Protein AF-A0A2L0AFB2-F1 (afdb_monomer)

Sequence (406 aa):
MAGSAALLGTGSNLFAQSASPTRRPPFPLEDDNGRPIDPPPPGYYTINGRSGPGLPVTKETERGGWVTSEAAVDRKGVRFKGPGRPPANALPWGDSDSGRVVTQGLIPPVKPLLHLHLRDTIICLGGDGNYYMTGSTGDDIWKTTDGIELWRSPDLKRWDYLGLIWSMEKDGGWEKQWTVRKGDYFRAIWAPEIHFINGNYYICHSVSRSGIAVLRSTSGKAEGPYVHAFSPDKPLRNGIDATLFGDDDGAVYLTYGGAFEMVRLKPDLSGYGGEWTPVTLDTPDLNPVHHNKKCVRHGYRDIGFEGATMFKHAGKYYLGAVDRFENNRYSFALATSDKPFGPYRDRYESVPCGGGGNIFKDKEGRWWCTIFGNDDEAPFREKPGIVPARMDEKGHLVADFRPRKL

Nearest PDB structures (foldseek):
  7k1r-assembly1_B-2  TM=6.399E-01  e=6.109E-13  Enterobacter sp. enrichment culture clone nf1B6
  8uws-assembly1_B  TM=6.392E-01  e=7.981E-12  Enterobacter hormaechei
  8uws-assembly1_C  TM=6.382E-01  e=1.292E-11  Enterobacter hormaechei
  2exk-assembly1_C  TM=6.607E-01  e=3.978E-11  Geobacillus stearothermophilus
  5zqj-assembly1_B  TM=6.400E-01  e=1.043E-10  Bacillus pumilus

Secondary structure (DSSP, 8-state):
------------------PPP-PPPSS-TT--S---BPPPPTTS----S---S-B---TTTSS-EEE--HHHHTTT-EEEESSSPPPTTEEP-TTTT--HHHHTTSS----BSSBS-EEEEEEEE-TTS-EEEEEEESTTTTTB--EEEEEEESSSSS-EEEEEEEETTTT-SGGG-BEEETTEEEB-EEEEEEEEETTEEEEEEEETTTEEEEEEESSSSTT--EEESS-TTS-SSS-S--EEEE-TTS-EEEE-TTT-EEEEBPTTSSSBSS--EE--BSS----GGGS-HHHHTTTT-SS-SEEEEEEEETTEEEEEEEEEEGGGEEEEEEEEESSTT--BEEEEE-STT-TTS-EEE-TT--EEEEE---STTSSSBSS-EEEEEEE-TTS-EEE--S----

pLDDT: mean 89.87, std 15.73, range [26.27, 98.94]

Solvent-accessible surface area (backbone atoms only — not comparable to full-atom values): 21550 Å² total; per-residue (Å²): 133,88,89,87,80,87,79,88,80,80,83,76,84,74,80,77,77,78,74,73,79,79,76,77,62,89,42,59,61,82,42,60,84,32,54,82,48,80,75,77,62,91,77,72,64,93,67,78,20,52,46,74,77,50,41,81,61,42,92,73,41,42,34,41,37,40,47,82,39,78,74,30,63,76,62,75,34,36,28,54,39,57,89,77,84,66,62,96,46,51,41,83,59,86,64,48,34,60,22,45,44,40,78,73,68,59,38,58,92,65,53,44,58,34,41,35,51,24,32,29,24,24,68,27,67,37,96,86,65,34,35,37,38,30,25,26,30,15,79,45,58,89,38,35,29,47,46,42,48,39,31,38,18,80,75,82,64,59,70,48,63,72,47,74,53,45,34,29,82,82,68,40,56,50,64,58,57,25,22,40,47,59,8,35,74,25,38,18,49,35,33,30,31,62,43,63,48,98,85,32,27,36,35,24,25,10,34,58,70,61,10,22,51,44,31,30,29,76,66,52,36,89,68,30,56,60,44,59,40,45,64,58,80,44,61,79,43,80,50,40,23,26,38,75,36,70,48,96,88,65,50,38,35,42,36,28,22,16,36,52,37,36,27,41,38,31,93,85,51,60,41,74,57,57,66,78,38,75,37,48,39,76,56,50,66,83,57,68,61,57,41,44,78,80,36,56,83,60,72,29,23,50,60,25,68,30,30,23,38,60,53,76,56,97,82,28,31,37,45,25,2,18,26,21,29,74,94,59,30,32,15,24,21,34,23,37,20,83,37,92,77,40,70,24,29,77,67,42,79,34,38,74,34,26,27,38,27,37,74,42,56,51,100,87,66,49,38,34,31,18,24,17,21,87,28,44,43,25,44,23,15,20,20,30,28,61,43,51,28,37,71,49,99,87,68,45,56,32,52,35,76,70,89,69,95,122

Structure (mmCIF, N/CA/C/O backbone):
data_AF-A0A2L0AFB2-F1
#
_entry.id   AF-A0A2L0AFB2-F1
#
loop_
_atom_site.group_PDB
_atom_site.id
_atom_site.type_symbol
_atom_site.label_atom_id
_atom_site.label_alt_id
_atom_site.label_comp_id
_atom_site.label_asym_id
_atom_site.label_entity_id
_atom_site.label_seq_id
_atom_site.pdbx_PDB_ins_code
_atom_site.Cartn_x
_atom_site.Cartn_y
_atom_site.Cartn_z
_atom_site.occupancy
_atom_site.B_iso_or_equiv
_atom_site.auth_seq_id
_atom_site.auth_comp_id
_atom_site.auth_asym_id
_atom_site.auth_atom_id
_atom_site.pdbx_PDB_model_num
ATOM 1 N N . MET A 1 1 ? 51.341 -57.157 -35.206 1.00 33.78 1 MET A N 1
ATOM 2 C CA . MET A 1 1 ? 52.196 -56.501 -34.195 1.00 33.78 1 MET A CA 1
ATOM 3 C C . MET A 1 1 ? 51.926 -55.008 -34.244 1.00 33.78 1 MET A C 1
ATOM 5 O O . MET A 1 1 ? 51.944 -54.484 -35.346 1.00 33.78 1 MET A O 1
ATOM 9 N N . ALA A 1 2 ? 51.672 -54.411 -33.069 1.00 32.88 2 ALA A N 1
ATOM 10 C CA . ALA A 1 2 ? 51.442 -52.986 -32.764 1.00 32.88 2 ALA A CA 1
ATOM 11 C C . ALA A 1 2 ? 50.263 -52.315 -33.515 1.00 32.88 2 ALA A C 1
ATOM 13 O O . ALA A 1 2 ? 50.268 -52.234 -34.730 1.00 32.88 2 ALA A O 1
ATOM 14 N N . GLY A 1 3 ? 49.182 -51.825 -32.904 1.00 26.27 3 GLY A N 1
ATOM 15 C CA . GLY A 1 3 ? 48.956 -51.379 -31.530 1.00 26.27 3 GLY A CA 1
ATOM 16 C C . GLY A 1 3 ? 48.781 -49.859 -31.509 1.00 26.27 3 GLY A C 1
ATOM 17 O O . GLY A 1 3 ? 49.773 -49.143 -31.556 1.00 26.27 3 GLY A O 1
ATOM 18 N N . SER A 1 4 ? 47.541 -49.370 -31.427 1.00 31.47 4 SER A N 1
ATOM 19 C CA . SER A 1 4 ? 47.213 -48.068 -30.825 1.00 31.47 4 SER A CA 1
ATOM 20 C C . SER A 1 4 ? 45.723 -47.983 -30.518 1.00 31.47 4 SER A C 1
ATOM 22 O O . SER A 1 4 ? 44.872 -48.329 -31.334 1.00 31.47 4 SER A O 1
ATOM 24 N N . ALA A 1 5 ? 45.453 -47.598 -29.276 1.00 32.19 5 ALA A N 1
ATOM 25 C CA . ALA A 1 5 ? 44.167 -47.612 -28.613 1.00 32.19 5 ALA A CA 1
ATOM 26 C C . ALA A 1 5 ? 43.517 -46.218 -28.599 1.00 32.19 5 ALA A C 1
ATOM 28 O O . ALA A 1 5 ? 44.218 -45.215 -28.579 1.00 32.19 5 ALA A O 1
ATOM 29 N N . ALA A 1 6 ? 42.182 -46.245 -28.530 1.00 30.73 6 ALA A N 1
ATOM 30 C CA . ALA A 1 6 ? 41.257 -45.335 -27.843 1.00 30.73 6 ALA A CA 1
ATOM 31 C C . ALA A 1 6 ? 41.362 -43.808 -28.048 1.00 30.73 6 ALA A C 1
ATOM 33 O O . ALA A 1 6 ? 42.354 -43.186 -27.699 1.00 30.73 6 ALA A O 1
ATOM 34 N N . LEU A 1 7 ? 40.229 -43.183 -28.399 1.00 32.25 7 LEU A N 1
ATOM 35 C CA . LEU A 1 7 ? 39.427 -42.393 -27.446 1.00 32.25 7 LEU A CA 1
ATOM 36 C C . LEU A 1 7 ? 38.139 -41.880 -28.116 1.00 32.25 7 LEU A C 1
ATOM 38 O O . LEU A 1 7 ? 38.164 -41.068 -29.036 1.00 32.25 7 LEU A O 1
ATOM 42 N N . LEU A 1 8 ? 37.002 -42.377 -27.625 1.00 32.44 8 LEU A N 1
ATOM 43 C CA . LEU A 1 8 ? 35.666 -41.838 -27.871 1.00 32.44 8 LEU A CA 1
ATOM 44 C C . LEU A 1 8 ? 35.548 -40.492 -27.144 1.00 32.44 8 LEU A C 1
ATOM 46 O O . LEU A 1 8 ? 35.479 -40.452 -25.918 1.00 32.44 8 LEU A O 1
ATOM 50 N N . GLY A 1 9 ? 35.537 -39.395 -27.898 1.00 29.17 9 GLY A N 1
ATOM 51 C CA . GLY A 1 9 ? 35.228 -38.068 -27.376 1.00 29.17 9 GLY A CA 1
ATOM 52 C C . GLY A 1 9 ? 33.719 -37.880 -27.248 1.00 29.17 9 GLY A C 1
ATOM 53 O O . GLY A 1 9 ? 33.022 -37.685 -28.240 1.00 29.17 9 GLY A O 1
ATOM 54 N N . THR A 1 10 ? 33.212 -37.926 -26.020 1.00 32.44 10 THR A N 1
ATOM 55 C CA . THR A 1 10 ? 31.869 -37.465 -25.659 1.00 32.44 10 THR A CA 1
ATOM 56 C C . THR A 1 10 ? 31.789 -35.949 -25.839 1.00 32.44 10 THR A C 1
ATOM 58 O O . THR A 1 10 ? 32.397 -35.199 -25.076 1.00 32.44 10 THR A O 1
ATOM 61 N N . GLY A 1 11 ? 31.046 -35.489 -26.845 1.00 29.39 11 GLY A N 1
ATOM 62 C CA . GLY A 1 11 ? 30.741 -34.074 -27.042 1.00 29.39 11 GLY A CA 1
ATOM 63 C C . GLY A 1 11 ? 29.791 -33.563 -25.961 1.00 29.39 11 GLY A C 1
ATOM 64 O O . GLY A 1 11 ? 28.575 -33.665 -26.087 1.00 29.39 11 GLY A O 1
ATOM 65 N N . SER A 1 12 ? 30.342 -33.009 -24.886 1.00 32.94 12 SER A N 1
ATOM 66 C CA . SER A 1 12 ? 29.605 -32.175 -23.942 1.00 32.94 12 SER A CA 1
ATOM 67 C C . SER A 1 12 ? 29.335 -30.812 -24.587 1.00 32.94 12 SER A C 1
ATOM 69 O O . SER A 1 12 ? 30.229 -29.969 -24.657 1.00 32.94 12 SER A O 1
ATOM 71 N N . ASN A 1 13 ? 28.103 -30.591 -25.053 1.00 31.50 13 ASN A N 1
ATOM 72 C CA . ASN A 1 13 ? 27.607 -29.264 -25.425 1.00 31.50 13 ASN A CA 1
ATOM 73 C C . ASN A 1 13 ? 27.482 -28.398 -24.162 1.00 31.50 13 ASN A C 1
ATOM 75 O O . ASN A 1 13 ? 26.436 -28.343 -23.518 1.00 31.50 13 ASN A O 1
ATOM 79 N N . LEU A 1 14 ? 28.570 -27.720 -23.803 1.00 33.31 14 LEU A N 1
ATOM 80 C CA . LEU A 1 14 ? 28.550 -26.602 -22.870 1.00 33.31 14 LEU A CA 1
ATOM 81 C C . LEU A 1 14 ? 27.926 -25.401 -23.589 1.00 33.31 14 LEU A C 1
ATOM 83 O O . LEU A 1 14 ? 28.597 -24.683 -24.327 1.00 33.31 14 LEU A O 1
ATOM 87 N N . PHE A 1 15 ? 26.633 -25.168 -23.360 1.00 33.94 15 PHE A N 1
ATOM 88 C CA . PHE A 1 15 ? 26.044 -23.850 -23.576 1.00 33.94 15 PHE A CA 1
ATOM 89 C C . PHE A 1 15 ? 26.667 -22.886 -22.562 1.00 33.94 15 PHE A C 1
ATOM 91 O O . PHE A 1 15 ? 26.184 -22.734 -21.441 1.00 33.94 15 PHE A O 1
ATOM 98 N N . ALA A 1 16 ? 27.765 -22.242 -22.950 1.00 31.53 16 ALA A N 1
ATOM 99 C CA . ALA A 1 16 ? 28.259 -21.064 -22.264 1.00 31.53 16 ALA A CA 1
ATOM 100 C C . ALA A 1 16 ? 27.221 -19.946 -22.450 1.00 31.53 16 ALA A C 1
ATOM 102 O O . ALA A 1 16 ? 27.166 -19.293 -23.491 1.00 31.53 16 ALA A O 1
ATOM 103 N N . GLN A 1 17 ? 26.362 -19.741 -21.449 1.00 37.56 17 GLN A N 1
ATOM 104 C CA . GLN A 1 17 ? 25.611 -18.498 -21.330 1.00 37.56 17 GLN A CA 1
ATOM 105 C C . GLN A 1 17 ? 26.628 -17.379 -21.103 1.00 37.56 17 GLN A C 1
ATOM 107 O O . GLN A 1 17 ? 27.229 -17.274 -20.035 1.00 37.56 17 GLN A O 1
ATOM 112 N N . SER A 1 18 ? 26.850 -16.554 -22.125 1.00 32.75 18 SER A N 1
ATOM 113 C CA . SER A 1 18 ? 27.595 -15.310 -21.985 1.00 32.75 18 SER A CA 1
ATOM 114 C C . SER A 1 18 ? 26.809 -14.389 -21.051 1.00 32.75 18 SER A C 1
ATOM 116 O O . SER A 1 18 ? 25.848 -13.741 -21.472 1.00 32.75 18 SER A O 1
ATOM 118 N N . ALA A 1 19 ? 27.185 -14.348 -19.774 1.00 39.31 19 ALA A N 1
ATOM 119 C CA . ALA A 1 19 ? 26.750 -13.286 -18.883 1.00 39.31 19 ALA A CA 1
ATOM 120 C C . ALA A 1 19 ? 27.210 -11.957 -19.498 1.00 39.31 19 ALA A C 1
ATOM 122 O O . ALA A 1 19 ? 28.407 -11.754 -19.712 1.00 39.31 19 ALA A O 1
ATOM 123 N N . SER A 1 20 ? 26.270 -11.072 -19.835 1.00 39.59 20 SER A N 1
ATOM 124 C CA . SER A 1 20 ? 26.609 -9.704 -20.224 1.00 39.59 20 SER A CA 1
ATOM 125 C C . SER A 1 20 ? 27.488 -9.097 -19.123 1.00 39.59 20 SER A C 1
ATOM 127 O O . SER A 1 20 ? 27.161 -9.270 -17.944 1.00 39.59 20 SER A O 1
ATOM 129 N N . PRO A 1 21 ? 28.607 -8.427 -19.456 1.00 43.31 21 PRO A N 1
ATOM 130 C CA . PRO A 1 21 ? 29.487 -7.867 -18.442 1.00 43.31 21 PRO A CA 1
ATOM 131 C C . PRO A 1 21 ? 28.677 -6.915 -17.563 1.00 43.31 21 PRO A C 1
ATOM 133 O O . PRO A 1 21 ? 28.038 -5.987 -18.060 1.00 43.31 21 PRO A O 1
ATOM 136 N N . THR A 1 22 ? 28.664 -7.175 -16.254 1.00 54.12 22 THR A N 1
ATOM 137 C CA . THR A 1 22 ? 27.996 -6.312 -15.280 1.00 54.12 22 THR A CA 1
ATOM 138 C C . THR A 1 22 ? 28.579 -4.912 -15.413 1.00 54.12 22 THR A C 1
ATOM 140 O O . THR A 1 22 ? 29.769 -4.715 -15.150 1.00 54.12 22 THR A O 1
ATOM 143 N N . ARG A 1 23 ? 27.758 -3.960 -15.865 1.00 63.78 23 ARG A N 1
ATOM 144 C CA . ARG A 1 23 ? 28.134 -2.553 -16.014 1.00 63.78 23 ARG A CA 1
ATOM 145 C C . ARG A 1 23 ? 28.743 -2.065 -14.699 1.00 63.78 23 ARG A C 1
ATOM 147 O O . ARG A 1 23 ? 28.162 -2.275 -13.637 1.00 63.78 23 ARG A O 1
ATOM 154 N N . ARG A 1 24 ? 29.931 -1.454 -14.760 1.00 71.31 24 ARG A N 1
ATOM 155 C CA . ARG A 1 24 ? 30.553 -0.861 -13.571 1.00 71.31 24 ARG A CA 1
ATOM 156 C C . ARG A 1 24 ? 29.636 0.264 -13.059 1.00 71.31 24 ARG A C 1
ATOM 158 O O . ARG A 1 24 ? 29.194 1.053 -13.898 1.00 71.31 24 ARG A O 1
ATOM 165 N N . PRO A 1 25 ? 29.344 0.334 -11.747 1.00 78.94 25 PRO A N 1
ATOM 166 C CA . PRO A 1 25 ? 28.496 1.386 -11.201 1.00 78.94 25 PRO A CA 1
ATOM 167 C C . PRO A 1 25 ? 29.056 2.778 -11.542 1.00 78.94 25 PRO A C 1
ATOM 169 O O . PRO A 1 25 ? 30.276 2.965 -11.458 1.00 78.94 25 PRO A O 1
ATOM 172 N N . PRO A 1 26 ? 28.209 3.733 -11.963 1.00 86.25 26 PRO A N 1
ATOM 173 C CA . PRO A 1 26 ? 28.633 5.095 -12.292 1.00 86.25 26 PRO A CA 1
ATOM 174 C C . PRO A 1 26 ? 29.055 5.915 -11.063 1.00 86.25 26 PRO A C 1
ATOM 176 O O . PRO A 1 26 ? 29.765 6.907 -11.220 1.00 86.25 26 PRO A O 1
ATOM 179 N N . PHE A 1 27 ? 28.666 5.495 -9.855 1.00 90.19 27 PHE A N 1
ATOM 180 C CA . PHE A 1 27 ? 28.993 6.156 -8.590 1.00 90.19 27 PHE A CA 1
ATOM 181 C C . PHE A 1 27 ? 29.676 5.183 -7.604 1.00 90.19 27 PHE A C 1
ATOM 183 O O . PHE A 1 27 ? 29.620 3.963 -7.802 1.00 90.19 27 PHE A O 1
ATOM 190 N N . PRO A 1 28 ? 30.328 5.681 -6.533 1.00 89.00 28 PRO A N 1
ATOM 191 C CA . PRO A 1 28 ? 30.877 4.827 -5.480 1.00 89.00 28 PRO A CA 1
ATOM 192 C C . PRO A 1 28 ? 29.797 3.957 -4.819 1.00 89.00 28 PRO A C 1
ATOM 194 O O . PRO A 1 28 ? 28.675 4.411 -4.603 1.00 89.00 28 PRO A O 1
ATOM 197 N N . LEU A 1 29 ? 30.130 2.708 -4.480 1.00 84.62 29 LEU A N 1
ATOM 198 C CA . LEU A 1 29 ? 29.172 1.735 -3.929 1.00 84.62 29 LEU A CA 1
ATOM 199 C C . LEU A 1 29 ? 28.628 2.139 -2.553 1.00 84.62 29 LEU A C 1
ATOM 201 O O . LEU A 1 29 ? 27.559 1.694 -2.151 1.00 84.62 29 LEU A O 1
ATOM 205 N N . GLU A 1 30 ? 29.373 2.954 -1.821 1.00 85.75 30 GLU A N 1
ATOM 206 C CA . GLU A 1 30 ? 29.001 3.520 -0.531 1.00 85.75 30 GLU A CA 1
ATOM 207 C C . GLU A 1 30 ? 28.053 4.724 -0.640 1.00 85.75 30 GLU A C 1
ATOM 209 O O . GLU A 1 30 ? 27.517 5.164 0.377 1.00 85.75 30 GLU A O 1
ATOM 214 N N . ASP A 1 31 ? 27.837 5.266 -1.845 1.00 82.81 31 ASP A N 1
ATOM 215 C CA . ASP A 1 31 ? 26.945 6.407 -2.041 1.00 82.81 31 ASP A CA 1
ATOM 216 C C . ASP A 1 31 ? 25.481 5.975 -1.892 1.00 82.81 31 ASP A C 1
ATOM 218 O O . ASP A 1 31 ? 24.921 5.240 -2.711 1.00 82.81 31 ASP A O 1
ATOM 222 N N . ASP A 1 32 ? 24.890 6.407 -0.782 1.00 79.75 32 ASP A N 1
ATOM 223 C CA . ASP A 1 32 ? 23.552 6.019 -0.342 1.00 79.75 32 ASP A CA 1
ATOM 224 C C . ASP A 1 32 ? 22.837 7.159 0.408 1.00 79.75 32 ASP A C 1
ATOM 226 O O . ASP A 1 32 ? 21.870 6.954 1.140 1.00 79.75 32 ASP A O 1
ATOM 230 N N . ASN A 1 33 ? 23.331 8.387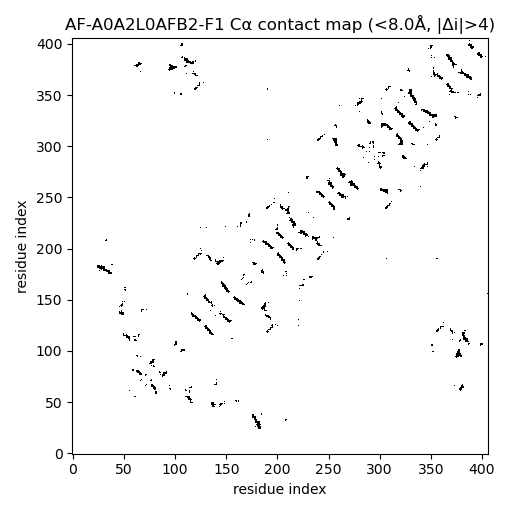 0.266 1.00 79.88 33 ASN A N 1
ATOM 231 C CA . ASN A 1 33 ? 22.920 9.540 1.079 1.00 79.88 33 ASN A CA 1
ATOM 232 C C . ASN A 1 33 ? 21.622 10.224 0.604 1.00 79.88 33 ASN A C 1
ATOM 234 O O . ASN A 1 33 ? 21.152 11.138 1.276 1.00 79.88 33 ASN A O 1
ATOM 238 N N . GLY A 1 34 ? 21.047 9.806 -0.531 1.00 83.31 34 GLY A N 1
ATOM 239 C CA . GLY A 1 34 ? 19.840 10.423 -1.094 1.00 83.31 34 GLY A CA 1
ATOM 240 C C . GLY A 1 34 ? 20.068 11.805 -1.715 1.00 83.31 34 GLY A C 1
ATOM 241 O O . GLY A 1 34 ? 19.112 12.555 -1.902 1.00 83.31 34 GLY A O 1
ATOM 242 N N . ARG A 1 35 ? 21.317 12.171 -2.031 1.00 87.38 35 ARG A N 1
ATOM 243 C CA . ARG A 1 35 ? 21.614 13.455 -2.671 1.00 87.38 35 ARG A CA 1
ATOM 244 C C . ARG A 1 35 ? 20.980 13.546 -4.067 1.00 87.38 35 ARG A C 1
ATOM 246 O O . ARG A 1 35 ? 21.039 12.567 -4.817 1.00 87.38 35 ARG A O 1
ATOM 253 N N . PRO A 1 36 ? 20.443 14.720 -4.436 1.00 91.69 36 PRO A N 1
ATOM 254 C CA . PRO A 1 36 ? 20.043 15.026 -5.801 1.00 91.69 36 PRO A CA 1
ATOM 255 C C . PRO A 1 36 ? 21.168 14.798 -6.822 1.00 91.69 36 PRO A C 1
ATOM 257 O O . PRO A 1 36 ? 22.290 15.264 -6.617 1.00 91.69 36 PRO A O 1
ATOM 260 N N . ILE A 1 37 ? 20.857 14.119 -7.928 1.00 94.19 37 ILE A N 1
ATOM 261 C CA . ILE A 1 37 ? 21.712 13.972 -9.112 1.00 94.19 37 ILE A CA 1
ATOM 262 C C . ILE A 1 37 ? 20.921 14.202 -10.407 1.00 94.19 37 ILE A C 1
ATOM 264 O O . ILE A 1 37 ? 19.687 14.182 -10.408 1.00 94.19 37 ILE A O 1
ATOM 268 N N . ASP A 1 38 ? 21.641 14.380 -11.513 1.00 94.31 38 ASP A N 1
ATOM 269 C CA . ASP A 1 38 ? 21.058 14.385 -12.855 1.00 94.31 38 ASP A CA 1
ATOM 270 C C . ASP A 1 38 ? 20.455 13.013 -13.214 1.00 94.31 38 ASP A C 1
ATOM 272 O O . ASP A 1 38 ? 20.913 11.982 -12.705 1.00 94.31 38 ASP A O 1
ATOM 276 N N . PRO A 1 39 ? 19.443 12.965 -14.102 1.00 93.38 39 PRO A N 1
ATOM 277 C CA . PRO A 1 39 ? 18.872 11.709 -14.571 1.00 93.38 39 PRO A CA 1
ATOM 278 C C . PRO A 1 39 ? 19.908 10.841 -15.304 1.00 93.38 39 PRO A C 1
ATOM 280 O O . PRO A 1 39 ? 20.866 11.357 -15.892 1.00 93.38 39 PRO A O 1
ATOM 283 N N . PRO A 1 40 ? 19.713 9.510 -15.332 1.00 93.00 40 PRO A N 1
ATOM 284 C CA . PRO A 1 40 ? 20.538 8.641 -16.153 1.00 93.00 40 PRO A CA 1
ATOM 285 C C . PRO A 1 40 ? 20.358 8.961 -17.648 1.00 93.00 40 PRO A C 1
ATOM 287 O O . PRO A 1 40 ? 19.291 9.425 -18.062 1.00 93.00 40 PRO A O 1
ATOM 290 N N . PRO A 1 41 ? 21.362 8.671 -18.499 1.00 92.00 41 PRO A N 1
ATOM 291 C CA . PRO A 1 41 ? 21.215 8.829 -19.942 1.00 92.00 41 PRO A CA 1
ATOM 292 C C . PRO A 1 41 ? 20.061 7.963 -20.488 1.00 92.00 41 PRO A C 1
ATOM 294 O O . PRO A 1 41 ? 19.781 6.893 -19.935 1.00 92.00 41 PRO A O 1
ATOM 297 N N . PRO A 1 42 ? 19.406 8.362 -21.596 1.00 89.50 42 PRO A N 1
ATOM 298 C CA . PRO A 1 42 ? 18.329 7.580 -22.199 1.00 89.50 42 PRO A CA 1
ATOM 299 C C . PRO A 1 42 ? 18.731 6.122 -22.453 1.00 89.50 42 PRO A C 1
ATOM 301 O O . PRO A 1 42 ? 19.828 5.842 -22.937 1.00 89.50 42 PRO A O 1
ATOM 304 N N . GLY A 1 43 ? 17.843 5.185 -22.113 1.00 86.00 43 GLY A N 1
ATOM 305 C CA . GLY A 1 43 ? 18.095 3.749 -22.265 1.00 86.00 43 GLY A CA 1
ATOM 306 C C . GLY A 1 43 ? 19.094 3.161 -21.261 1.00 86.00 43 GLY A C 1
ATOM 307 O O . GLY A 1 43 ? 19.525 2.024 -21.442 1.00 86.00 43 GLY A O 1
ATOM 308 N N . TYR A 1 44 ? 19.474 3.895 -20.203 1.00 88.19 44 TYR A N 1
ATOM 309 C CA . TYR A 1 44 ? 20.342 3.365 -19.143 1.00 88.19 44 TYR A CA 1
ATOM 310 C C . TYR A 1 44 ? 19.771 2.094 -18.513 1.00 88.19 44 TYR A C 1
ATOM 312 O O . TYR A 1 44 ? 20.501 1.122 -18.312 1.00 88.19 44 TYR A O 1
ATOM 320 N N . TYR A 1 45 ? 18.469 2.119 -18.225 1.00 84.69 45 TYR A N 1
ATOM 321 C CA . TYR A 1 45 ? 17.714 0.966 -17.775 1.00 84.69 45 TYR A CA 1
ATOM 322 C C . TYR A 1 45 ? 16.928 0.349 -18.927 1.00 84.69 45 TYR A C 1
ATOM 324 O O . TYR A 1 45 ? 16.305 1.053 -19.716 1.00 84.69 45 TYR A O 1
ATOM 332 N N . THR A 1 46 ? 16.917 -0.981 -18.977 1.00 81.69 46 THR A N 1
ATOM 333 C CA . THR A 1 46 ? 16.078 -1.770 -19.893 1.00 81.69 46 THR A CA 1
ATOM 334 C C . THR A 1 46 ? 14.812 -2.286 -19.208 1.00 81.69 46 THR A C 1
ATOM 336 O O . THR A 1 46 ? 14.253 -3.288 -19.649 1.00 81.69 46 THR A O 1
ATOM 339 N N . ILE A 1 47 ? 14.418 -1.662 -18.094 1.00 80.19 47 ILE A N 1
ATOM 340 C CA . ILE A 1 47 ? 13.217 -2.025 -17.341 1.00 80.19 47 ILE A CA 1
ATOM 341 C C . ILE A 1 47 ? 12.007 -1.232 -17.841 1.00 80.19 47 ILE A C 1
ATOM 343 O O . ILE A 1 47 ? 12.153 -0.102 -18.306 1.00 80.19 47 ILE A O 1
ATOM 347 N N . ASN A 1 48 ? 10.823 -1.835 -17.769 1.00 82.25 48 ASN A N 1
ATOM 348 C CA . ASN A 1 48 ? 9.571 -1.222 -18.217 1.00 82.25 48 ASN A CA 1
ATOM 349 C C . ASN A 1 48 ? 9.091 -0.125 -17.252 1.00 82.25 48 ASN A C 1
ATOM 351 O O . ASN A 1 48 ? 8.437 0.827 -17.669 1.00 82.25 48 ASN A O 1
ATOM 355 N N . GLY A 1 49 ? 9.382 -0.268 -15.953 1.00 87.38 49 GLY A N 1
ATOM 356 C CA . GLY A 1 49 ? 8.972 0.688 -14.916 1.00 87.38 49 GLY A CA 1
ATOM 357 C C . GLY A 1 49 ? 7.473 0.664 -14.590 1.00 87.38 49 GLY A C 1
ATOM 358 O O . GLY A 1 49 ? 7.002 1.501 -13.821 1.00 87.38 49 GLY A O 1
ATOM 359 N N . ARG A 1 50 ? 6.735 -0.294 -15.166 1.00 93.25 50 ARG A N 1
ATOM 360 C CA . ARG A 1 50 ? 5.312 -0.577 -14.935 1.00 93.25 50 ARG A CA 1
ATOM 361 C C . ARG A 1 50 ? 5.074 -2.082 -14.923 1.00 93.25 50 ARG A C 1
ATOM 363 O O . ARG A 1 50 ? 5.742 -2.816 -15.659 1.00 93.25 50 ARG A O 1
ATOM 370 N N . SER A 1 51 ? 4.089 -2.524 -14.156 1.00 94.25 51 SER A N 1
ATOM 371 C CA . SER A 1 51 ? 3.673 -3.925 -14.090 1.00 94.25 51 SER A CA 1
ATOM 372 C C . SER A 1 51 ? 2.576 -4.258 -15.110 1.00 94.25 51 SER A C 1
ATOM 374 O O . SER A 1 51 ? 2.523 -5.389 -15.600 1.00 94.25 51 SER A O 1
ATOM 376 N N . GLY A 1 52 ? 1.739 -3.284 -15.493 1.00 95.50 52 GLY A N 1
ATOM 377 C CA . GLY A 1 52 ? 0.701 -3.451 -16.516 1.00 95.50 52 GLY A CA 1
ATOM 378 C C . GLY A 1 52 ? -0.508 -4.273 -16.047 1.00 95.50 52 GLY A C 1
ATOM 379 O O . GLY A 1 52 ? -0.652 -4.551 -14.867 1.00 95.50 52 GLY A O 1
ATOM 380 N N . PRO A 1 53 ? -1.412 -4.713 -16.939 1.00 96.38 53 PRO A N 1
ATOM 381 C CA . PRO A 1 53 ? -2.707 -5.274 -16.535 1.00 96.38 53 PRO A CA 1
ATOM 382 C C . PRO A 1 53 ? -2.636 -6.567 -15.706 1.00 96.38 53 PRO A C 1
ATOM 384 O O . PRO A 1 53 ? -3.582 -6.874 -14.981 1.00 96.38 53 PRO A O 1
ATOM 387 N N . GLY A 1 54 ? -1.528 -7.307 -15.789 1.00 94.31 54 GLY A N 1
ATOM 388 C CA . GLY A 1 54 ? -1.380 -8.622 -15.171 1.00 94.31 54 GLY A CA 1
ATOM 389 C C . GLY A 1 54 ? -2.116 -9.728 -15.930 1.00 94.31 54 GLY A C 1
ATOM 390 O O . GLY A 1 54 ? -2.790 -9.493 -16.934 1.00 94.31 54 GLY A O 1
ATOM 391 N N . LEU A 1 55 ? -1.959 -10.962 -15.452 1.00 94.25 55 LEU A N 1
ATOM 392 C CA . LEU A 1 55 ? -2.615 -12.149 -16.003 1.00 94.25 55 LEU A CA 1
ATOM 393 C C . LEU A 1 55 ? -3.575 -12.780 -14.981 1.00 94.25 55 LEU A C 1
ATOM 395 O O . LEU A 1 55 ? -3.349 -12.668 -13.771 1.00 94.25 55 LEU A O 1
ATOM 399 N N . PRO A 1 56 ? -4.614 -13.505 -15.437 1.00 94.38 56 PRO A N 1
ATOM 400 C CA . PRO A 1 56 ? -5.441 -14.322 -14.559 1.00 94.38 56 PRO A CA 1
ATOM 401 C C . PRO A 1 56 ? -4.627 -15.366 -13.788 1.00 94.38 56 PRO A C 1
ATOM 403 O O . PRO A 1 56 ? -3.592 -15.862 -14.247 1.00 94.38 56 PRO A O 1
ATOM 406 N N . VAL A 1 57 ? -5.135 -15.748 -12.619 1.00 95.50 57 VAL A N 1
ATOM 407 C CA . VAL A 1 57 ? -4.500 -16.761 -11.776 1.00 95.50 57 VAL A CA 1
ATOM 408 C C . VAL A 1 57 ? -4.919 -18.165 -12.211 1.00 95.50 57 VAL A C 1
ATOM 410 O O . VAL A 1 57 ? -6.100 -18.502 -12.246 1.00 95.50 57 VAL A O 1
ATOM 413 N N . THR A 1 58 ? -3.932 -18.998 -12.530 1.00 95.44 58 THR A N 1
ATOM 414 C CA . THR A 1 58 ? -4.059 -20.396 -12.956 1.00 95.44 58 THR A CA 1
ATOM 415 C C . THR A 1 58 ? -3.290 -21.301 -11.991 1.00 95.44 58 THR A C 1
ATOM 417 O O . THR A 1 58 ? -2.633 -20.829 -11.064 1.00 95.44 58 THR A O 1
ATOM 420 N N . LYS A 1 59 ? -3.311 -22.620 -12.214 1.00 94.25 59 LYS A N 1
ATOM 421 C CA . LYS A 1 59 ? -2.470 -23.557 -11.448 1.00 94.25 59 LYS A CA 1
ATOM 422 C C . LYS A 1 59 ? -0.970 -23.286 -11.570 1.00 94.25 59 LYS A C 1
ATOM 424 O O . LYS A 1 59 ? -0.232 -23.565 -10.633 1.00 94.25 59 LYS A O 1
ATOM 429 N N . GLU A 1 60 ? -0.535 -22.718 -12.689 1.00 92.62 60 GLU A N 1
ATOM 430 C CA . GLU A 1 60 ? 0.863 -22.351 -12.914 1.00 92.62 60 GLU A CA 1
ATOM 431 C C . GLU A 1 60 ? 1.239 -21.046 -12.193 1.00 92.62 60 GLU A C 1
ATOM 433 O O . GLU A 1 60 ? 2.371 -20.895 -11.738 1.00 92.62 60 GLU A O 1
ATOM 438 N N . THR A 1 61 ? 0.287 -20.118 -12.032 1.00 94.88 61 THR A N 1
ATOM 439 C CA . THR A 1 61 ? 0.539 -18.775 -11.480 1.00 94.88 61 THR A CA 1
ATOM 440 C C . THR A 1 61 ? 0.020 -18.548 -10.058 1.00 94.88 61 THR A C 1
ATOM 442 O O . THR A 1 61 ? 0.292 -17.494 -9.472 1.00 94.88 61 THR A O 1
ATOM 445 N N . GLU A 1 62 ? -0.688 -19.516 -9.460 1.00 95.62 62 GLU A N 1
ATOM 446 C CA . GLU A 1 62 ? -1.192 -19.416 -8.079 1.00 95.62 62 GLU A CA 1
ATOM 447 C C . GLU A 1 62 ? -0.069 -19.425 -7.028 1.00 95.62 62 GLU A C 1
ATOM 449 O O . GLU A 1 62 ? -0.257 -18.898 -5.935 1.00 95.62 62 GLU A O 1
ATOM 454 N N . ARG A 1 63 ? 1.125 -19.921 -7.384 1.00 95.31 63 ARG A N 1
ATOM 455 C CA . ARG A 1 63 ? 2.366 -19.876 -6.583 1.00 95.31 63 ARG A CA 1
ATOM 456 C C . ARG A 1 63 ? 3.472 -19.097 -7.310 1.00 95.31 63 ARG A C 1
ATOM 458 O O . ARG A 1 63 ? 3.218 -18.498 -8.355 1.00 95.31 63 ARG A O 1
ATOM 465 N N . GLY A 1 64 ? 4.677 -19.032 -6.751 1.00 95.06 64 GLY A N 1
ATOM 466 C CA . GLY A 1 64 ? 5.790 -18.273 -7.324 1.00 95.06 64 GLY A CA 1
ATOM 467 C C . GLY A 1 64 ? 5.553 -16.762 -7.329 1.00 95.06 64 GLY A C 1
ATOM 468 O O . GLY A 1 64 ? 4.832 -16.236 -6.478 1.00 95.06 64 GLY A O 1
ATOM 469 N N . GLY A 1 65 ? 6.122 -16.081 -8.319 1.00 93.88 65 GLY A N 1
ATOM 470 C CA . GLY A 1 65 ? 6.098 -14.633 -8.504 1.00 93.88 65 GLY A CA 1
ATOM 471 C C . GLY A 1 65 ? 7.510 -14.058 -8.559 1.00 93.88 65 GLY A C 1
ATOM 472 O O . GLY A 1 65 ? 8.391 -14.662 -9.179 1.00 93.88 65 GLY A O 1
ATOM 473 N N . TRP A 1 66 ? 7.720 -12.917 -7.909 1.00 91.81 66 TRP A N 1
ATOM 474 C CA . TRP A 1 66 ? 8.979 -12.172 -7.934 1.00 91.81 66 TRP A CA 1
ATOM 475 C C . TRP A 1 66 ? 9.561 -12.052 -6.531 1.00 91.81 66 TRP A C 1
ATOM 477 O O . TRP A 1 66 ? 8.833 -11.884 -5.559 1.00 91.81 66 TRP A O 1
ATOM 487 N N . VAL A 1 67 ? 10.882 -12.133 -6.410 1.00 88.50 67 VAL A N 1
ATOM 488 C CA . VAL A 1 67 ? 11.583 -11.686 -5.205 1.00 88.50 67 VAL A CA 1
ATOM 489 C C . VAL A 1 67 ? 12.549 -10.598 -5.614 1.00 88.50 67 VAL A C 1
ATOM 491 O O . VAL A 1 67 ? 13.678 -10.864 -6.038 1.00 88.50 67 VAL A O 1
ATOM 494 N N . THR A 1 68 ? 12.072 -9.374 -5.470 1.00 78.06 68 THR A N 1
ATOM 495 C CA . THR A 1 68 ? 12.848 -8.156 -5.560 1.00 78.06 68 THR A CA 1
ATOM 496 C C . THR A 1 68 ? 12.883 -7.580 -4.154 1.00 78.06 68 THR A C 1
ATOM 498 O O . THR A 1 68 ? 11.888 -7.109 -3.612 1.00 78.06 68 THR A O 1
ATOM 501 N N . SER A 1 69 ? 14.022 -7.687 -3.485 1.00 66.00 69 SER A N 1
ATOM 502 C CA . SER A 1 69 ? 14.200 -7.105 -2.158 1.00 66.00 69 SER A CA 1
ATOM 503 C C . SER A 1 69 ? 15.425 -6.219 -2.147 1.00 66.00 69 SER A C 1
ATOM 505 O O . SER A 1 69 ? 16.354 -6.438 -2.923 1.00 66.00 69 SER A O 1
ATOM 507 N N . GLU A 1 70 ? 15.457 -5.276 -1.207 1.00 57.88 70 GLU A N 1
ATOM 508 C CA . GLU A 1 70 ? 16.662 -4.525 -0.856 1.00 57.88 70 GLU A CA 1
ATOM 509 C C . GLU A 1 70 ? 17.878 -5.463 -0.739 1.00 57.88 70 GLU A C 1
ATOM 511 O O . GLU A 1 70 ? 18.895 -5.240 -1.383 1.00 57.88 70 GLU A O 1
ATOM 516 N N . ALA A 1 71 ? 17.727 -6.598 -0.046 1.00 46.22 71 ALA A N 1
ATOM 517 C CA . ALA A 1 71 ? 18.785 -7.597 0.112 1.00 46.22 71 ALA A CA 1
ATOM 518 C C . ALA A 1 71 ? 19.085 -8.441 -1.152 1.00 46.22 71 ALA A C 1
ATOM 520 O O . ALA A 1 71 ? 20.180 -8.996 -1.264 1.00 46.22 71 ALA A O 1
ATOM 521 N N . ALA A 1 72 ? 18.138 -8.578 -2.087 1.00 44.62 72 ALA A N 1
ATOM 522 C CA . ALA A 1 72 ? 18.330 -9.281 -3.362 1.00 44.62 72 ALA A CA 1
ATOM 523 C C . ALA A 1 72 ? 19.036 -8.390 -4.398 1.00 44.62 72 ALA A C 1
ATOM 525 O O . ALA A 1 72 ? 19.913 -8.853 -5.131 1.00 44.62 72 ALA A O 1
ATOM 526 N N . VAL A 1 73 ? 18.726 -7.092 -4.395 1.00 49.97 73 VAL A N 1
ATOM 527 C CA . VAL A 1 73 ? 19.375 -6.064 -5.225 1.00 49.97 73 VAL A CA 1
ATOM 528 C C . VAL A 1 73 ? 20.813 -5.837 -4.762 1.00 49.97 73 VAL A C 1
ATOM 530 O O . VAL A 1 73 ? 21.719 -5.736 -5.588 1.00 49.97 73 VAL A O 1
ATOM 533 N N . ASP A 1 74 ? 21.057 -5.960 -3.457 1.00 54.16 74 ASP A N 1
ATOM 534 C CA . ASP A 1 74 ? 22.399 -6.000 -2.863 1.00 54.16 74 ASP A CA 1
ATOM 535 C C . ASP A 1 74 ? 23.254 -7.196 -3.316 1.00 54.16 74 ASP A C 1
ATOM 537 O O . ASP A 1 74 ? 24.457 -7.241 -3.042 1.00 54.16 74 ASP A O 1
ATOM 541 N N . ARG A 1 75 ? 22.665 -8.188 -4.003 1.00 48.88 75 ARG A N 1
ATOM 542 C CA . ARG A 1 75 ? 23.329 -9.433 -4.425 1.00 48.88 75 ARG A CA 1
ATOM 543 C C . ARG A 1 75 ? 22.993 -9.862 -5.862 1.00 48.88 75 ARG A C 1
ATOM 545 O O . ARG A 1 75 ? 22.875 -11.051 -6.147 1.00 48.88 75 ARG A O 1
ATOM 552 N N . LYS A 1 76 ? 22.977 -8.900 -6.791 1.00 56.75 76 LYS A N 1
ATOM 553 C CA . LYS A 1 76 ? 23.173 -9.109 -8.246 1.00 56.75 76 LYS A CA 1
ATOM 554 C C . LYS A 1 76 ? 22.055 -9.836 -9.026 1.00 56.75 76 LYS A C 1
ATOM 556 O O . LYS A 1 76 ? 22.299 -10.173 -10.185 1.00 56.75 76 LYS A O 1
ATOM 561 N N . GLY A 1 77 ? 20.843 -10.033 -8.492 1.00 68.00 77 GLY A N 1
ATOM 562 C CA . GLY A 1 77 ? 19.783 -10.700 -9.265 1.00 68.00 77 GLY A CA 1
ATOM 563 C C . GLY A 1 77 ? 18.375 -10.710 -8.661 1.00 68.00 77 GLY A C 1
ATOM 564 O O . GLY A 1 77 ? 18.181 -10.362 -7.502 1.00 68.00 77 GLY A O 1
ATOM 565 N N . VAL A 1 78 ? 17.390 -11.123 -9.462 1.00 79.69 78 VAL A N 1
ATOM 566 C CA . VAL A 1 78 ? 15.964 -11.238 -9.089 1.00 79.69 78 VAL A CA 1
ATOM 567 C C . VAL A 1 78 ? 15.569 -12.711 -9.093 1.00 79.69 78 VAL A C 1
ATOM 569 O O . VAL A 1 78 ? 15.946 -13.431 -10.010 1.00 79.69 78 VAL A O 1
ATOM 572 N N . ARG A 1 79 ? 14.797 -13.207 -8.120 1.00 86.94 79 ARG A N 1
ATOM 573 C CA . ARG A 1 79 ? 14.197 -14.552 -8.261 1.00 86.94 79 ARG A CA 1
ATOM 574 C C . ARG A 1 79 ? 12.849 -14.422 -8.949 1.00 86.94 79 ARG A C 1
ATOM 576 O O . ARG A 1 79 ? 12.042 -13.588 -8.550 1.00 86.94 79 ARG A O 1
ATOM 583 N N . PHE A 1 80 ? 12.607 -15.259 -9.949 1.00 90.00 80 PHE A N 1
ATOM 584 C CA . PHE A 1 80 ? 11.340 -15.299 -10.670 1.00 90.00 80 PHE A CA 1
ATOM 585 C C . PHE A 1 80 ? 10.867 -16.741 -10.846 1.00 90.00 80 PHE A C 1
ATOM 587 O O . PHE A 1 80 ? 11.655 -17.618 -11.205 1.00 90.00 80 PHE A O 1
ATOM 594 N N . LYS A 1 81 ? 9.576 -16.972 -10.610 1.00 92.56 81 LYS A N 1
ATOM 595 C CA . LYS A 1 81 ? 8.891 -18.240 -10.878 1.00 92.56 81 LYS A CA 1
ATOM 596 C C . LYS A 1 81 ? 7.491 -17.943 -11.399 1.00 92.56 81 LYS A C 1
ATOM 598 O O . LYS A 1 81 ? 6.619 -17.533 -10.638 1.00 92.56 81 LYS A O 1
ATOM 603 N N . GLY A 1 82 ? 7.279 -18.165 -12.685 1.00 90.88 82 GLY A N 1
ATOM 604 C CA . GLY A 1 82 ? 6.016 -17.917 -13.369 1.00 90.88 82 GLY A CA 1
ATOM 605 C C . GLY A 1 82 ? 6.164 -18.136 -14.876 1.00 90.88 82 GLY A C 1
ATOM 606 O O . GLY A 1 82 ? 7.265 -18.459 -15.332 1.00 90.88 82 GLY A O 1
ATOM 607 N N . PRO A 1 83 ? 5.078 -17.974 -15.646 1.00 87.75 83 PRO A N 1
ATOM 608 C CA . PRO A 1 83 ? 5.110 -18.064 -17.096 1.00 87.75 83 PRO A CA 1
ATOM 609 C C . PRO A 1 83 ? 5.981 -16.957 -17.699 1.00 87.75 83 PRO A C 1
ATOM 611 O O . PRO A 1 83 ? 6.131 -15.872 -17.140 1.00 87.75 83 PRO A O 1
ATOM 614 N N . GLY A 1 84 ? 6.508 -17.219 -18.893 1.00 82.94 84 GLY A N 1
ATOM 615 C CA . GLY A 1 84 ? 7.353 -16.276 -19.619 1.00 82.94 84 GLY A CA 1
ATOM 616 C C . GLY A 1 84 ? 8.843 -16.430 -19.314 1.00 82.94 84 GLY A C 1
ATOM 617 O O . GLY A 1 84 ? 9.291 -17.376 -18.667 1.00 82.94 84 GLY A O 1
ATOM 618 N N . ARG A 1 85 ? 9.639 -15.511 -19.866 1.00 80.44 85 ARG A N 1
ATOM 619 C CA . ARG A 1 85 ? 11.097 -15.548 -19.737 1.00 80.44 85 ARG A CA 1
ATOM 620 C C . ARG A 1 85 ? 11.514 -14.860 -18.428 1.00 80.44 85 ARG A C 1
ATOM 622 O O . ARG A 1 85 ? 11.139 -13.705 -18.238 1.00 80.44 85 ARG A O 1
ATOM 629 N N . PRO A 1 86 ? 12.308 -15.513 -17.559 1.00 78.06 86 PRO A N 1
ATOM 630 C CA . PRO A 1 86 ? 12.833 -14.870 -16.359 1.00 78.06 86 PRO A CA 1
ATOM 631 C C . PRO A 1 86 ? 13.739 -13.673 -16.713 1.00 78.06 86 PRO A C 1
ATOM 633 O O . PRO A 1 86 ? 14.316 -13.652 -17.809 1.00 78.06 86 PRO A O 1
ATOM 636 N N . PRO A 1 87 ? 13.921 -12.703 -15.793 1.00 74.62 87 PRO A N 1
ATOM 637 C CA . PRO A 1 87 ? 14.885 -11.619 -15.967 1.00 74.62 87 PRO A CA 1
ATOM 638 C C . PRO A 1 87 ? 16.285 -12.145 -16.306 1.00 74.62 87 PRO A C 1
ATOM 640 O O . PRO A 1 87 ? 16.682 -13.223 -15.867 1.00 74.62 87 PRO A O 1
ATOM 643 N N . ALA A 1 88 ? 17.068 -11.380 -17.070 1.00 74.12 88 ALA A N 1
ATOM 644 C CA . ALA A 1 88 ? 18.402 -11.813 -17.504 1.00 74.12 88 ALA A CA 1
ATOM 645 C C . ALA A 1 88 ? 19.363 -12.107 -16.332 1.00 74.12 88 ALA A C 1
ATOM 647 O O . ALA A 1 88 ? 20.262 -12.932 -16.458 1.00 74.12 88 ALA A O 1
ATOM 648 N N . ASN A 1 89 ? 19.153 -11.459 -15.187 1.00 72.12 89 ASN A N 1
ATOM 649 C CA . ASN A 1 89 ? 19.881 -11.651 -13.935 1.00 72.12 89 ASN A CA 1
ATOM 650 C C . ASN A 1 89 ? 19.106 -12.541 -12.943 1.00 72.12 89 ASN A C 1
ATOM 652 O O . ASN A 1 89 ? 19.130 -12.291 -11.735 1.00 72.12 89 ASN A O 1
ATOM 656 N N . ALA A 1 90 ? 18.368 -13.539 -13.435 1.00 79.75 90 ALA A N 1
ATOM 657 C CA . ALA A 1 90 ? 17.560 -14.384 -12.572 1.00 79.75 90 ALA A CA 1
ATOM 658 C C . ALA A 1 90 ? 18.403 -15.274 -11.647 1.00 79.75 90 ALA A C 1
ATOM 660 O O . ALA A 1 90 ? 19.369 -15.911 -12.066 1.00 79.75 90 ALA A O 1
ATOM 661 N N . LEU A 1 91 ? 17.998 -15.346 -10.383 1.00 82.94 91 LEU A N 1
ATOM 662 C CA . LEU A 1 91 ? 18.561 -16.234 -9.370 1.00 82.94 91 LEU A CA 1
ATOM 663 C C . LEU A 1 91 ? 17.690 -17.492 -9.210 1.00 82.94 91 LEU A C 1
ATOM 665 O O . LEU A 1 91 ? 16.481 -17.435 -9.466 1.00 82.94 91 LEU A O 1
ATOM 669 N N . PRO A 1 92 ? 18.258 -18.620 -8.738 1.00 87.62 92 PRO A N 1
ATOM 670 C CA . PRO A 1 92 ? 17.483 -19.814 -8.417 1.00 87.62 92 PRO A CA 1
ATOM 671 C C . PRO A 1 92 ? 16.355 -19.525 -7.418 1.00 87.62 92 PRO A C 1
ATOM 673 O O . PRO A 1 92 ? 16.552 -18.805 -6.439 1.00 87.62 92 PRO A O 1
ATOM 676 N N . TRP A 1 93 ? 15.181 -20.119 -7.647 1.00 89.50 93 TRP A N 1
ATOM 677 C CA . TRP A 1 93 ? 13.985 -19.866 -6.836 1.00 89.50 93 TRP A CA 1
ATOM 678 C C . TRP A 1 93 ? 14.125 -20.310 -5.368 1.00 89.50 93 TRP A C 1
ATOM 680 O O . TRP A 1 93 ? 13.813 -19.541 -4.459 1.00 89.50 93 TRP A O 1
ATOM 690 N N . GLY A 1 94 ? 14.624 -21.526 -5.122 1.00 87.62 94 GLY A N 1
ATOM 691 C CA . GLY A 1 94 ? 14.699 -22.101 -3.772 1.00 87.62 94 GLY A CA 1
ATOM 692 C C . GLY A 1 94 ? 13.314 -22.374 -3.168 1.00 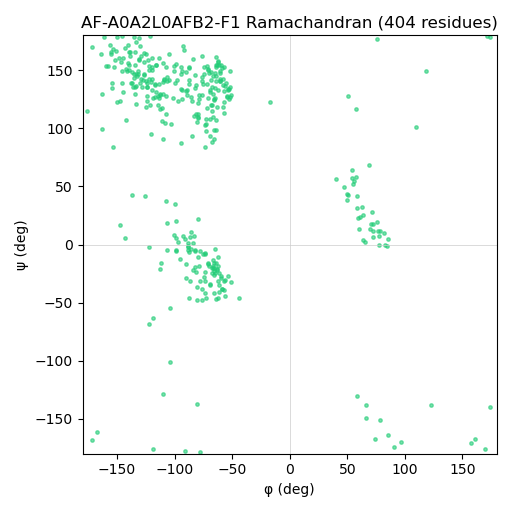87.62 94 GLY A C 1
ATOM 693 O O . GLY A 1 94 ? 12.427 -22.858 -3.867 1.00 87.62 94 GLY A O 1
ATOM 694 N N . ASP A 1 95 ? 13.140 -22.058 -1.882 1.00 86.75 95 ASP A N 1
ATOM 695 C CA . ASP A 1 95 ? 11.890 -22.229 -1.113 1.00 86.75 95 ASP A CA 1
ATOM 696 C C . ASP A 1 95 ? 11.195 -20.883 -0.830 1.00 86.75 95 ASP A C 1
ATOM 698 O O . ASP A 1 95 ? 10.672 -20.633 0.252 1.00 86.75 95 ASP A O 1
ATOM 702 N N . SER A 1 96 ? 11.243 -19.961 -1.795 1.00 88.44 96 SER A N 1
ATOM 703 C CA . SER A 1 96 ? 10.746 -18.598 -1.579 1.00 88.44 96 SER A CA 1
ATOM 704 C C . SER A 1 96 ? 9.237 -18.449 -1.522 1.00 88.44 96 SER A C 1
ATOM 706 O O . SER A 1 96 ? 8.760 -17.373 -1.214 1.00 88.44 96 SER A O 1
ATOM 708 N N . ASP A 1 97 ? 8.470 -19.484 -1.825 1.00 93.69 97 ASP A N 1
ATOM 709 C CA . ASP A 1 97 ? 7.015 -19.501 -1.690 1.00 93.69 97 ASP A CA 1
ATOM 710 C C . ASP A 1 97 ? 6.560 -20.682 -0.837 1.00 93.69 97 ASP A C 1
ATOM 712 O O . ASP A 1 97 ? 5.598 -21.354 -1.211 1.00 93.69 97 ASP A O 1
ATOM 716 N N . SER A 1 98 ? 7.263 -20.987 0.260 1.00 95.56 98 SER A N 1
ATOM 717 C CA . SER A 1 98 ? 7.093 -22.237 1.018 1.00 95.56 98 SER A CA 1
ATOM 718 C C . SER A 1 98 ? 5.637 -22.534 1.396 1.00 95.56 98 SER A C 1
ATOM 720 O O . SER A 1 98 ? 5.219 -23.694 1.404 1.00 95.56 98 SER A O 1
ATOM 722 N N . GLY A 1 99 ? 4.830 -21.493 1.636 1.00 96.19 99 GLY A N 1
ATOM 723 C CA . GLY A 1 99 ? 3.436 -21.617 2.057 1.00 96.19 99 GLY A CA 1
ATOM 724 C C . GLY A 1 99 ? 3.294 -22.128 3.490 1.00 96.19 99 GLY A C 1
ATOM 725 O O . GLY A 1 99 ? 2.218 -22.605 3.865 1.00 96.19 99 GLY A O 1
ATOM 726 N N . ARG A 1 100 ? 4.365 -22.051 4.292 1.00 96.94 100 ARG A N 1
ATOM 727 C CA . ARG A 1 100 ? 4.398 -22.596 5.650 1.00 96.94 100 ARG A CA 1
ATOM 728 C C . ARG A 1 100 ? 3.327 -21.993 6.554 1.00 96.94 100 ARG A C 1
ATOM 730 O O . ARG A 1 100 ? 2.663 -22.773 7.236 1.00 96.94 100 ARG A O 1
ATOM 737 N N . VAL A 1 101 ? 3.036 -20.690 6.456 1.00 96.88 101 VAL A N 1
ATOM 738 C CA . VAL A 1 101 ? 1.930 -20.055 7.208 1.00 96.88 101 VAL A CA 1
ATOM 739 C C . VAL A 1 101 ? 0.567 -20.700 6.949 1.00 96.88 101 VAL A C 1
ATOM 741 O O . VAL A 1 101 ? -0.262 -20.763 7.854 1.00 96.88 101 VAL A O 1
ATOM 744 N N . VAL A 1 102 ? 0.326 -21.233 5.748 1.00 97.38 102 VAL A N 1
ATOM 745 C CA . VAL A 1 102 ? -0.908 -21.978 5.451 1.00 97.38 102 VAL A CA 1
ATOM 746 C C . VAL A 1 102 ? -0.832 -23.377 6.060 1.00 97.38 102 VAL A C 1
ATOM 748 O O . VAL A 1 102 ? -1.760 -23.805 6.740 1.00 97.38 102 VAL A O 1
ATOM 751 N N . THR A 1 103 ? 0.276 -24.099 5.857 1.00 97.12 103 THR A N 1
ATOM 752 C CA . THR A 1 103 ? 0.423 -25.480 6.363 1.00 97.12 103 THR A CA 1
ATOM 753 C C . THR A 1 103 ? 0.457 -25.574 7.891 1.00 97.12 103 THR A C 1
ATOM 755 O O . THR A 1 103 ? 0.064 -26.594 8.446 1.00 97.12 103 THR A O 1
ATOM 758 N N . GLN A 1 104 ? 0.882 -24.506 8.567 1.00 96.94 104 GLN A N 1
ATOM 759 C CA . GLN A 1 104 ? 0.859 -24.366 10.025 1.00 96.94 104 GLN A CA 1
ATOM 760 C C . GLN A 1 104 ? -0.509 -23.914 10.558 1.00 96.94 104 GLN A C 1
ATOM 762 O O . GLN A 1 104 ? -0.692 -23.838 11.769 1.00 96.94 104 GLN A O 1
ATOM 767 N N . GLY A 1 105 ? -1.471 -23.604 9.680 1.00 97.06 105 GLY A N 1
ATOM 768 C CA . GLY A 1 105 ? -2.802 -23.150 10.078 1.00 97.06 105 GLY A CA 1
ATOM 769 C C . GLY A 1 105 ? -2.829 -21.731 10.649 1.00 97.06 105 GLY A C 1
ATOM 770 O O . GLY A 1 105 ? -3.697 -21.428 11.461 1.00 97.06 105 GLY A O 1
ATOM 771 N N . LEU A 1 106 ? -1.895 -20.865 10.242 1.00 97.62 106 LEU A N 1
ATOM 772 C CA . LEU A 1 106 ? -1.827 -19.468 10.687 1.00 97.62 106 LEU A CA 1
ATOM 773 C C . LEU A 1 106 ? -2.696 -18.536 9.831 1.00 97.62 106 LEU A C 1
ATOM 775 O O . LEU A 1 106 ? -3.257 -17.568 10.341 1.00 97.62 106 LEU A O 1
ATOM 779 N N . ILE A 1 107 ? -2.861 -18.858 8.546 1.00 97.69 107 ILE A N 1
ATOM 780 C CA . ILE A 1 107 ? -3.817 -18.212 7.634 1.00 97.69 107 ILE A CA 1
ATOM 781 C C . ILE A 1 107 ? -4.573 -19.269 6.813 1.00 97.69 107 ILE A C 1
ATOM 783 O O . ILE A 1 107 ? -4.043 -20.364 6.593 1.00 97.69 107 ILE A O 1
ATOM 787 N N . PRO A 1 108 ? -5.797 -18.982 6.326 1.00 97.19 108 PRO A N 1
ATOM 788 C CA . PRO A 1 108 ? -6.470 -19.866 5.380 1.00 97.19 108 PRO A CA 1
ATOM 789 C C . PRO A 1 108 ? -5.693 -19.951 4.053 1.00 97.19 108 PRO A C 1
ATOM 791 O O . PRO A 1 108 ? -4.904 -19.056 3.735 1.00 97.19 108 PRO A O 1
ATOM 794 N N . PRO A 1 109 ? -5.937 -20.988 3.229 1.00 95.62 109 PRO A N 1
ATOM 795 C CA . PRO A 1 109 ? -5.392 -21.043 1.879 1.00 95.62 109 PRO A CA 1
ATOM 796 C C . PRO A 1 109 ? -5.730 -19.772 1.096 1.00 95.62 109 PRO A C 1
ATOM 798 O O . PRO A 1 109 ? -6.898 -19.406 0.960 1.00 95.62 109 PRO A O 1
ATOM 801 N N . VAL A 1 110 ? -4.702 -19.120 0.561 1.00 95.31 110 VAL A N 1
ATOM 802 C CA . VAL A 1 110 ? -4.823 -17.867 -0.185 1.00 95.31 110 VAL A CA 1
ATOM 803 C C . VAL A 1 110 ? -4.142 -18.003 -1.539 1.00 95.31 110 VAL A C 1
ATOM 805 O O . VAL A 1 110 ? -3.094 -18.636 -1.674 1.00 95.31 110 VAL A O 1
ATOM 808 N N . LYS A 1 111 ? -4.765 -17.410 -2.553 1.00 95.88 111 LYS A N 1
ATOM 809 C CA . LYS A 1 111 ? -4.216 -17.263 -3.900 1.00 95.88 111 LYS A CA 1
ATOM 810 C C . LYS A 1 111 ? -4.039 -15.777 -4.194 1.00 95.88 111 LYS A C 1
ATOM 812 O O . LYS A 1 111 ? -4.763 -14.970 -3.605 1.00 95.88 111 LYS A O 1
ATOM 817 N N . PRO A 1 112 ? -3.118 -15.408 -5.095 1.00 97.62 112 PRO A N 1
ATOM 818 C CA . PRO A 1 112 ? -3.063 -14.033 -5.553 1.00 97.62 112 PRO A CA 1
ATOM 819 C C . PRO A 1 112 ? -4.370 -13.660 -6.274 1.00 97.62 112 PRO A C 1
ATOM 821 O O . PRO A 1 112 ? -5.091 -14.529 -6.765 1.00 97.62 112 PRO A O 1
ATOM 824 N N . LEU A 1 113 ? -4.662 -12.365 -6.340 1.00 97.81 113 LEU A N 1
ATOM 825 C CA . LEU A 1 113 ? -5.755 -11.782 -7.117 1.00 97.81 113 LEU A CA 1
ATOM 826 C C . LEU A 1 113 ? -5.411 -11.742 -8.610 1.00 97.81 113 LEU A C 1
ATOM 828 O O . LEU A 1 113 ? -6.260 -12.000 -9.458 1.00 97.81 113 LEU A O 1
ATOM 832 N N . LEU A 1 114 ? -4.145 -11.454 -8.924 1.00 97.25 114 LEU A N 1
ATOM 833 C CA . LEU A 1 114 ? -3.593 -11.390 -10.276 1.00 97.25 114 LEU A CA 1
ATOM 834 C C . LEU A 1 114 ? -2.171 -11.959 -10.288 1.00 97.25 114 LEU A C 1
ATOM 836 O O . LEU A 1 114 ? -1.433 -11.860 -9.306 1.00 97.25 114 LEU A O 1
ATOM 840 N N . HIS A 1 115 ? -1.754 -12.521 -11.420 1.00 95.75 115 HIS A N 1
ATOM 841 C CA . HIS A 1 115 ? -0.343 -12.766 -11.690 1.00 95.75 115 HIS A CA 1
ATOM 842 C C . HIS A 1 115 ? 0.282 -11.501 -12.280 1.00 95.75 115 HIS A C 1
ATOM 844 O O . HIS A 1 115 ? 0.196 -11.242 -13.480 1.00 95.75 115 HIS A O 1
ATOM 850 N N . LEU A 1 116 ? 0.853 -10.696 -11.392 1.00 93.56 116 LEU A N 1
ATOM 851 C CA . LEU A 1 116 ? 1.368 -9.358 -11.647 1.00 93.56 116 LEU A CA 1
ATOM 852 C C . LEU A 1 116 ? 2.447 -9.063 -10.609 1.00 93.56 116 LEU A C 1
ATOM 854 O O . LEU A 1 116 ? 2.231 -9.369 -9.438 1.00 93.56 116 LEU A O 1
ATOM 858 N N . HIS A 1 117 ? 3.554 -8.439 -11.006 1.00 93.94 117 HIS A N 1
ATOM 859 C CA . HIS A 1 117 ? 4.538 -7.972 -10.035 1.00 93.94 117 HIS A CA 1
ATOM 860 C C . HIS A 1 117 ? 3.986 -6.748 -9.304 1.00 93.94 117 HIS A C 1
ATOM 862 O O . HIS A 1 117 ? 3.912 -5.667 -9.877 1.00 93.94 117 HIS A O 1
ATOM 868 N N . LEU A 1 118 ? 3.531 -6.915 -8.069 1.00 95.75 118 LEU A N 1
ATOM 869 C CA . LEU A 1 118 ? 3.004 -5.815 -7.264 1.00 95.75 118 LEU A CA 1
ATOM 870 C C . LEU A 1 118 ? 3.328 -6.081 -5.800 1.00 95.75 118 LEU A C 1
ATOM 872 O O . LEU A 1 118 ? 2.968 -7.121 -5.243 1.00 95.75 118 LEU A O 1
ATOM 876 N N . ARG A 1 119 ? 4.018 -5.124 -5.189 1.00 95.56 119 ARG A N 1
ATOM 877 C CA . ARG A 1 119 ? 4.293 -5.088 -3.751 1.00 95.56 119 ARG A CA 1
ATOM 878 C C . ARG A 1 119 ? 3.404 -4.060 -3.077 1.00 95.56 119 ARG A C 1
ATOM 880 O O . ARG A 1 119 ? 2.830 -3.213 -3.754 1.00 95.56 119 ARG A O 1
ATOM 887 N N . ASP A 1 120 ? 3.311 -4.149 -1.756 1.00 97.06 120 ASP A N 1
ATOM 888 C CA . ASP A 1 120 ? 2.625 -3.150 -0.938 1.00 97.06 120 ASP A CA 1
ATOM 889 C C . ASP A 1 120 ? 1.174 -2.960 -1.416 1.00 97.06 120 ASP A C 1
ATOM 891 O O . ASP A 1 120 ? 0.757 -1.894 -1.853 1.00 97.06 120 ASP A O 1
ATOM 895 N N . THR A 1 121 ? 0.435 -4.074 -1.487 1.00 98.06 121 THR A N 1
ATOM 896 C CA . THR A 1 121 ? -0.914 -4.107 -2.065 1.00 98.06 121 THR A CA 1
ATOM 897 C C . THR A 1 121 ? -1.894 -3.333 -1.201 1.00 98.06 121 THR A C 1
ATOM 899 O O . THR A 1 121 ? -2.149 -3.730 -0.070 1.00 98.06 121 THR A O 1
ATOM 902 N N . ILE A 1 122 ? -2.513 -2.302 -1.769 1.00 98.56 122 ILE A N 1
ATOM 903 C CA . ILE A 1 122 ? -3.522 -1.483 -1.096 1.00 98.56 122 ILE A CA 1
ATOM 904 C C . ILE A 1 122 ? -4.845 -1.632 -1.817 1.00 98.56 122 ILE A C 1
ATOM 906 O O . ILE A 1 122 ? -4.891 -1.487 -3.037 1.00 98.56 122 ILE A O 1
ATOM 910 N N . ILE A 1 123 ? -5.922 -1.891 -1.072 1.00 98.81 123 ILE A N 1
ATOM 911 C CA . ILE A 1 123 ? -7.284 -1.941 -1.614 1.00 98.81 123 ILE A CA 1
ATOM 912 C C . ILE A 1 123 ? -8.200 -0.970 -0.870 1.00 98.81 123 ILE A C 1
ATOM 914 O O . ILE A 1 123 ? -8.333 -1.027 0.350 1.00 98.81 123 ILE A O 1
ATOM 918 N N . CYS A 1 124 ? -8.900 -0.122 -1.617 1.00 98.31 124 CYS A N 1
ATOM 919 C CA . CYS A 1 124 ? -9.878 0.829 -1.100 1.00 98.31 124 CYS A CA 1
ATOM 920 C C . CYS A 1 124 ? -11.264 0.557 -1.690 1.00 98.31 124 CYS A C 1
ATOM 922 O O . CYS A 1 124 ? -11.396 0.410 -2.903 1.00 98.31 124 CYS A O 1
ATOM 924 N N . LEU A 1 125 ? -12.305 0.524 -0.854 1.00 98.69 125 LEU A N 1
ATOM 925 C CA . LEU A 1 125 ? -13.688 0.612 -1.324 1.00 98.69 125 LEU A CA 1
ATOM 926 C C . LEU A 1 125 ? -14.030 2.089 -1.566 1.00 98.69 125 LEU A C 1
ATOM 928 O O . LEU A 1 125 ? -14.100 2.876 -0.624 1.00 98.69 125 LEU A O 1
ATOM 932 N N . GLY A 1 126 ? -14.223 2.454 -2.829 1.00 98.06 126 GLY A N 1
ATOM 933 C CA . GLY A 1 126 ? -14.573 3.799 -3.261 1.00 98.06 126 GLY A CA 1
ATOM 934 C C . GLY A 1 126 ? -16.038 4.158 -3.016 1.00 98.06 126 GLY A C 1
ATOM 935 O O . GLY A 1 126 ? -16.902 3.292 -2.852 1.00 98.06 126 GLY A O 1
ATOM 936 N N . GLY A 1 127 ? -16.338 5.460 -3.035 1.00 96.75 127 GLY A N 1
ATOM 937 C CA . GLY A 1 127 ? -17.697 5.982 -2.830 1.00 96.75 127 GLY A CA 1
ATOM 938 C C . GLY A 1 127 ? -18.698 5.637 -3.935 1.00 96.75 127 GLY A C 1
ATOM 939 O O . GLY A 1 127 ? -19.900 5.783 -3.742 1.00 96.75 127 GLY A O 1
ATOM 940 N N . ASP A 1 128 ? -18.217 5.158 -5.080 1.00 97.69 128 ASP A N 1
ATOM 941 C CA . ASP A 1 128 ? -19.026 4.655 -6.195 1.00 97.69 128 ASP A CA 1
ATOM 942 C C . ASP A 1 128 ? -19.356 3.155 -6.065 1.00 97.69 128 ASP A C 1
ATOM 944 O O . ASP A 1 128 ? -19.987 2.571 -6.947 1.00 97.69 128 ASP A O 1
ATOM 948 N N . GLY A 1 129 ? -18.916 2.518 -4.977 1.00 98.00 129 GLY A N 1
ATOM 949 C CA . GLY A 1 129 ? -19.115 1.097 -4.731 1.00 98.00 129 GLY A CA 1
ATOM 950 C C . GLY A 1 129 ? -18.165 0.188 -5.510 1.00 98.00 129 GLY A C 1
ATOM 951 O O . GLY A 1 129 ? -18.393 -1.021 -5.523 1.00 98.00 129 GLY A O 1
ATOM 952 N N . ASN A 1 130 ? -17.111 0.703 -6.145 1.00 98.75 130 ASN A N 1
ATOM 953 C CA . ASN A 1 130 ? -16.038 -0.127 -6.692 1.00 98.75 130 ASN A CA 1
ATOM 954 C C . ASN A 1 130 ? -14.877 -0.255 -5.703 1.00 98.75 130 ASN A C 1
ATOM 956 O O . ASN A 1 130 ? -14.624 0.627 -4.889 1.00 98.75 130 ASN A O 1
ATOM 960 N N . TYR A 1 131 ? -14.146 -1.358 -5.793 1.00 98.88 131 TYR A N 1
ATOM 961 C CA . TYR A 1 131 ? -12.843 -1.513 -5.163 1.00 98.88 131 TYR A CA 1
ATOM 962 C C . TYR A 1 131 ? -11.759 -0.991 -6.092 1.00 98.88 131 TYR A C 1
ATOM 964 O O . TYR A 1 131 ? -11.805 -1.240 -7.296 1.00 98.88 131 TYR A O 1
ATOM 972 N N . TYR A 1 132 ? -10.760 -0.339 -5.521 1.00 98.94 132 TYR A N 1
ATOM 973 C CA . TYR A 1 132 ? -9.597 0.178 -6.220 1.00 98.94 132 TYR A CA 1
ATOM 974 C C . TYR A 1 132 ? -8.336 -0.389 -5.596 1.00 98.94 132 TYR A C 1
ATOM 976 O O . TYR A 1 132 ? -8.234 -0.430 -4.373 1.00 98.94 132 TYR A O 1
ATOM 984 N N . MET A 1 133 ? -7.397 -0.829 -6.428 1.00 98.88 133 MET A N 1
ATOM 985 C CA . MET A 1 133 ? -6.130 -1.400 -5.988 1.00 98.88 133 MET A CA 1
ATOM 986 C C . MET A 1 133 ? -4.961 -0.644 -6.599 1.00 98.88 133 MET A C 1
ATOM 988 O O . MET A 1 133 ? -4.992 -0.313 -7.783 1.00 98.88 133 MET A O 1
ATOM 992 N N . THR A 1 134 ? -3.928 -0.415 -5.798 1.00 98.75 134 THR A N 1
ATOM 993 C CA . THR A 1 134 ? -2.615 0.061 -6.242 1.00 98.75 134 THR A CA 1
ATOM 994 C C . THR A 1 134 ? -1.521 -0.566 -5.367 1.00 98.75 134 THR A C 1
ATOM 996 O O . THR A 1 134 ? -1.811 -1.384 -4.488 1.00 98.75 134 THR A O 1
ATOM 999 N N . GLY A 1 135 ? -0.266 -0.242 -5.653 1.00 97.94 135 GLY A N 1
ATOM 1000 C CA . GLY A 1 135 ? 0.904 -0.684 -4.906 1.00 97.94 135 GLY A CA 1
ATOM 1001 C C . GLY A 1 135 ? 2.193 -0.334 -5.642 1.00 97.94 135 GLY A C 1
ATOM 1002 O O . GLY A 1 135 ? 2.177 0.310 -6.696 1.00 97.94 135 GLY A O 1
ATOM 1003 N N . SER A 1 136 ? 3.325 -0.763 -5.095 1.00 97.06 136 SER A N 1
ATOM 1004 C CA . SER A 1 136 ? 4.626 -0.610 -5.744 1.00 97.06 136 SER A CA 1
ATOM 1005 C C . SER A 1 136 ? 4.678 -1.497 -6.988 1.00 97.06 136 SER A C 1
ATOM 1007 O O . SER A 1 136 ? 4.621 -2.728 -6.894 1.00 97.06 136 SER A O 1
ATOM 1009 N N . THR A 1 137 ? 4.775 -0.864 -8.153 1.00 94.94 137 THR A N 1
ATOM 1010 C CA . THR A 1 137 ? 4.694 -1.492 -9.480 1.00 94.94 137 THR A CA 1
ATOM 1011 C C . THR A 1 137 ? 5.947 -1.206 -10.299 1.00 94.94 137 THR A C 1
ATOM 1013 O O . THR A 1 137 ? 6.678 -0.261 -10.020 1.00 94.94 137 THR A O 1
ATOM 1016 N N . GLY A 1 138 ? 6.210 -2.029 -11.307 1.00 88.88 138 GLY A N 1
ATOM 1017 C CA . GLY A 1 138 ? 7.452 -2.070 -12.064 1.00 88.88 138 GLY A CA 1
ATOM 1018 C C . GLY A 1 138 ? 8.142 -3.422 -11.927 1.00 88.88 138 GLY A C 1
ATOM 1019 O O . GLY A 1 138 ? 8.052 -4.092 -10.905 1.00 88.88 138 GLY A O 1
ATOM 1020 N N . ASP A 1 139 ? 8.858 -3.804 -12.975 1.00 80.31 139 ASP A N 1
ATOM 1021 C CA . ASP A 1 139 ? 9.641 -5.035 -13.076 1.00 80.31 139 ASP A CA 1
ATOM 1022 C C . ASP A 1 139 ? 10.911 -5.039 -12.200 1.00 80.31 139 ASP A C 1
ATOM 1024 O O . ASP A 1 139 ? 11.476 -6.103 -11.941 1.00 80.31 139 ASP A O 1
ATOM 1028 N N . ASP A 1 140 ? 11.349 -3.871 -11.707 1.00 82.56 140 ASP A N 1
ATOM 1029 C CA . ASP A 1 140 ? 12.403 -3.735 -10.691 1.00 82.56 140 ASP A CA 1
ATOM 1030 C C . ASP A 1 140 ? 12.238 -2.434 -9.875 1.00 82.56 140 ASP A C 1
ATOM 1032 O O . ASP A 1 140 ? 12.882 -1.410 -10.136 1.00 82.56 140 ASP A O 1
ATOM 1036 N N . ILE A 1 141 ? 11.383 -2.477 -8.845 1.00 85.06 141 ILE A N 1
ATOM 1037 C CA . ILE A 1 141 ? 11.078 -1.323 -7.974 1.00 85.06 141 ILE A CA 1
ATOM 1038 C C . ILE A 1 141 ? 12.269 -0.828 -7.134 1.00 85.06 141 ILE A C 1
ATOM 1040 O O . ILE A 1 141 ? 12.165 0.154 -6.398 1.00 85.06 141 ILE A O 1
ATOM 1044 N N . TRP A 1 142 ? 13.407 -1.516 -7.207 1.00 85.38 142 TRP A N 1
ATOM 1045 C CA . TRP A 1 142 ? 14.640 -1.164 -6.506 1.00 85.38 142 TRP A CA 1
ATOM 1046 C C . TRP A 1 142 ? 15.647 -0.453 -7.414 1.00 85.38 142 TRP A C 1
ATOM 1048 O O . TRP A 1 142 ? 16.769 -0.190 -6.981 1.00 85.38 142 TRP A O 1
ATOM 1058 N N . LYS A 1 143 ? 15.228 -0.097 -8.637 1.00 84.94 143 LYS A N 1
ATOM 1059 C CA . LYS A 1 143 ? 15.954 0.777 -9.569 1.00 84.94 143 LYS A CA 1
ATOM 1060 C C . LYS A 1 143 ? 15.122 1.984 -9.969 1.00 84.94 143 LYS A C 1
ATOM 1062 O O . LYS A 1 143 ? 15.435 3.116 -9.603 1.00 84.94 143 LYS A O 1
ATOM 1067 N N . THR A 1 144 ? 14.056 1.754 -10.729 1.00 89.56 144 THR A N 1
ATOM 1068 C CA . THR A 1 144 ? 13.168 2.837 -11.133 1.00 89.56 144 THR A CA 1
ATOM 1069 C C . THR A 1 144 ? 11.779 2.346 -11.503 1.00 89.56 144 THR A C 1
ATOM 1071 O O . THR A 1 144 ? 11.589 1.195 -11.885 1.00 89.56 144 THR A O 1
ATOM 1074 N N . THR A 1 145 ? 10.800 3.227 -11.359 1.00 93.62 145 THR A N 1
ATOM 1075 C CA . THR A 1 145 ? 9.407 3.015 -11.754 1.00 93.62 145 THR A CA 1
ATOM 1076 C C . THR A 1 145 ? 8.893 4.300 -12.403 1.00 93.62 145 THR A C 1
ATOM 1078 O O . THR A 1 145 ? 9.554 5.336 -12.323 1.00 93.62 145 THR A O 1
ATOM 1081 N N . ASP A 1 146 ? 7.755 4.250 -13.093 1.00 93.44 146 ASP A N 1
ATOM 1082 C CA . ASP A 1 146 ? 7.191 5.434 -13.762 1.00 93.44 146 ASP A CA 1
ATOM 1083 C C . ASP A 1 146 ? 6.295 6.256 -12.819 1.00 93.44 146 ASP A C 1
ATOM 1085 O O . ASP A 1 146 ? 6.409 7.479 -12.709 1.00 93.44 146 ASP A O 1
ATOM 1089 N N . GLY A 1 147 ? 5.411 5.579 -12.088 1.00 96.38 147 GLY A N 1
ATOM 1090 C CA . GLY A 1 147 ? 4.407 6.247 -11.277 1.00 96.38 147 GLY A CA 1
ATOM 1091 C C . GLY A 1 147 ? 3.422 5.276 -10.642 1.00 96.38 147 GLY A C 1
ATOM 1092 O O . GLY A 1 147 ? 3.808 4.208 -10.173 1.00 96.38 147 GLY A O 1
ATOM 1093 N N . ILE A 1 148 ? 2.149 5.665 -10.624 1.00 98.56 148 ILE A N 1
ATOM 1094 C CA . ILE A 1 148 ? 1.086 4.968 -9.900 1.00 98.56 148 ILE A CA 1
ATOM 1095 C C . ILE A 1 148 ? 0.108 4.350 -10.896 1.00 98.56 148 ILE A C 1
ATOM 1097 O O . ILE A 1 148 ? -0.553 5.048 -11.670 1.00 98.56 148 ILE A O 1
ATOM 1101 N N . GLU A 1 149 ? 0.027 3.024 -10.873 1.00 98.62 149 GLU A N 1
ATOM 1102 C CA . GLU A 1 149 ? -0.938 2.239 -11.640 1.00 98.62 149 GLU A CA 1
ATOM 1103 C C . GLU A 1 149 ? -2.191 1.943 -10.807 1.00 98.62 149 GLU A C 1
ATOM 1105 O O . GLU A 1 149 ? -2.115 1.813 -9.581 1.00 98.62 149 GLU A O 1
ATOM 1110 N N . LEU A 1 150 ? -3.345 1.821 -11.470 1.00 98.88 150 LEU A N 1
ATOM 1111 C CA . LEU A 1 150 ? -4.628 1.587 -10.809 1.00 98.88 150 LEU A CA 1
ATOM 1112 C C . LEU A 1 150 ? -5.397 0.423 -11.440 1.00 98.88 150 LEU A C 1
ATOM 1114 O O . LEU A 1 150 ? -5.494 0.299 -12.663 1.00 98.88 150 LEU A O 1
ATOM 1118 N N . TRP A 1 151 ? -6.016 -0.392 -10.589 1.00 98.88 151 TRP A N 1
ATOM 1119 C CA . TRP A 1 151 ? -6.980 -1.420 -10.974 1.00 98.88 151 TRP A CA 1
ATOM 1120 C C . TRP A 1 151 ? -8.306 -1.178 -10.265 1.00 98.88 151 TRP A C 1
ATOM 1122 O O . TRP A 1 151 ? -8.331 -0.694 -9.134 1.00 98.88 151 TRP A O 1
ATOM 1132 N N . ARG A 1 152 ? -9.406 -1.570 -10.904 1.00 98.88 152 ARG A N 1
ATOM 1133 C CA . ARG A 1 152 ? -10.762 -1.476 -10.357 1.00 98.88 152 ARG A CA 1
ATOM 1134 C C . ARG A 1 152 ? -11.445 -2.830 -10.366 1.00 98.88 152 ARG A C 1
ATOM 1136 O O . ARG A 1 152 ? -11.346 -3.563 -11.343 1.00 98.88 152 ARG A O 1
ATOM 1143 N N . SER A 1 153 ? -12.200 -3.138 -9.322 1.00 98.75 153 SER A N 1
ATOM 1144 C CA . SER A 1 153 ? -13.014 -4.345 -9.247 1.00 98.75 153 SER A CA 1
ATOM 1145 C C . SER A 1 153 ? -14.398 -4.057 -8.675 1.00 98.75 153 SER A C 1
ATOM 1147 O O . SER A 1 153 ? -14.505 -3.338 -7.685 1.00 98.75 153 SER A O 1
ATOM 1149 N N . PRO A 1 154 ? -15.474 -4.645 -9.219 1.00 98.19 154 PRO A N 1
ATOM 1150 C CA . PRO A 1 154 ? -16.782 -4.585 -8.579 1.00 98.19 154 PRO A CA 1
ATOM 1151 C C . PRO A 1 154 ? -16.919 -5.586 -7.418 1.00 98.19 154 PRO A C 1
ATOM 1153 O O . PRO A 1 154 ? -17.834 -5.439 -6.605 1.00 98.19 154 PRO A O 1
ATOM 1156 N N . ASP A 1 155 ? -16.062 -6.610 -7.337 1.00 96.94 155 ASP A N 1
ATOM 1157 C CA . ASP A 1 155 ? -16.310 -7.815 -6.531 1.00 96.94 155 ASP A CA 1
ATOM 1158 C C . ASP A 1 155 ? -15.073 -8.422 -5.842 1.00 96.94 155 ASP A C 1
ATOM 1160 O O . ASP A 1 155 ? -15.195 -9.477 -5.225 1.00 96.94 155 ASP A O 1
ATOM 1164 N N . LEU A 1 156 ? -13.906 -7.772 -5.926 1.00 97.56 156 LEU A N 1
ATOM 1165 C CA . LEU A 1 156 ? -12.584 -8.260 -5.494 1.00 97.56 156 LEU A CA 1
ATOM 1166 C C . LEU A 1 156 ? -12.043 -9.466 -6.282 1.00 97.56 156 LEU A C 1
ATOM 1168 O O . LEU A 1 156 ? -10.939 -9.926 -5.990 1.00 97.56 156 LEU A O 1
ATOM 1172 N N . LYS A 1 157 ? -12.756 -9.960 -7.301 1.00 94.38 157 LYS A N 1
ATOM 1173 C CA . LYS A 1 157 ? -12.353 -11.126 -8.108 1.00 94.38 157 LYS A CA 1
ATOM 1174 C C . LYS A 1 157 ? -11.827 -10.696 -9.460 1.00 94.38 157 LYS A C 1
ATOM 1176 O O . LYS A 1 157 ? -10.728 -11.072 -9.860 1.00 94.38 157 LYS A O 1
ATOM 1181 N N . ARG A 1 158 ? -12.639 -9.926 -10.184 1.00 95.69 158 ARG A N 1
ATOM 1182 C CA . ARG A 1 158 ? -12.307 -9.434 -11.516 1.00 95.69 158 ARG A CA 1
ATOM 1183 C C . ARG A 1 158 ? -11.770 -8.024 -11.392 1.00 95.69 158 ARG A C 1
ATOM 1185 O O . ARG A 1 158 ? -12.464 -7.145 -10.892 1.00 95.69 158 ARG A O 1
ATOM 1192 N N . TRP A 1 159 ? -10.564 -7.823 -11.897 1.00 98.38 159 TRP A N 1
ATOM 1193 C CA . TRP A 1 159 ? -9.874 -6.544 -11.863 1.00 98.38 159 TRP A CA 1
ATOM 1194 C C . TRP A 1 159 ? -9.693 -6.019 -13.287 1.00 98.38 159 TRP A C 1
ATOM 1196 O O . TRP A 1 159 ? -9.071 -6.677 -14.118 1.00 98.38 159 TRP A O 1
ATOM 1206 N N . ASP A 1 160 ? -10.249 -4.843 -13.564 1.00 98.50 160 ASP A N 1
ATOM 1207 C CA . ASP A 1 160 ? -9.993 -4.082 -14.781 1.00 98.50 160 ASP A CA 1
ATOM 1208 C C . ASP A 1 160 ? -8.791 -3.160 -14.529 1.00 98.50 160 ASP A C 1
ATOM 1210 O O . ASP A 1 160 ? -8.768 -2.409 -13.553 1.00 98.50 160 ASP A O 1
ATOM 1214 N N . TYR A 1 161 ? -7.794 -3.202 -15.407 1.00 98.69 161 TYR A N 1
ATOM 1215 C CA . TYR A 1 161 ? -6.653 -2.292 -15.354 1.00 98.69 161 TYR A CA 1
ATOM 1216 C C . TYR A 1 161 ? -7.032 -0.928 -15.933 1.00 98.69 161 TYR A C 1
ATOM 1218 O O . TYR A 1 161 ? -7.502 -0.844 -17.068 1.00 98.69 161 TYR A O 1
ATOM 1226 N N . LEU A 1 162 ? -6.824 0.133 -15.155 1.00 98.62 162 LEU A N 1
ATOM 1227 C CA . LEU A 1 162 ? -7.173 1.508 -15.524 1.00 98.62 162 LEU A CA 1
ATOM 1228 C C . LEU A 1 162 ? -5.979 2.307 -16.059 1.00 98.62 162 LEU A C 1
ATOM 1230 O O . LEU A 1 162 ? -6.159 3.424 -16.539 1.00 98.62 162 LEU A O 1
ATOM 1234 N N . GLY A 1 163 ? -4.777 1.728 -16.040 1.00 97.94 163 GLY A N 1
ATOM 1235 C CA . GLY A 1 163 ? -3.573 2.369 -16.557 1.00 97.94 163 GLY A CA 1
ATOM 1236 C C . GLY A 1 163 ? -2.731 3.054 -15.487 1.00 97.94 163 GLY A C 1
ATOM 1237 O O . GLY A 1 163 ? -2.957 2.915 -14.284 1.00 97.94 163 GLY A O 1
ATOM 1238 N N . LEU A 1 164 ? -1.745 3.813 -15.968 1.00 97.94 164 LEU A N 1
ATOM 1239 C CA . LEU A 1 164 ? -0.954 4.737 -15.166 1.00 97.94 164 LEU A CA 1
ATOM 1240 C C . LEU A 1 164 ? -1.753 6.032 -14.966 1.00 97.94 164 LEU A C 1
ATOM 1242 O O . LEU A 1 164 ? -1.950 6.788 -15.918 1.00 97.94 164 LEU A O 1
ATOM 1246 N N . ILE A 1 165 ? -2.213 6.278 -13.742 1.00 98.50 165 ILE A N 1
ATOM 1247 C CA . ILE A 1 165 ? -3.077 7.424 -13.407 1.00 98.50 165 ILE A CA 1
ATOM 1248 C C . ILE A 1 165 ? -2.286 8.673 -12.994 1.00 98.50 165 ILE A C 1
ATOM 1250 O O . ILE A 1 165 ? -2.828 9.778 -12.992 1.00 98.50 165 ILE A O 1
ATOM 1254 N N . TRP A 1 166 ? -1.006 8.500 -12.659 1.00 98.50 166 TRP A N 1
ATOM 1255 C CA . TRP A 1 166 ? -0.073 9.572 -12.319 1.00 98.50 166 TRP A CA 1
ATOM 1256 C C . TRP A 1 166 ? 1.364 9.123 -12.620 1.00 98.50 166 TRP A C 1
ATOM 1258 O O . TRP A 1 166 ? 1.733 7.997 -12.281 1.00 98.50 166 TRP A O 1
ATOM 1268 N N . SER A 1 167 ? 2.168 9.977 -13.254 1.00 97.06 167 SER A N 1
ATOM 1269 C CA . SER A 1 167 ? 3.580 9.720 -13.596 1.00 97.06 167 SER A CA 1
ATOM 1270 C C . SER A 1 167 ? 4.496 10.755 -12.948 1.00 97.06 167 SER A C 1
ATOM 1272 O O . SER A 1 167 ? 4.203 11.951 -13.006 1.00 97.06 167 SER A O 1
ATOM 1274 N N . MET A 1 168 ? 5.657 10.328 -12.436 1.00 95.81 168 MET A N 1
ATOM 1275 C CA . MET A 1 168 ? 6.679 11.261 -11.937 1.00 95.81 168 MET A CA 1
ATOM 1276 C C . MET A 1 168 ? 7.144 12.230 -13.032 1.00 95.81 168 MET A C 1
ATOM 1278 O O . MET A 1 168 ? 7.354 13.410 -12.766 1.00 95.81 168 MET A O 1
ATOM 1282 N N . GLU A 1 169 ? 7.270 11.760 -14.276 1.00 93.38 169 GLU A N 1
ATOM 1283 C CA . GLU A 1 169 ? 7.744 12.581 -15.396 1.00 93.38 169 GLU A CA 1
ATOM 1284 C C . GLU A 1 169 ? 6.699 13.599 -15.861 1.00 93.38 169 GLU A C 1
ATOM 1286 O O . GLU A 1 169 ? 7.005 14.777 -16.069 1.00 93.38 169 GLU A O 1
ATOM 1291 N N . LYS A 1 170 ? 5.447 13.163 -16.016 1.00 95.56 170 LYS A N 1
ATOM 1292 C CA . LYS A 1 170 ? 4.376 14.020 -16.540 1.00 95.56 170 LYS A CA 1
ATOM 1293 C C . LYS A 1 170 ? 3.801 14.943 -15.470 1.00 95.56 170 LYS A C 1
ATOM 1295 O O . LYS A 1 170 ? 3.622 16.131 -15.724 1.00 95.56 170 LYS A O 1
ATOM 1300 N N . ASP A 1 171 ? 3.496 14.385 -14.306 1.00 97.12 171 ASP A N 1
ATOM 1301 C CA . ASP A 1 171 ? 2.648 15.013 -13.292 1.00 97.12 171 ASP A CA 1
ATOM 1302 C C . ASP A 1 171 ? 3.438 15.404 -12.027 1.00 97.12 171 ASP A C 1
ATOM 1304 O O . ASP A 1 171 ? 2.957 16.200 -11.222 1.00 97.12 171 ASP A O 1
ATOM 1308 N N . GLY A 1 172 ? 4.653 14.870 -11.852 1.00 95.56 172 GLY A N 1
ATOM 1309 C CA . GLY A 1 172 ? 5.505 15.132 -10.693 1.00 95.56 172 GLY A CA 1
ATOM 1310 C C . GLY A 1 172 ? 6.166 16.511 -10.675 1.00 95.56 172 GLY A C 1
ATOM 1311 O O . GLY A 1 172 ? 6.451 17.120 -11.717 1.00 95.56 172 GLY A O 1
ATOM 1312 N N . GLY A 1 173 ? 6.437 16.979 -9.456 1.00 94.19 173 GLY A N 1
ATOM 1313 C CA . GLY A 1 173 ? 7.223 18.169 -9.151 1.00 94.19 173 GLY A CA 1
ATOM 1314 C C . GLY A 1 173 ? 8.606 17.754 -8.662 1.00 94.19 173 GLY A C 1
ATOM 1315 O O . GLY A 1 173 ? 9.465 17.359 -9.454 1.00 94.19 173 GLY A O 1
ATOM 1316 N N . TRP A 1 174 ? 8.806 17.793 -7.344 1.00 95.31 174 TRP A N 1
ATOM 1317 C CA . TRP A 1 174 ? 10.050 17.348 -6.706 1.00 95.31 174 TRP A CA 1
ATOM 1318 C C . TRP A 1 174 ? 10.332 15.849 -6.913 1.00 95.31 174 TRP A C 1
ATOM 1320 O O . TRP A 1 174 ? 11.487 15.431 -6.852 1.00 95.31 174 TRP A O 1
ATOM 1330 N N . GLU A 1 175 ? 9.313 15.042 -7.223 1.00 96.38 175 GLU A N 1
ATOM 1331 C CA . GLU A 1 175 ? 9.437 13.602 -7.488 1.00 96.38 175 GLU A CA 1
ATOM 1332 C C . GLU A 1 175 ? 10.272 13.273 -8.728 1.00 96.38 175 GLU A C 1
ATOM 1334 O O . GLU A 1 175 ? 10.727 12.143 -8.887 1.00 96.38 175 GLU A O 1
ATOM 1339 N N . LYS A 1 176 ? 10.517 14.254 -9.603 1.00 94.69 176 LYS A N 1
ATOM 1340 C CA . LYS A 1 176 ? 11.411 14.098 -10.759 1.00 94.69 176 LYS A CA 1
ATOM 1341 C C . LYS A 1 176 ? 12.867 13.893 -10.350 1.00 94.69 176 LYS A C 1
ATOM 1343 O O . LYS A 1 176 ? 13.659 13.406 -11.159 1.00 94.69 176 LYS A O 1
ATOM 1348 N N . GLN A 1 177 ? 13.223 14.250 -9.121 1.00 93.00 177 GLN A N 1
ATOM 1349 C CA . GLN A 1 177 ? 14.590 14.211 -8.637 1.00 93.00 177 GLN A CA 1
ATOM 1350 C C . GLN A 1 177 ? 15.138 12.778 -8.570 1.00 93.00 177 GLN A C 1
ATOM 1352 O O . GLN A 1 177 ? 14.567 11.904 -7.923 1.00 93.00 177 GLN A O 1
ATOM 1357 N N . TRP A 1 178 ? 16.288 12.545 -9.208 1.00 94.44 178 TRP A N 1
ATOM 1358 C CA . TRP A 1 178 ? 17.030 11.288 -9.094 1.00 94.44 178 TRP A CA 1
ATOM 1359 C C . TRP A 1 178 ? 17.985 11.305 -7.905 1.00 94.44 178 TRP A C 1
ATOM 1361 O O . TRP A 1 178 ? 18.497 12.361 -7.520 1.00 94.44 178 TRP A O 1
ATOM 1371 N N . THR A 1 179 ? 18.255 10.123 -7.355 1.00 93.75 179 THR A N 1
ATOM 1372 C CA . THR A 1 179 ? 19.240 9.912 -6.287 1.00 93.75 179 THR A CA 1
ATOM 1373 C C . THR A 1 179 ? 20.176 8.756 -6.633 1.00 93.75 179 THR A C 1
ATOM 1375 O O . THR A 1 179 ? 20.026 8.112 -7.673 1.00 93.75 179 THR A O 1
ATOM 1378 N N . VAL A 1 180 ? 21.149 8.491 -5.760 1.00 90.56 180 VAL A N 1
ATOM 1379 C CA . VAL A 1 180 ? 22.023 7.317 -5.847 1.00 90.56 180 VAL A CA 1
ATOM 1380 C C . VAL A 1 180 ? 21.645 6.308 -4.772 1.00 90.56 180 VAL A C 1
ATOM 1382 O O . VAL A 1 180 ? 21.369 6.667 -3.622 1.00 90.56 180 VAL A O 1
ATOM 1385 N N . ARG A 1 181 ? 21.685 5.029 -5.142 1.00 86.44 181 ARG A N 1
ATOM 1386 C CA . ARG A 1 181 ? 21.683 3.912 -4.204 1.00 86.44 181 ARG A CA 1
ATOM 1387 C C . ARG A 1 181 ? 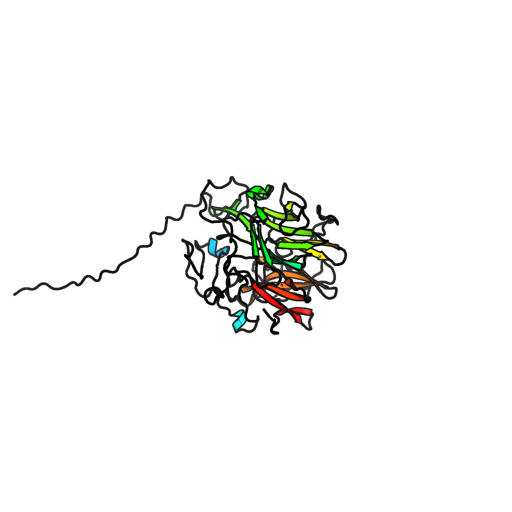22.755 2.917 -4.592 1.00 86.44 181 ARG A C 1
ATOM 1389 O O . ARG A 1 181 ? 22.712 2.338 -5.674 1.00 86.44 181 ARG A O 1
ATOM 1396 N N . LYS A 1 182 ? 23.686 2.679 -3.673 1.00 83.44 182 LYS A N 1
ATOM 1397 C CA . LYS A 1 182 ? 24.743 1.667 -3.810 1.00 83.44 182 LYS A CA 1
ATOM 1398 C C . LYS A 1 182 ? 25.503 1.768 -5.130 1.00 83.44 182 LYS A C 1
ATOM 1400 O O . LYS A 1 182 ? 25.781 0.767 -5.789 1.00 83.44 182 LYS A O 1
ATOM 1405 N N . GLY A 1 183 ? 25.825 2.997 -5.515 1.00 86.06 183 GLY A N 1
ATOM 1406 C CA . GLY A 1 183 ? 26.596 3.289 -6.717 1.00 86.06 183 GLY A CA 1
ATOM 1407 C C . GLY A 1 183 ? 25.799 3.377 -8.022 1.00 86.06 183 GLY A C 1
ATOM 1408 O O . GLY A 1 183 ? 26.409 3.657 -9.053 1.00 86.06 183 GLY A O 1
ATOM 1409 N N . ASP A 1 184 ? 24.479 3.160 -8.013 1.00 88.25 184 ASP A N 1
ATOM 1410 C CA . ASP A 1 184 ? 23.629 3.237 -9.210 1.00 88.25 184 ASP A CA 1
ATOM 1411 C C . ASP A 1 184 ? 22.530 4.305 -9.087 1.00 88.25 184 ASP A C 1
ATOM 1413 O O . ASP A 1 184 ? 22.195 4.746 -7.984 1.00 88.25 184 ASP A O 1
ATOM 1417 N N . TYR A 1 185 ? 21.981 4.732 -10.226 1.00 91.38 185 TYR A N 1
ATOM 1418 C CA . TYR A 1 185 ? 20.843 5.652 -10.265 1.00 91.38 185 TYR A CA 1
ATOM 1419 C C . TYR A 1 185 ? 19.634 5.036 -9.555 1.00 91.38 185 TYR A C 1
ATOM 1421 O O . TYR A 1 185 ? 19.384 3.835 -9.628 1.00 91.38 185 TYR A O 1
ATOM 1429 N N . PHE A 1 186 ? 18.864 5.853 -8.847 1.00 91.56 186 PHE A N 1
ATOM 1430 C CA . PHE A 1 186 ? 17.728 5.342 -8.102 1.00 91.56 186 PHE A CA 1
ATOM 1431 C C . PHE A 1 186 ? 16.604 6.364 -7.980 1.00 91.56 186 PHE A C 1
ATOM 1433 O O . PHE A 1 186 ? 16.807 7.477 -7.481 1.00 91.56 186 PHE A O 1
ATOM 1440 N N . ARG A 1 187 ? 15.418 5.974 -8.457 1.00 93.50 187 ARG A N 1
ATOM 1441 C CA . ARG A 1 187 ? 14.188 6.766 -8.357 1.00 93.50 187 ARG A CA 1
ATOM 1442 C C . ARG A 1 187 ? 12.965 5.888 -8.603 1.00 93.50 187 ARG A C 1
ATOM 1444 O O . ARG A 1 187 ? 12.628 5.609 -9.755 1.00 93.50 187 ARG A O 1
ATOM 1451 N N . ALA A 1 188 ? 12.309 5.466 -7.530 1.00 94.06 188 ALA A N 1
ATOM 1452 C CA . ALA A 1 188 ? 11.108 4.641 -7.578 1.00 94.06 188 ALA A CA 1
ATOM 1453 C C . ALA A 1 188 ? 10.009 5.198 -6.668 1.00 94.06 188 ALA A C 1
ATOM 1455 O O . ALA A 1 188 ? 10.295 5.736 -5.595 1.00 94.06 188 ALA A O 1
ATOM 1456 N N . ILE A 1 189 ? 8.760 5.018 -7.094 1.00 96.56 189 ILE A N 1
ATOM 1457 C CA . ILE A 1 189 ? 7.580 5.153 -6.239 1.00 96.56 189 ILE A CA 1
ATOM 1458 C C . ILE A 1 189 ? 7.428 3.891 -5.394 1.00 96.56 189 ILE A C 1
ATOM 1460 O O . ILE A 1 189 ? 7.409 2.781 -5.931 1.00 96.56 189 ILE A O 1
ATOM 1464 N N . TRP A 1 190 ? 7.289 4.081 -4.085 1.00 96.19 190 TRP A N 1
ATOM 1465 C CA . TRP A 1 190 ? 7.066 3.021 -3.108 1.00 96.19 190 TRP A CA 1
ATOM 1466 C C . TRP A 1 190 ? 5.783 3.232 -2.312 1.00 96.19 190 TRP A C 1
ATOM 1468 O O . TRP A 1 190 ? 5.444 4.369 -1.958 1.00 96.19 190 TRP A O 1
ATOM 1478 N N . ALA A 1 191 ? 5.128 2.100 -2.042 1.00 97.00 191 ALA A N 1
ATOM 1479 C CA . ALA A 1 191 ? 3.923 1.923 -1.243 1.00 97.00 191 ALA A CA 1
ATOM 1480 C C . ALA A 1 191 ? 2.878 3.027 -1.473 1.00 97.00 191 ALA A C 1
ATOM 1482 O O . ALA A 1 191 ? 2.518 3.738 -0.534 1.00 97.00 191 ALA A O 1
ATOM 1483 N N . PRO A 1 192 ? 2.427 3.250 -2.725 1.00 98.31 192 PRO A N 1
ATOM 1484 C CA . PRO A 1 192 ? 1.322 4.156 -2.943 1.00 98.31 192 PRO A CA 1
ATOM 1485 C C . PRO A 1 192 ? 0.054 3.585 -2.300 1.00 98.31 192 PRO A C 1
ATOM 1487 O O . PRO A 1 192 ? -0.263 2.411 -2.486 1.00 98.31 192 PRO A O 1
ATOM 1490 N N . GLU A 1 193 ? -0.695 4.424 -1.591 1.00 98.75 193 GLU A N 1
ATOM 1491 C CA . GLU A 1 193 ? -1.971 4.058 -0.982 1.00 98.75 193 GLU A CA 1
ATOM 1492 C C . GLU A 1 193 ? -3.095 4.914 -1.544 1.00 98.75 193 GLU A C 1
ATOM 1494 O O . GLU A 1 193 ? -3.025 6.140 -1.495 1.00 98.75 193 GLU A O 1
ATOM 1499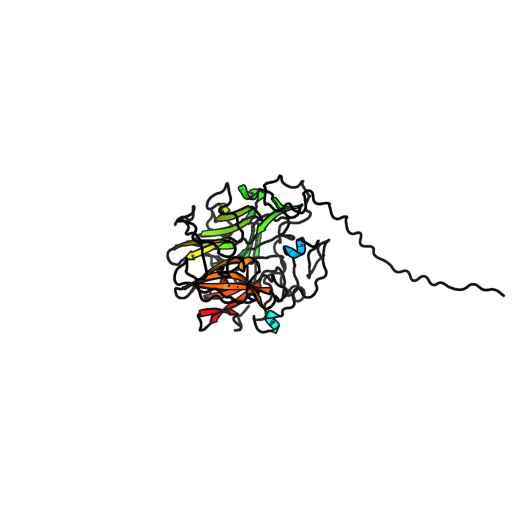 N N . ILE A 1 194 ? -4.155 4.279 -2.051 1.00 98.81 194 ILE A N 1
ATOM 1500 C CA . ILE A 1 194 ? -5.377 4.980 -2.447 1.00 98.81 194 ILE A CA 1
ATOM 1501 C C . ILE A 1 194 ? -6.380 4.990 -1.293 1.00 98.81 194 ILE A C 1
ATOM 1503 O O . ILE A 1 194 ? -6.675 3.955 -0.698 1.00 98.81 194 ILE A O 1
ATOM 1507 N N . HIS A 1 195 ? -6.951 6.160 -1.019 1.00 98.69 195 HIS A N 1
ATOM 1508 C CA . HIS A 1 195 ? -7.958 6.369 0.015 1.00 98.69 195 HIS A CA 1
ATOM 1509 C C . HIS A 1 195 ? -9.169 7.108 -0.551 1.00 98.69 195 HIS A C 1
ATOM 1511 O O . HIS A 1 195 ? -9.020 8.051 -1.326 1.00 98.69 195 HIS A O 1
ATOM 1517 N N . PHE A 1 196 ? -10.366 6.732 -0.102 1.00 98.50 196 PHE A N 1
ATOM 1518 C CA . PHE A 1 196 ? -11.588 7.509 -0.286 1.00 98.50 196 PHE A CA 1
ATOM 1519 C C . PHE A 1 196 ? -12.000 8.102 1.063 1.00 98.50 196 PHE A C 1
ATOM 1521 O O . PHE A 1 196 ? -12.460 7.385 1.950 1.00 98.50 196 PHE A O 1
ATOM 1528 N N . ILE A 1 197 ? -11.778 9.403 1.242 1.00 97.81 197 ILE A N 1
ATOM 1529 C CA . ILE A 1 197 ? -11.957 10.111 2.517 1.00 97.81 197 ILE A CA 1
ATOM 1530 C C . ILE A 1 197 ? -12.721 11.404 2.245 1.00 97.81 197 ILE A C 1
ATOM 1532 O O . ILE A 1 197 ? -12.433 12.112 1.280 1.00 97.81 197 ILE A O 1
ATOM 1536 N N . ASN A 1 198 ? -13.707 11.712 3.092 1.00 96.69 198 ASN A N 1
ATOM 1537 C CA . ASN A 1 198 ? -14.501 12.944 3.027 1.00 96.69 198 ASN A CA 1
ATOM 1538 C C . ASN A 1 198 ? -15.063 13.247 1.619 1.00 96.69 198 ASN A C 1
ATOM 1540 O O . ASN A 1 198 ? -15.110 14.396 1.184 1.00 96.69 198 ASN A O 1
ATOM 1544 N N . GLY A 1 199 ? -15.483 12.205 0.893 1.00 97.06 199 GLY A N 1
ATOM 1545 C CA . GLY A 1 199 ? -16.117 12.332 -0.422 1.00 97.06 199 GLY A CA 1
ATOM 1546 C C . GLY A 1 199 ? -15.163 12.517 -1.609 1.00 97.06 199 GLY A C 1
ATOM 1547 O O . GLY A 1 199 ? -15.637 12.813 -2.703 1.00 97.06 199 GLY A O 1
ATOM 1548 N N . ASN A 1 200 ? -13.847 12.358 -1.437 1.00 98.44 200 ASN A N 1
ATOM 1549 C CA . ASN A 1 200 ? -12.876 12.456 -2.532 1.00 98.44 200 ASN A CA 1
ATOM 1550 C C . ASN A 1 200 ? -11.774 11.383 -2.420 1.00 98.44 200 ASN A C 1
ATOM 1552 O O . ASN A 1 200 ? -11.610 10.741 -1.382 1.00 98.44 200 ASN A O 1
ATOM 1556 N N . TYR A 1 201 ? -11.027 11.186 -3.506 1.00 98.81 201 TYR A N 1
ATOM 1557 C CA . TYR A 1 201 ? -9.893 10.278 -3.592 1.00 98.81 201 TYR A CA 1
ATOM 1558 C C . TYR A 1 201 ? -8.574 10.995 -3.333 1.00 98.81 201 TYR A C 1
ATOM 1560 O O . TYR A 1 201 ? -8.279 12.043 -3.920 1.00 98.81 201 TYR A O 1
ATOM 1568 N N . TYR A 1 202 ? -7.757 10.363 -2.502 1.00 98.81 202 TYR A N 1
ATOM 1569 C CA . TYR A 1 202 ? -6.407 10.783 -2.168 1.00 98.81 202 TYR A CA 1
ATOM 1570 C C . TYR A 1 202 ? -5.448 9.631 -2.413 1.00 98.81 202 TYR A C 1
ATOM 1572 O O . TYR A 1 202 ? -5.821 8.471 -2.238 1.00 98.81 202 TYR A O 1
ATOM 1580 N N . ILE A 1 203 ? -4.229 9.957 -2.829 1.00 98.88 203 ILE A N 1
ATOM 1581 C CA . ILE A 1 203 ? -3.163 8.972 -2.967 1.00 98.88 203 ILE A CA 1
ATOM 1582 C C . ILE A 1 203 ? -1.960 9.428 -2.160 1.00 98.88 203 ILE A C 1
ATOM 1584 O O . ILE A 1 203 ? -1.386 10.477 -2.441 1.00 98.88 203 ILE A O 1
ATOM 1588 N N . CYS A 1 204 ? -1.572 8.641 -1.168 1.00 98.19 204 CYS A N 1
ATOM 1589 C CA . CYS A 1 204 ? -0.259 8.768 -0.558 1.00 98.19 204 CYS A CA 1
ATOM 1590 C C . CYS A 1 204 ? 0.763 8.031 -1.409 1.00 98.19 204 CYS A C 1
ATOM 1592 O O . CYS A 1 204 ? 0.443 7.007 -1.999 1.00 98.19 204 CYS A O 1
ATOM 1594 N N . HIS A 1 205 ? 1.989 8.533 -1.471 1.00 97.94 205 HIS A N 1
ATOM 1595 C CA . HIS A 1 205 ? 3.114 7.768 -1.997 1.00 97.94 205 HIS A CA 1
ATOM 1596 C C . HIS A 1 205 ? 4.421 8.260 -1.387 1.00 97.94 205 HIS A C 1
ATOM 1598 O O . HIS A 1 205 ? 4.490 9.332 -0.776 1.00 97.94 205 HIS A O 1
ATOM 1604 N N . SER A 1 206 ? 5.482 7.490 -1.605 1.00 96.62 206 SER A N 1
ATOM 1605 C CA . SER A 1 206 ? 6.842 7.916 -1.311 1.00 96.62 206 SER A CA 1
ATOM 1606 C C . SER A 1 206 ? 7.743 7.760 -2.527 1.00 96.62 206 SER A C 1
ATOM 1608 O O . SER A 1 206 ? 7.560 6.847 -3.328 1.00 96.62 206 SER A O 1
ATOM 1610 N N . VAL A 1 207 ? 8.699 8.674 -2.681 1.00 95.38 207 VAL A N 1
ATOM 1611 C CA . VAL A 1 207 ? 9.808 8.520 -3.625 1.00 95.38 207 VAL A CA 1
ATOM 1612 C C . VAL A 1 207 ? 11.028 8.090 -2.835 1.00 95.38 207 VAL A C 1
ATOM 1614 O O . VAL A 1 207 ? 11.435 8.731 -1.858 1.00 95.38 207 VAL A O 1
ATOM 1617 N N . SER A 1 208 ? 11.609 6.984 -3.271 1.00 89.62 208 SER A N 1
ATOM 1618 C CA . SER A 1 208 ? 12.748 6.347 -2.639 1.00 89.62 208 SER A CA 1
ATOM 1619 C C . SER A 1 208 ? 13.907 7.327 -2.393 1.00 89.62 208 SER A C 1
ATOM 1621 O O . SER A 1 208 ? 14.371 7.974 -3.328 1.00 89.62 208 SER A O 1
ATOM 1623 N N . ARG A 1 209 ? 14.397 7.410 -1.146 1.00 88.31 209 ARG A N 1
ATOM 1624 C CA . ARG A 1 209 ? 15.447 8.355 -0.688 1.00 88.31 209 ARG A CA 1
ATOM 1625 C C . ARG A 1 209 ? 15.124 9.846 -0.827 1.00 88.31 209 ARG A C 1
ATOM 1627 O O . ARG A 1 209 ? 16.022 10.666 -0.663 1.00 88.31 209 ARG A O 1
ATOM 1634 N N . SER A 1 210 ? 13.870 10.208 -1.070 1.00 91.81 210 SER A N 1
ATOM 1635 C CA . SER A 1 210 ? 13.461 11.609 -1.172 1.00 91.81 210 SER A CA 1
ATOM 1636 C C . SER A 1 210 ? 12.435 11.965 -0.102 1.00 91.81 210 SER A C 1
ATOM 1638 O O . SER A 1 210 ? 12.738 12.756 0.788 1.00 91.81 210 SER A O 1
ATOM 1640 N N . GLY A 1 211 ? 11.253 11.351 -0.115 1.00 95.31 211 GLY A N 1
ATOM 1641 C CA . GLY A 1 211 ? 10.232 11.636 0.890 1.00 95.31 211 GLY A CA 1
ATOM 1642 C C . GLY A 1 211 ? 8.827 11.227 0.481 1.00 95.31 211 GLY A C 1
ATOM 1643 O O . GLY A 1 211 ? 8.642 10.504 -0.495 1.00 95.31 211 GLY A O 1
ATOM 1644 N N . ILE A 1 212 ? 7.844 11.700 1.245 1.00 97.81 212 ILE A N 1
ATOM 1645 C CA . ILE A 1 212 ? 6.425 11.363 1.070 1.00 97.81 212 ILE A CA 1
ATOM 1646 C C . ILE A 1 212 ? 5.617 12.530 0.486 1.00 97.81 212 ILE A C 1
ATOM 1648 O O . ILE A 1 212 ? 5.938 13.699 0.728 1.00 97.81 212 ILE A O 1
ATOM 1652 N N . ALA A 1 213 ? 4.533 12.208 -0.219 1.00 98.25 213 ALA A N 1
ATOM 1653 C CA . ALA A 1 213 ? 3.540 13.156 -0.723 1.00 98.25 213 ALA A CA 1
ATOM 1654 C C . ALA A 1 213 ? 2.107 12.636 -0.551 1.00 98.25 213 ALA A C 1
ATOM 1656 O O . ALA A 1 213 ? 1.864 11.444 -0.355 1.00 98.25 213 ALA A O 1
ATOM 1657 N N . VAL A 1 214 ? 1.161 13.574 -0.635 1.00 98.62 214 VAL A N 1
ATOM 1658 C CA . VAL A 1 214 ? -0.276 13.308 -0.721 1.00 98.62 214 VAL A CA 1
ATOM 1659 C C . VAL A 1 214 ? -0.799 13.982 -1.982 1.00 98.62 214 VAL A C 1
ATOM 1661 O O . VAL A 1 214 ? -0.670 15.195 -2.147 1.00 98.62 214 VAL A O 1
ATOM 1664 N N . LEU A 1 215 ? -1.419 13.199 -2.853 1.00 98.75 215 LEU A N 1
ATOM 1665 C CA . LEU A 1 215 ? -2.114 13.641 -4.050 1.00 98.75 215 LEU A CA 1
ATOM 1666 C C . LEU A 1 215 ? -3.624 13.666 -3.796 1.00 98.75 215 LEU A C 1
ATOM 1668 O O . LEU A 1 215 ? -4.152 12.855 -3.036 1.00 98.75 215 LEU A O 1
ATOM 1672 N N . ARG A 1 216 ? -4.335 14.571 -4.464 1.00 98.62 216 ARG A N 1
ATOM 1673 C CA . ARG A 1 216 ? -5.790 14.734 -4.427 1.00 98.62 216 ARG A CA 1
ATOM 1674 C C . ARG A 1 216 ? -6.359 14.642 -5.836 1.00 98.62 216 ARG A C 1
ATOM 1676 O O . ARG A 1 216 ? -5.848 15.285 -6.754 1.00 98.62 216 ARG A O 1
ATOM 1683 N N . SER A 1 217 ? -7.454 13.903 -5.993 1.00 98.62 217 SER A N 1
ATOM 1684 C CA . SER A 1 217 ? -8.213 13.892 -7.242 1.00 98.62 217 SER A CA 1
ATOM 1685 C C . SER A 1 217 ? -8.951 15.218 -7.445 1.00 98.62 217 SER A C 1
ATOM 1687 O O . SER A 1 217 ? -9.714 15.684 -6.592 1.00 98.62 217 SER A O 1
ATOM 1689 N N . THR A 1 218 ? -8.728 15.830 -8.605 1.00 98.38 218 THR A N 1
ATOM 1690 C CA . THR A 1 218 ? -9.384 17.083 -9.019 1.00 98.38 218 THR A CA 1
ATOM 1691 C C . THR A 1 218 ? -10.777 16.857 -9.604 1.00 98.38 218 THR A C 1
ATOM 1693 O O . THR A 1 218 ? -11.587 17.779 -9.627 1.00 98.38 218 THR A O 1
ATOM 1696 N N . SER A 1 219 ? -11.079 15.634 -10.047 1.00 98.19 219 SER A N 1
ATOM 1697 C CA . SER A 1 219 ? -12.377 15.265 -10.623 1.00 98.19 219 SER A CA 1
ATOM 1698 C C . SER A 1 219 ? -13.340 14.642 -9.611 1.00 98.19 219 SER A C 1
ATOM 1700 O O . SER A 1 219 ? -14.514 14.451 -9.927 1.00 98.19 219 SER A O 1
ATOM 1702 N N . GLY A 1 220 ? -12.848 14.263 -8.425 1.00 97.75 220 GLY A N 1
ATOM 1703 C CA . GLY A 1 220 ? -13.605 13.451 -7.471 1.00 97.75 220 GLY A CA 1
ATOM 1704 C C . GLY A 1 220 ? -13.666 11.960 -7.824 1.00 97.75 220 GLY A C 1
ATOM 1705 O O . GLY A 1 220 ? -14.388 11.216 -7.166 1.00 97.75 220 GLY A O 1
ATOM 1706 N N . LYS A 1 221 ? -12.933 11.506 -8.851 1.00 98.56 221 LYS A N 1
ATOM 1707 C CA . LYS A 1 221 ? -12.877 10.100 -9.292 1.00 98.56 221 LYS A CA 1
ATOM 1708 C C . LYS A 1 221 ? -11.527 9.458 -8.985 1.00 98.56 221 LYS A C 1
ATOM 1710 O O . LYS A 1 221 ? -10.520 10.161 -8.891 1.00 98.56 221 LYS A O 1
ATOM 1715 N N . ALA A 1 222 ? -11.510 8.132 -8.873 1.00 98.56 222 ALA A N 1
ATOM 1716 C CA . ALA A 1 222 ? -10.308 7.353 -8.573 1.00 98.56 222 ALA A CA 1
ATOM 1717 C C . ALA A 1 222 ? -9.269 7.389 -9.706 1.00 98.56 222 ALA A C 1
ATOM 1719 O O . ALA A 1 222 ? -8.081 7.225 -9.471 1.00 98.56 222 ALA A O 1
ATOM 1720 N N . GLU A 1 223 ? -9.688 7.636 -10.945 1.00 98.38 223 GLU A N 1
ATOM 1721 C CA . GLU A 1 223 ? -8.790 7.788 -12.095 1.00 98.38 223 GLU A CA 1
ATOM 1722 C C . GLU A 1 223 ? -8.102 9.163 -12.141 1.00 98.38 223 GLU A C 1
ATOM 1724 O O . GLU A 1 223 ? -7.254 9.408 -12.998 1.00 98.38 223 GLU A O 1
ATOM 1729 N N . GLY A 1 224 ? -8.458 10.078 -11.233 1.00 97.88 224 GLY A N 1
ATOM 1730 C CA . GLY A 1 224 ? -7.925 11.435 -11.214 1.00 97.88 224 GLY A CA 1
ATOM 1731 C C . GLY A 1 224 ? -8.582 12.351 -12.260 1.00 97.88 224 GLY A C 1
ATOM 1732 O O . GLY A 1 224 ? -9.759 12.169 -12.587 1.00 97.88 224 GLY A O 1
ATOM 1733 N N . PRO A 1 225 ? -7.873 13.373 -12.776 1.00 98.38 225 PRO A N 1
ATOM 1734 C CA . PRO A 1 225 ? -6.438 13.599 -12.613 1.00 98.38 225 PRO A CA 1
ATOM 1735 C C . PRO A 1 225 ? -6.060 14.042 -11.195 1.00 98.38 225 PRO A C 1
ATOM 1737 O O . PRO A 1 225 ? -6.869 14.642 -10.479 1.00 98.38 225 PRO A O 1
ATOM 1740 N N . TYR A 1 226 ? -4.820 13.745 -10.812 1.00 98.69 226 TYR A N 1
ATOM 1741 C CA . TYR A 1 226 ? -4.275 13.995 -9.480 1.00 98.69 226 TYR A CA 1
ATOM 1742 C C . TYR A 1 226 ? -3.311 15.183 -9.464 1.00 98.69 226 TYR A C 1
ATOM 1744 O O . TYR A 1 226 ? -2.513 15.353 -10.382 1.00 98.69 226 TYR A O 1
ATOM 1752 N N . VAL A 1 227 ? -3.370 15.972 -8.392 1.00 98.12 227 VAL A N 1
ATOM 1753 C CA . VAL A 1 227 ? -2.416 17.048 -8.067 1.00 98.12 227 VAL A CA 1
ATOM 1754 C C . VAL A 1 227 ? -1.970 16.903 -6.618 1.00 98.12 227 VAL A C 1
ATOM 1756 O O . VAL A 1 227 ? -2.697 16.304 -5.827 1.00 98.12 227 VAL A O 1
ATOM 1759 N N . HIS A 1 228 ? -0.829 17.465 -6.223 1.00 98.50 228 HIS A N 1
ATOM 1760 C CA . HIS A 1 228 ? -0.455 17.529 -4.807 1.00 98.50 228 HIS A CA 1
ATOM 1761 C C . HIS A 1 228 ? -1.560 18.201 -3.994 1.00 98.50 228 HIS A C 1
ATOM 1763 O O . HIS A 1 228 ? -1.994 19.308 -4.311 1.00 98.50 228 HIS A O 1
ATOM 1769 N N . ALA A 1 229 ? -2.007 17.544 -2.925 1.00 97.69 229 ALA A N 1
ATOM 1770 C CA . ALA A 1 229 ? -2.941 18.142 -1.980 1.00 97.69 229 ALA A CA 1
ATOM 1771 C C . ALA A 1 229 ? -2.316 19.387 -1.327 1.00 97.69 229 ALA A C 1
ATOM 1773 O O . ALA A 1 229 ? -3.010 20.368 -1.066 1.00 97.69 229 ALA A O 1
ATOM 1774 N N . PHE A 1 230 ? -0.999 19.339 -1.092 1.00 96.81 230 PHE A N 1
ATOM 1775 C CA . PHE A 1 230 ? -0.167 20.444 -0.628 1.00 96.81 230 PHE A CA 1
ATOM 1776 C C . PHE A 1 230 ? 1.323 20.139 -0.840 1.00 96.81 230 PHE A C 1
ATOM 1778 O O . PHE A 1 230 ? 1.704 18.987 -1.032 1.00 96.81 230 PHE A O 1
ATOM 1785 N N . SER A 1 231 ? 2.165 21.177 -0.771 1.00 95.50 231 SER A N 1
ATOM 1786 C CA . SER A 1 231 ? 3.629 21.092 -0.928 1.00 95.50 231 SER A CA 1
ATOM 1787 C C . SER A 1 231 ? 4.106 20.488 -2.269 1.00 95.50 231 SER A C 1
ATOM 1789 O O . SER A 1 231 ? 4.852 19.512 -2.266 1.00 95.50 231 SER A O 1
ATOM 1791 N N . PRO A 1 232 ? 3.727 21.059 -3.429 1.00 94.94 232 PRO A N 1
ATOM 1792 C CA . PRO A 1 232 ? 4.128 20.524 -4.739 1.00 94.94 232 PRO A CA 1
ATOM 1793 C C . PRO A 1 232 ? 5.634 20.633 -5.033 1.00 94.94 232 PRO A C 1
ATOM 1795 O O . PRO A 1 232 ? 6.156 19.895 -5.865 1.00 94.94 232 PRO A O 1
ATOM 1798 N N . ASP A 1 233 ? 6.348 21.525 -4.341 1.00 95.69 233 ASP A N 1
ATOM 1799 C CA . ASP A 1 233 ? 7.752 21.842 -4.641 1.00 95.69 233 ASP A CA 1
ATOM 1800 C C . ASP A 1 233 ? 8.761 21.112 -3.738 1.00 95.69 233 ASP A C 1
ATOM 1802 O O . ASP A 1 233 ? 9.971 21.248 -3.921 1.00 95.69 233 ASP A O 1
ATOM 1806 N N . LYS A 1 234 ? 8.293 20.368 -2.726 1.00 95.88 234 LYS A N 1
ATOM 1807 C CA . LYS A 1 234 ? 9.155 19.627 -1.789 1.00 95.88 234 LYS A CA 1
ATOM 1808 C C . LYS A 1 234 ? 8.399 18.499 -1.075 1.00 95.88 234 LYS A C 1
ATOM 1810 O O . LYS A 1 234 ? 7.197 18.653 -0.839 1.00 95.88 234 LYS A O 1
ATOM 1815 N N . PRO A 1 235 ? 9.088 17.433 -0.627 1.00 96.44 235 PRO A N 1
ATOM 1816 C CA . PRO A 1 235 ? 8.455 16.370 0.146 1.00 96.44 235 PRO A CA 1
ATOM 1817 C C . PRO A 1 235 ? 7.854 16.895 1.455 1.00 96.44 235 PRO A C 1
ATOM 1819 O O . PRO A 1 235 ? 8.372 17.826 2.078 1.00 96.44 235 PRO A O 1
ATOM 1822 N N . LEU A 1 236 ? 6.778 16.249 1.902 1.00 96.69 236 LEU A N 1
ATOM 1823 C CA . LEU A 1 236 ? 6.113 16.556 3.173 1.00 96.69 236 LEU A CA 1
ATOM 1824 C C . LEU A 1 236 ? 7.013 16.251 4.371 1.00 96.69 236 LEU A C 1
ATOM 1826 O O . LEU A 1 236 ? 7.092 17.032 5.325 1.00 96.69 236 LEU A O 1
ATOM 1830 N N . ARG A 1 237 ? 7.703 15.115 4.284 1.00 95.19 237 ARG A N 1
ATOM 1831 C CA . ARG A 1 237 ? 8.700 14.601 5.221 1.00 95.19 237 ARG A CA 1
ATOM 1832 C C . ARG A 1 237 ? 9.675 13.702 4.471 1.00 95.19 237 ARG A C 1
ATOM 1834 O O . ARG A 1 237 ? 9.293 13.049 3.499 1.00 95.19 237 ARG A O 1
ATOM 1841 N N . ASN A 1 238 ? 10.898 13.608 4.983 1.00 93.00 238 ASN A N 1
ATOM 1842 C CA . ASN A 1 238 ? 11.807 12.532 4.605 1.00 93.00 238 ASN A CA 1
ATOM 1843 C C . ASN A 1 238 ? 11.288 11.240 5.248 1.00 93.00 238 ASN A C 1
ATOM 1845 O O . ASN A 1 238 ? 11.215 11.142 6.472 1.00 93.00 238 ASN A O 1
ATOM 1849 N N . GLY A 1 239 ? 10.912 10.263 4.432 1.00 93.25 239 GLY A N 1
ATOM 1850 C CA . GLY A 1 239 ? 10.270 9.040 4.896 1.00 93.25 239 GLY A CA 1
ATOM 1851 C C . GLY A 1 239 ? 9.751 8.197 3.738 1.00 93.25 239 GLY A C 1
ATOM 1852 O O . GLY A 1 239 ? 9.897 8.574 2.575 1.00 93.25 239 GLY A O 1
ATOM 1853 N N . ILE A 1 240 ?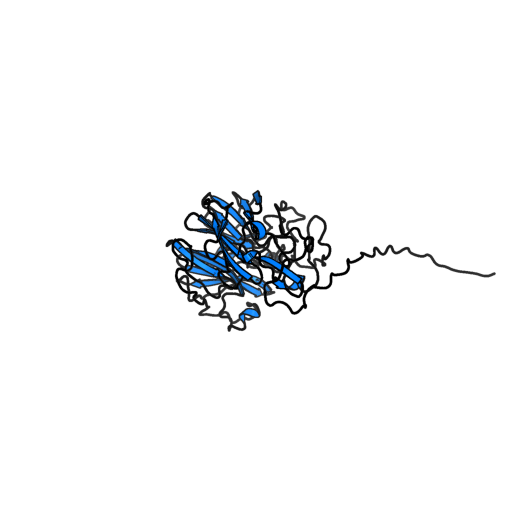 9.156 7.063 4.087 1.00 95.69 240 ILE A N 1
ATOM 1854 C CA . ILE A 1 240 ? 8.508 6.114 3.175 1.00 95.69 240 ILE A CA 1
ATOM 1855 C C . ILE A 1 240 ? 7.111 5.777 3.703 1.00 95.69 240 ILE A C 1
ATOM 1857 O O . ILE A 1 240 ? 6.803 6.136 4.839 1.00 95.69 240 ILE A O 1
ATOM 1861 N N . ASP A 1 241 ? 6.307 5.078 2.908 1.00 97.19 241 ASP A N 1
ATOM 1862 C CA . ASP A 1 241 ? 5.081 4.393 3.343 1.00 97.19 241 ASP A CA 1
ATOM 1863 C C . ASP A 1 241 ? 4.098 5.306 4.088 1.00 97.19 241 ASP A C 1
ATOM 1865 O O . ASP A 1 241 ? 3.781 5.097 5.260 1.00 97.19 241 ASP A O 1
ATOM 1869 N N . ALA A 1 242 ? 3.684 6.387 3.427 1.00 97.62 242 ALA A N 1
ATOM 1870 C CA . ALA A 1 242 ? 2.684 7.296 3.970 1.00 97.62 242 ALA A CA 1
ATOM 1871 C C . ALA A 1 242 ? 1.279 6.697 3.863 1.00 97.62 242 ALA A C 1
ATOM 1873 O O . ALA A 1 242 ? 0.929 6.138 2.829 1.00 97.62 242 ALA A O 1
ATOM 1874 N N . THR A 1 243 ? 0.460 6.909 4.891 1.00 98.44 243 THR A N 1
ATOM 1875 C CA . THR A 1 243 ? -0.936 6.454 4.928 1.00 98.44 243 THR A CA 1
ATOM 1876 C C . THR A 1 243 ? -1.843 7.512 5.554 1.00 98.44 243 THR A C 1
ATOM 1878 O O . THR A 1 243 ? -1.415 8.289 6.421 1.00 98.44 243 THR A O 1
ATOM 1881 N N . LEU A 1 244 ? -3.106 7.542 5.122 1.00 98.69 244 LEU A N 1
ATOM 1882 C CA . LEU A 1 244 ? -4.153 8.385 5.696 1.00 98.69 244 LEU A CA 1
ATOM 1883 C C . LEU A 1 244 ? -5.182 7.565 6.467 1.00 98.69 244 LEU A C 1
ATOM 1885 O O . LEU A 1 244 ? -5.671 6.534 6.006 1.00 98.69 244 LEU A O 1
ATOM 1889 N N . PHE A 1 245 ? -5.625 8.122 7.588 1.00 98.62 245 PHE A N 1
ATOM 1890 C CA . PHE A 1 245 ? -6.798 7.653 8.311 1.00 98.62 245 PHE A CA 1
ATOM 1891 C C . PHE A 1 245 ? -7.830 8.774 8.422 1.00 98.62 245 PHE A C 1
ATOM 1893 O O . PHE A 1 245 ? -7.541 9.833 8.980 1.00 98.62 245 PHE A O 1
ATOM 1900 N N . GLY A 1 246 ? -9.024 8.540 7.876 1.00 98.31 246 GLY A N 1
ATOM 1901 C CA . GLY A 1 246 ? -10.194 9.395 8.073 1.00 98.31 246 GLY A CA 1
ATOM 1902 C C . GLY A 1 246 ? -11.040 8.875 9.232 1.00 98.31 246 GLY A C 1
ATOM 1903 O O . GLY A 1 246 ? -11.428 7.706 9.230 1.00 98.31 246 GLY A O 1
ATOM 1904 N N . ASP A 1 247 ? -11.312 9.733 10.207 1.00 98.38 247 ASP A N 1
ATOM 1905 C CA . ASP A 1 247 ? -12.124 9.413 11.379 1.00 98.38 247 ASP A CA 1
ATOM 1906 C C . ASP A 1 247 ? -13.609 9.743 11.152 1.00 98.38 247 ASP A C 1
ATOM 1908 O O . ASP A 1 247 ? -13.989 10.417 10.191 1.00 98.38 247 ASP A O 1
ATOM 1912 N N . ASP A 1 248 ? -14.464 9.256 12.046 1.00 96.44 248 ASP A N 1
ATOM 1913 C CA . ASP A 1 248 ? -15.919 9.441 11.990 1.00 96.44 248 ASP A CA 1
ATOM 1914 C C . ASP A 1 248 ? -16.378 10.897 12.177 1.00 96.44 248 ASP A C 1
ATOM 1916 O O . ASP A 1 248 ? -17.451 11.265 11.698 1.00 96.44 248 ASP A O 1
ATOM 1920 N N . ASP A 1 249 ? -15.562 11.741 12.809 1.00 96.69 249 ASP A N 1
ATOM 1921 C CA . ASP A 1 249 ? -15.792 13.183 12.961 1.00 96.69 249 ASP A CA 1
ATOM 1922 C C . ASP A 1 249 ? -15.327 14.018 11.746 1.00 96.69 249 ASP A C 1
ATOM 1924 O O . ASP A 1 249 ? -15.429 15.248 11.754 1.00 96.69 249 ASP A O 1
ATOM 1928 N N . GLY A 1 250 ? -14.810 13.364 10.698 1.00 97.50 250 GLY A N 1
ATOM 1929 C CA . GLY A 1 250 ? -14.263 13.999 9.498 1.00 97.50 250 GLY A CA 1
ATOM 1930 C C . GLY A 1 250 ? -12.814 14.477 9.635 1.00 97.50 250 GLY A C 1
ATOM 1931 O O . GLY A 1 250 ? -12.260 15.008 8.666 1.00 97.50 250 GLY A O 1
ATOM 1932 N N . ALA A 1 251 ? -12.172 14.299 10.796 1.00 98.44 251 ALA A N 1
ATOM 1933 C CA . ALA A 1 251 ? -10.741 14.521 10.952 1.00 98.44 251 ALA A CA 1
ATOM 1934 C C . ALA A 1 251 ? -9.941 13.530 10.104 1.00 98.44 251 ALA A C 1
ATOM 1936 O O . ALA A 1 251 ? -10.328 12.378 9.922 1.00 98.44 251 ALA A O 1
ATOM 1937 N N . VAL A 1 252 ? -8.783 13.974 9.618 1.00 98.75 252 VAL A N 1
ATOM 1938 C CA . VAL A 1 252 ? -7.867 13.122 8.861 1.00 98.75 252 VAL A CA 1
ATOM 1939 C C . VAL A 1 252 ? -6.481 13.205 9.466 1.00 98.75 252 VAL A C 1
ATOM 1941 O O . VAL A 1 252 ? -5.995 14.292 9.794 1.00 98.75 252 VAL A O 1
ATOM 1944 N N . TYR A 1 253 ? -5.852 12.048 9.599 1.00 98.81 253 TYR A N 1
ATOM 1945 C CA . TYR A 1 253 ? -4.531 11.874 10.174 1.00 98.81 253 TYR A CA 1
ATOM 1946 C C . TYR A 1 253 ? -3.585 11.312 9.122 1.00 98.81 253 TYR A C 1
ATOM 1948 O O . TYR A 1 253 ? -3.959 10.421 8.362 1.00 98.81 253 TYR A O 1
ATOM 1956 N N . LEU A 1 254 ? -2.368 11.847 9.086 1.00 98.75 254 LEU A N 1
ATOM 1957 C CA . LEU A 1 254 ? -1.276 11.396 8.233 1.00 98.75 254 LEU A CA 1
ATOM 1958 C C . LEU A 1 254 ? -0.166 10.837 9.120 1.00 98.75 254 LEU A C 1
ATOM 1960 O O . LEU A 1 254 ? 0.305 11.515 10.037 1.00 98.75 254 LEU A O 1
ATOM 1964 N N . THR A 1 255 ? 0.273 9.623 8.816 1.00 98.38 255 THR A N 1
ATOM 1965 C CA . THR A 1 255 ? 1.487 9.021 9.378 1.00 98.38 255 THR A CA 1
ATOM 1966 C C . THR A 1 255 ? 2.310 8.385 8.259 1.00 98.38 255 THR A C 1
ATOM 1968 O O . THR A 1 255 ? 1.898 8.396 7.097 1.00 98.38 255 THR A O 1
ATOM 1971 N N . TYR A 1 256 ? 3.506 7.904 8.582 1.00 97.56 256 TYR A N 1
ATOM 1972 C CA . TYR A 1 256 ? 4.424 7.313 7.616 1.00 97.56 256 TYR A CA 1
ATOM 1973 C C . TYR A 1 256 ? 5.399 6.330 8.277 1.00 97.56 256 TYR A C 1
ATOM 1975 O O . TYR A 1 256 ? 5.576 6.326 9.501 1.00 97.56 256 TYR A O 1
ATOM 1983 N N . GLY A 1 257 ? 6.077 5.522 7.462 1.00 95.81 257 GLY A N 1
ATOM 1984 C CA . GLY A 1 257 ? 7.102 4.577 7.903 1.00 95.81 257 GLY A CA 1
ATOM 1985 C C . GLY A 1 257 ? 6.548 3.581 8.920 1.00 95.81 257 GLY A C 1
ATOM 1986 O O . GLY A 1 257 ? 5.499 2.993 8.703 1.00 95.81 257 GLY A O 1
ATOM 1987 N N . GLY A 1 258 ? 7.241 3.396 10.047 1.00 95.38 258 GLY A N 1
ATOM 1988 C CA . GLY A 1 258 ? 6.798 2.536 11.155 1.00 95.38 258 GLY A CA 1
ATOM 1989 C C . GLY A 1 258 ? 5.750 3.169 12.078 1.00 95.38 258 GLY A C 1
ATOM 1990 O O . GLY A 1 258 ? 5.651 2.776 13.239 1.00 95.38 258 GLY A O 1
ATOM 1991 N N . ALA A 1 259 ? 5.027 4.181 11.589 1.00 95.81 259 ALA A N 1
ATOM 1992 C CA . ALA A 1 259 ? 4.147 5.054 12.358 1.00 95.81 259 ALA A CA 1
ATOM 1993 C C . ALA A 1 259 ? 4.859 5.797 13.505 1.00 95.81 259 ALA A C 1
ATOM 1995 O O . ALA A 1 259 ? 4.336 5.894 14.609 1.00 95.81 259 ALA A O 1
ATOM 1996 N N . PHE A 1 260 ? 6.071 6.311 13.263 1.00 92.25 260 PHE A N 1
ATOM 1997 C CA . PHE A 1 260 ? 6.901 6.948 14.302 1.00 92.25 260 PHE A CA 1
ATOM 1998 C C . PHE A 1 260 ? 6.343 8.289 14.798 1.00 92.25 260 PHE A C 1
ATOM 2000 O O . PHE A 1 260 ? 6.475 8.642 15.968 1.00 92.25 260 PHE A O 1
ATOM 2007 N N . GLU A 1 261 ? 5.727 9.052 13.899 1.00 96.19 261 GLU A N 1
ATOM 2008 C CA . GLU A 1 261 ? 5.026 10.293 14.207 1.00 96.19 261 GLU A CA 1
ATOM 2009 C C . GLU A 1 261 ? 3.735 10.377 13.390 1.00 96.19 261 GLU A C 1
ATOM 2011 O O . GLU A 1 261 ? 3.603 9.777 12.320 1.00 96.19 261 GLU A O 1
ATOM 2016 N N . MET A 1 262 ? 2.762 11.123 13.899 1.00 98.38 262 MET A N 1
ATOM 2017 C CA . MET A 1 262 ? 1.486 11.352 13.232 1.00 98.38 262 MET A CA 1
ATOM 2018 C C . MET A 1 262 ? 1.087 12.818 13.346 1.00 98.38 262 MET A C 1
ATOM 2020 O O . MET A 1 262 ? 1.380 13.476 14.344 1.00 98.38 262 MET A O 1
ATOM 2024 N N . VAL A 1 263 ? 0.384 13.328 12.340 1.00 98.50 263 VAL A N 1
ATOM 2025 C CA . VAL A 1 263 ? -0.138 14.697 12.318 1.00 98.50 263 VAL A CA 1
ATOM 2026 C C . VAL A 1 263 ? -1.602 14.702 11.895 1.00 98.50 263 VAL A C 1
ATOM 2028 O O . VAL A 1 263 ? -2.022 13.913 11.050 1.00 98.50 263 VAL A O 1
ATOM 2031 N N . ARG A 1 264 ? -2.397 15.611 12.466 1.00 98.62 264 ARG A N 1
ATOM 2032 C CA . ARG A 1 264 ? -3.750 15.901 11.972 1.00 98.62 264 ARG A CA 1
ATOM 2033 C C . ARG A 1 264 ? -3.653 16.870 10.795 1.00 98.62 264 ARG A C 1
ATOM 2035 O O . ARG A 1 264 ? -2.950 17.875 10.889 1.00 98.62 264 ARG A O 1
ATOM 2042 N N . LEU A 1 265 ? -4.372 16.614 9.709 1.00 98.62 265 LEU A N 1
ATOM 2043 C CA . LEU A 1 265 ? -4.479 17.533 8.574 1.00 98.62 265 LEU A CA 1
ATOM 2044 C C . LEU A 1 265 ? -5.567 18.594 8.808 1.00 98.62 265 LEU A C 1
ATOM 2046 O O . LEU A 1 265 ? -6.458 18.427 9.645 1.00 98.62 265 LEU A O 1
ATOM 2050 N N . LYS A 1 266 ? -5.494 19.708 8.075 1.00 98.44 266 LYS A N 1
ATOM 2051 C CA . LYS A 1 266 ? -6.560 20.722 8.046 1.00 98.44 266 LYS A CA 1
ATOM 2052 C C . LYS A 1 266 ? -7.874 20.107 7.541 1.00 98.44 266 LYS A C 1
ATOM 2054 O O . LYS A 1 266 ? -7.816 19.161 6.761 1.00 98.44 266 LYS A O 1
ATOM 2059 N N . PRO A 1 267 ? -9.051 20.658 7.894 1.00 96.94 267 PRO A N 1
ATOM 2060 C CA . PRO A 1 267 ? -10.338 20.131 7.422 1.00 96.94 267 PRO A CA 1
ATOM 2061 C C . PRO A 1 267 ? -10.476 20.040 5.892 1.00 96.94 267 PRO A C 1
ATOM 2063 O O . PRO A 1 267 ? -11.164 19.161 5.385 1.00 96.94 267 PRO A O 1
ATOM 2066 N N . ASP A 1 268 ? -9.809 20.929 5.152 1.00 95.19 268 ASP A N 1
ATOM 2067 C CA . ASP A 1 268 ? -9.776 20.951 3.683 1.00 95.19 268 ASP A CA 1
ATOM 2068 C C . ASP A 1 268 ? -8.647 20.093 3.074 1.00 95.19 268 ASP A C 1
ATOM 2070 O O . ASP A 1 268 ? -8.517 20.015 1.850 1.00 95.19 268 ASP A O 1
ATOM 2074 N N . LEU A 1 269 ? -7.832 19.455 3.923 1.00 96.25 269 LEU A N 1
ATOM 2075 C CA . LEU A 1 269 ? -6.683 18.616 3.577 1.00 96.25 269 LEU A CA 1
ATOM 2076 C C . LEU A 1 269 ? -5.589 19.343 2.775 1.00 96.25 269 LEU A C 1
ATOM 2078 O O . LEU A 1 269 ? -4.772 18.697 2.122 1.00 96.25 269 LEU A O 1
ATOM 2082 N N . SER A 1 270 ? -5.526 20.679 2.862 1.00 94.94 270 SER A N 1
ATOM 2083 C CA . SER A 1 270 ? -4.528 21.524 2.178 1.00 94.94 270 SER A CA 1
ATOM 2084 C C . SER A 1 270 ? -3.213 21.695 2.954 1.00 94.94 270 SER A C 1
ATOM 2086 O O . SER A 1 270 ? -2.386 22.554 2.638 1.00 94.94 270 SER A O 1
ATOM 2088 N N . GLY A 1 271 ? -3.016 20.921 4.022 1.00 97.31 271 GLY A N 1
ATOM 2089 C CA . GLY A 1 271 ? -1.799 20.950 4.824 1.00 97.31 271 GLY A CA 1
ATOM 2090 C C . GLY A 1 271 ? -1.994 20.428 6.238 1.00 97.31 271 GLY A C 1
ATOM 2091 O O . GLY A 1 271 ? -3.046 19.894 6.591 1.00 97.31 271 GLY A O 1
ATOM 2092 N N . TYR A 1 272 ? -0.969 20.619 7.065 1.00 98.19 272 TYR A N 1
ATOM 2093 C CA . TYR A 1 272 ? -1.002 20.246 8.475 1.00 98.19 272 TYR A CA 1
ATOM 2094 C C . TYR A 1 272 ? -1.966 21.146 9.256 1.00 98.19 272 TYR A C 1
ATOM 2096 O O . TYR A 1 272 ? -1.945 22.372 9.123 1.00 98.19 272 TYR A O 1
ATOM 2104 N N . GLY A 1 273 ? -2.831 20.519 10.049 1.00 97.75 273 GLY A N 1
ATOM 2105 C CA . GLY A 1 273 ? -3.753 21.158 10.989 1.00 97.75 273 GLY A CA 1
ATOM 2106 C C . GLY A 1 273 ? -3.235 21.157 12.431 1.00 97.75 273 GLY A C 1
ATOM 2107 O O . GLY A 1 273 ? -3.965 21.548 13.337 1.00 97.75 273 GLY A O 1
ATOM 2108 N N . GLY A 1 274 ? -2.001 20.700 12.648 1.00 95.56 274 GLY A N 1
ATOM 2109 C CA . GLY A 1 274 ? -1.312 20.658 13.934 1.00 95.56 274 GLY A CA 1
ATOM 2110 C C . GLY A 1 274 ? 0.153 20.255 13.760 1.00 95.56 274 GLY A C 1
ATOM 2111 O O . GLY A 1 274 ? 0.653 20.195 12.637 1.00 95.56 274 GLY A O 1
ATOM 2112 N N . GLU A 1 275 ? 0.818 19.955 14.872 1.00 96.88 275 GLU A N 1
ATOM 2113 C CA . GLU A 1 275 ? 2.210 19.501 14.888 1.00 96.88 275 GLU A CA 1
ATOM 2114 C C . GLU A 1 275 ? 2.315 17.981 14.740 1.00 96.88 275 GLU A C 1
ATOM 2116 O O . GLU A 1 275 ? 1.428 17.225 15.153 1.00 96.88 275 GLU A O 1
ATOM 2121 N N . TRP A 1 276 ? 3.437 17.529 14.185 1.00 97.75 276 TRP A N 1
ATOM 2122 C CA . TRP A 1 276 ? 3.787 16.116 14.206 1.00 97.75 276 TRP A CA 1
ATOM 2123 C C . TRP A 1 276 ? 4.043 15.665 15.643 1.00 97.75 276 TRP A C 1
ATOM 2125 O O . TRP A 1 276 ? 4.842 16.254 16.368 1.00 97.75 276 TRP A O 1
ATOM 2135 N N . THR A 1 277 ? 3.335 14.620 16.053 1.00 97.44 277 THR A N 1
ATOM 2136 C CA . THR A 1 277 ? 3.380 14.079 17.409 1.00 97.44 277 THR A CA 1
ATOM 2137 C C . THR A 1 277 ? 3.990 12.681 17.367 1.00 97.44 277 THR A C 1
ATOM 2139 O O . THR A 1 277 ? 3.484 11.845 16.613 1.00 97.44 277 THR A O 1
ATOM 2142 N N . PRO A 1 278 ? 5.041 12.394 18.158 1.00 95.38 278 PRO A N 1
ATOM 2143 C CA . PRO A 1 278 ? 5.596 11.051 18.263 1.00 95.38 278 PRO A CA 1
ATOM 2144 C C . PRO A 1 278 ? 4.544 10.047 18.728 1.00 95.38 278 PRO A C 1
ATOM 2146 O O . PRO A 1 278 ? 3.795 10.313 19.670 1.00 95.38 278 PRO A O 1
ATOM 2149 N N . VAL A 1 279 ? 4.522 8.878 18.102 1.00 94.81 279 VAL A N 1
ATOM 2150 C CA . VAL A 1 279 ? 3.660 7.767 18.497 1.00 94.81 279 VAL A CA 1
ATOM 2151 C C . VAL A 1 279 ? 4.533 6.670 19.085 1.00 94.81 279 VAL A C 1
ATOM 2153 O O . VAL A 1 279 ? 5.540 6.276 18.506 1.00 94.81 279 VAL A O 1
ATOM 2156 N N . THR A 1 280 ? 4.163 6.195 20.271 1.00 90.06 280 THR A N 1
ATOM 2157 C CA . THR A 1 280 ? 4.925 5.171 20.990 1.00 90.06 280 THR A CA 1
ATOM 2158 C C . THR A 1 280 ? 4.001 4.175 21.670 1.00 90.06 280 THR A C 1
ATOM 2160 O O . THR A 1 280 ? 2.843 4.475 21.988 1.00 90.06 280 THR A O 1
ATOM 2163 N N . LEU A 1 281 ? 4.546 2.986 21.912 1.00 94.00 281 LEU A N 1
ATOM 2164 C CA . LEU A 1 281 ? 3.964 2.005 22.811 1.00 94.00 281 LEU A CA 1
ATOM 2165 C C . LEU A 1 281 ? 4.216 2.407 24.263 1.00 94.00 281 LEU A C 1
ATOM 2167 O O . LEU A 1 281 ? 5.355 2.637 24.690 1.00 94.00 281 LEU A O 1
ATOM 2171 N N . ASP A 1 282 ? 3.139 2.420 25.037 1.00 93.44 282 ASP A N 1
ATOM 2172 C CA . ASP A 1 282 ? 3.209 2.527 26.491 1.00 93.44 282 ASP A CA 1
ATOM 2173 C C . ASP A 1 282 ? 3.685 1.200 27.104 1.00 93.44 282 ASP A C 1
ATOM 2175 O O . ASP A 1 282 ? 4.583 1.172 27.946 1.00 93.44 282 ASP A O 1
ATOM 2179 N N . THR A 1 283 ? 3.166 0.087 26.575 1.00 89.38 283 THR A N 1
ATOM 2180 C CA . THR A 1 283 ? 3.544 -1.287 26.931 1.00 89.38 283 THR A CA 1
ATOM 2181 C C . THR A 1 283 ? 4.298 -1.954 25.770 1.00 89.38 283 THR A C 1
ATOM 2183 O O . THR A 1 283 ? 3.653 -2.530 24.886 1.00 89.38 283 THR A O 1
ATOM 2186 N N . PRO A 1 284 ? 5.640 -1.855 25.711 1.00 89.06 284 PRO A N 1
ATOM 2187 C CA . PRO A 1 284 ? 6.419 -2.467 24.640 1.00 89.06 284 PRO A CA 1
ATOM 2188 C C . PRO A 1 284 ? 6.426 -3.995 24.750 1.00 89.06 284 PRO A C 1
ATOM 2190 O O . PRO A 1 284 ? 6.429 -4.560 25.846 1.00 89.06 284 PRO A O 1
ATOM 2193 N N . ASP A 1 285 ? 6.484 -4.655 23.598 1.00 91.00 285 ASP A N 1
ATOM 2194 C CA . ASP A 1 285 ? 6.806 -6.075 23.501 1.00 91.00 285 ASP A CA 1
ATOM 2195 C C . ASP A 1 285 ? 8.327 -6.229 23.605 1.00 91.00 285 ASP A C 1
ATOM 2197 O O . ASP A 1 285 ? 9.075 -5.612 22.858 1.00 91.00 285 ASP A O 1
ATOM 2201 N N . LEU A 1 286 ? 8.807 -6.991 24.586 1.00 91.44 286 LEU A N 1
ATOM 2202 C CA . LEU A 1 286 ? 10.245 -7.130 24.835 1.00 91.44 286 LEU A 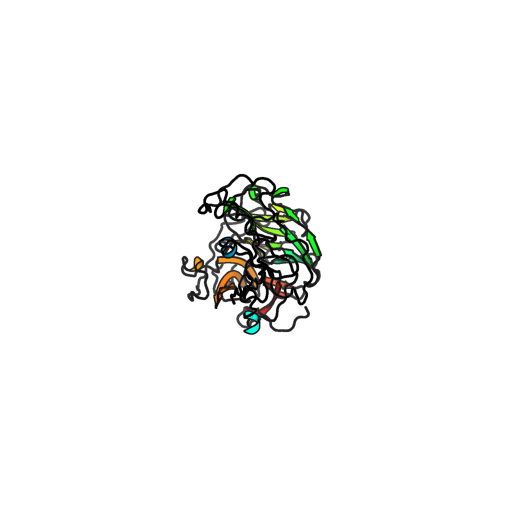CA 1
ATOM 2203 C C . LEU A 1 286 ? 10.838 -8.388 24.192 1.00 91.44 286 LEU A C 1
ATOM 2205 O O . LEU A 1 286 ? 12.028 -8.648 24.378 1.00 91.44 286 LEU A O 1
ATOM 2209 N N . ASN A 1 287 ? 10.044 -9.180 23.461 1.00 91.50 287 ASN A N 1
ATOM 2210 C CA . ASN A 1 287 ? 10.551 -10.366 22.783 1.00 91.50 287 ASN A CA 1
ATOM 2211 C C . ASN A 1 287 ? 11.265 -9.975 21.474 1.00 91.50 287 ASN A C 1
ATOM 2213 O 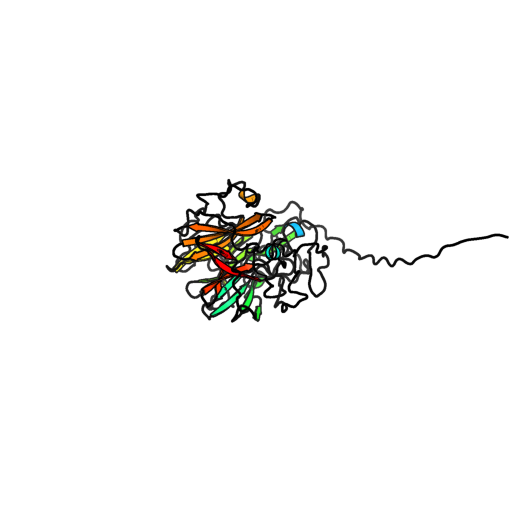O . ASN A 1 287 ? 10.599 -9.650 20.492 1.00 91.50 287 ASN A O 1
ATOM 2217 N N . PRO A 1 288 ? 12.604 -10.081 21.379 1.00 88.88 288 PRO A N 1
ATOM 2218 C CA . PRO A 1 288 ? 13.337 -9.689 20.174 1.00 88.88 288 PRO A CA 1
ATOM 2219 C C . PRO A 1 288 ? 12.969 -10.507 18.927 1.00 88.88 288 PRO A C 1
ATOM 2221 O O . PRO A 1 288 ? 13.247 -10.061 17.818 1.00 88.88 288 PRO A O 1
ATOM 2224 N N . VAL A 1 289 ? 12.354 -11.687 19.077 1.00 91.44 289 VAL A N 1
ATOM 2225 C CA . VAL A 1 289 ? 11.883 -12.513 17.949 1.00 91.44 289 VAL A CA 1
ATOM 2226 C C . VAL A 1 289 ? 10.660 -11.896 17.253 1.00 91.44 289 VAL A C 1
ATOM 2228 O O . VAL A 1 289 ? 10.366 -12.240 16.112 1.00 91.44 289 VAL A O 1
ATOM 2231 N N . HIS A 1 290 ? 9.978 -10.954 17.907 1.00 92.88 290 HIS A N 1
ATOM 2232 C CA . HIS A 1 290 ? 8.844 -10.210 17.358 1.00 92.88 290 HIS A CA 1
ATOM 2233 C C . HIS A 1 290 ? 9.247 -8.880 16.695 1.00 92.88 290 HIS A C 1
ATOM 2235 O O . HIS A 1 290 ? 8.372 -8.073 16.356 1.00 92.88 290 HIS A O 1
ATOM 2241 N N . HIS A 1 291 ? 10.557 -8.628 16.556 1.00 92.38 291 HIS A N 1
ATOM 2242 C CA . HIS A 1 291 ? 11.087 -7.347 16.114 1.00 92.38 291 HIS A CA 1
ATOM 2243 C C . HIS A 1 291 ? 12.193 -7.437 15.063 1.00 92.38 291 HIS A C 1
ATOM 2245 O O . HIS A 1 291 ? 13.135 -8.230 15.117 1.00 92.38 291 HIS A O 1
ATOM 2251 N N . ASN A 1 292 ? 12.155 -6.485 14.140 1.00 90.25 292 ASN A N 1
ATOM 2252 C CA . ASN A 1 292 ? 13.267 -6.116 13.295 1.00 90.25 292 ASN A CA 1
ATOM 2253 C C . ASN A 1 292 ? 14.375 -5.481 14.149 1.00 90.25 292 ASN A C 1
ATOM 2255 O O . ASN A 1 292 ? 14.122 -4.697 15.065 1.00 90.25 292 ASN A O 1
ATOM 2259 N N . LYS A 1 293 ? 15.637 -5.727 13.782 1.00 85.00 293 LYS A N 1
ATOM 2260 C CA . LYS A 1 293 ? 16.810 -5.122 14.438 1.00 85.00 293 LYS A CA 1
ATOM 2261 C C . LYS A 1 293 ? 16.747 -3.590 14.503 1.00 85.00 293 LYS A C 1
ATOM 2263 O O . LYS A 1 293 ? 17.328 -3.004 15.411 1.00 85.00 293 LYS A O 1
ATOM 2268 N N . LYS A 1 294 ? 16.047 -2.942 13.561 1.00 80.81 294 LYS A N 1
ATOM 2269 C CA . LYS A 1 294 ? 15.828 -1.486 13.557 1.00 80.81 294 LYS A CA 1
ATOM 2270 C C . LYS A 1 294 ? 15.038 -0.992 14.783 1.00 80.81 294 LYS A C 1
ATOM 2272 O O . LYS A 1 294 ? 15.331 0.106 15.240 1.00 80.81 294 LYS A O 1
ATOM 2277 N N . CYS A 1 295 ? 14.125 -1.790 15.345 1.00 79.69 295 CYS A N 1
ATOM 2278 C CA . CYS A 1 295 ? 13.280 -1.413 16.493 1.00 79.69 295 CYS A CA 1
ATOM 2279 C C . CYS A 1 295 ? 14.000 -1.560 17.849 1.00 79.69 295 CYS A C 1
ATOM 2281 O O . CYS A 1 295 ? 13.678 -0.872 18.818 1.00 79.69 295 CYS A O 1
ATOM 2283 N N . VAL A 1 296 ? 15.034 -2.410 17.924 1.00 76.06 296 VAL A N 1
ATOM 2284 C CA . VAL A 1 296 ? 15.817 -2.657 19.155 1.00 76.06 296 VAL A CA 1
ATOM 2285 C C . VAL A 1 296 ? 16.420 -1.361 19.711 1.00 76.06 296 VAL A C 1
ATOM 2287 O O . VAL A 1 296 ? 16.437 -1.140 20.921 1.00 76.06 296 VAL A O 1
ATOM 2290 N N . ARG A 1 297 ? 16.891 -0.467 18.830 1.00 76.62 297 ARG A N 1
ATOM 2291 C CA . ARG A 1 297 ? 17.579 0.780 19.216 1.00 76.62 297 ARG A CA 1
ATOM 2292 C C . ARG A 1 297 ? 16.682 1.782 19.957 1.00 76.62 297 ARG A C 1
ATOM 2294 O O . ARG A 1 297 ? 17.203 2.698 20.582 1.00 76.62 297 ARG A O 1
ATOM 2301 N N . HIS A 1 298 ? 15.363 1.604 19.894 1.00 78.25 298 HIS A N 1
ATOM 2302 C CA . HIS A 1 298 ? 14.368 2.446 20.563 1.00 78.25 298 HIS A CA 1
ATOM 2303 C C . HIS A 1 298 ? 13.723 1.740 21.767 1.00 78.25 298 HIS A C 1
ATOM 2305 O O . HIS A 1 298 ? 12.652 2.134 22.224 1.00 78.25 298 HIS A O 1
ATOM 2311 N N . GLY A 1 299 ? 14.354 0.678 22.285 1.00 85.62 299 GLY A N 1
ATOM 2312 C CA . GLY A 1 299 ? 13.834 -0.077 23.426 1.00 85.62 299 GLY A CA 1
ATOM 2313 C C . GLY A 1 299 ? 12.487 -0.744 23.141 1.00 85.62 299 GLY A C 1
ATOM 2314 O O . GLY A 1 299 ? 11.668 -0.843 24.050 1.00 85.62 299 GLY A O 1
ATOM 2315 N N . TYR A 1 300 ? 12.254 -1.148 21.884 1.00 90.00 300 TYR A N 1
ATOM 2316 C CA . TYR A 1 300 ? 11.032 -1.821 21.421 1.00 90.00 300 TYR A CA 1
ATOM 2317 C C . TYR A 1 300 ? 9.736 -1.011 21.592 1.00 90.00 300 TYR A C 1
ATOM 2319 O O . TYR A 1 300 ? 8.647 -1.574 21.669 1.00 90.00 300 TYR A O 1
ATOM 2327 N N . ARG A 1 301 ? 9.837 0.323 21.663 1.00 90.94 301 ARG A N 1
ATOM 2328 C CA . ARG A 1 301 ? 8.670 1.210 21.825 1.00 90.94 301 ARG A CA 1
ATOM 2329 C C . ARG A 1 301 ? 8.016 1.626 20.507 1.00 90.94 301 ARG A C 1
ATOM 2331 O O . ARG A 1 301 ? 6.967 2.268 20.543 1.00 90.94 301 ARG A O 1
ATOM 2338 N N . ASP A 1 302 ? 8.619 1.273 19.377 1.00 91.19 302 ASP A N 1
ATOM 2339 C CA . ASP A 1 302 ? 8.038 1.481 18.051 1.00 91.19 302 ASP A CA 1
ATOM 2340 C C . ASP A 1 302 ? 6.915 0.461 17.804 1.00 91.19 302 ASP A C 1
ATOM 2342 O O . ASP A 1 302 ? 7.008 -0.685 18.246 1.00 91.19 302 ASP A O 1
ATOM 2346 N N . ILE A 1 303 ? 5.873 0.844 17.058 1.00 94.62 303 ILE A N 1
ATOM 2347 C CA . ILE A 1 303 ? 4.831 -0.105 16.621 1.00 94.62 303 ILE A CA 1
ATOM 2348 C C . ILE A 1 303 ? 5.451 -1.181 15.714 1.00 94.62 303 ILE A C 1
ATOM 2350 O O . ILE A 1 303 ? 5.219 -2.377 15.901 1.00 94.62 303 ILE A O 1
ATOM 2354 N N . GLY A 1 304 ? 6.274 -0.738 14.766 1.00 94.94 304 GLY A N 1
ATOM 2355 C CA . GLY A 1 304 ? 7.003 -1.539 13.788 1.00 94.94 304 GLY A CA 1
ATOM 2356 C C . GLY A 1 304 ? 8.061 -0.674 13.097 1.00 94.94 304 GLY A C 1
ATOM 2357 O O . GLY A 1 304 ? 8.432 0.381 13.613 1.00 94.94 304 GLY A O 1
ATOM 2358 N N . PHE A 1 305 ? 8.566 -1.093 11.936 1.00 93.69 305 PHE A N 1
ATOM 2359 C CA . PHE A 1 305 ? 9.663 -0.390 11.254 1.00 93.69 305 PHE A CA 1
ATOM 2360 C C . PHE A 1 305 ? 9.293 0.277 9.922 1.00 93.69 305 PHE A C 1
ATOM 2362 O O . PHE A 1 305 ? 10.028 1.172 9.502 1.00 93.69 305 PHE A O 1
ATOM 2369 N N . GLU A 1 306 ? 8.209 -0.136 9.261 1.00 95.31 306 GLU A N 1
ATOM 2370 C CA . GLU A 1 306 ? 7.741 0.414 7.974 1.00 95.31 306 GLU A CA 1
ATOM 2371 C C . GLU A 1 306 ? 6.261 0.061 7.718 1.00 95.31 306 GLU A C 1
ATOM 2373 O O . GLU A 1 306 ? 5.668 -0.629 8.546 1.00 95.31 306 GLU A O 1
ATOM 2378 N N . GLY A 1 307 ? 5.669 0.513 6.607 1.00 96.31 307 GLY A N 1
ATOM 2379 C CA . GLY A 1 307 ? 4.315 0.146 6.172 1.00 96.31 307 GLY A CA 1
ATOM 2380 C C . GLY A 1 307 ? 3.228 0.378 7.220 1.00 96.31 307 GLY A C 1
ATOM 2381 O O . GLY A 1 307 ? 2.651 -0.589 7.715 1.00 96.31 307 GLY A O 1
ATOM 2382 N N . ALA A 1 308 ? 2.981 1.628 7.612 1.00 97.56 308 ALA A N 1
ATOM 2383 C CA . ALA A 1 308 ? 1.945 1.950 8.589 1.00 97.56 308 ALA A CA 1
ATOM 2384 C C . ALA A 1 308 ? 0.527 1.710 8.039 1.00 97.56 308 ALA A C 1
ATOM 2386 O O . ALA A 1 308 ? 0.262 1.912 6.863 1.00 97.56 308 ALA A O 1
ATOM 2387 N N . THR A 1 309 ? -0.417 1.338 8.903 1.00 98.19 309 THR A N 1
ATOM 2388 C CA . THR A 1 309 ? -1.849 1.256 8.572 1.00 98.19 309 THR A CA 1
ATOM 2389 C C . THR A 1 309 ? -2.689 1.644 9.782 1.00 98.19 309 THR A C 1
ATOM 2391 O O . THR A 1 309 ? -2.277 1.410 10.916 1.00 98.19 309 THR A O 1
ATOM 2394 N N . MET A 1 310 ? -3.871 2.228 9.590 1.00 98.44 310 MET A N 1
ATOM 2395 C CA . MET A 1 310 ? -4.718 2.637 10.711 1.00 98.44 310 MET A CA 1
ATOM 2396 C C . MET A 1 310 ? -6.205 2.491 10.396 1.00 98.44 310 MET A C 1
ATOM 2398 O O . MET A 1 310 ? -6.665 2.813 9.302 1.00 98.44 310 MET A O 1
ATOM 2402 N N . PHE A 1 311 ? -6.974 2.011 11.372 1.00 98.31 311 PHE A N 1
ATOM 2403 C CA . PHE A 1 311 ? -8.428 1.888 11.275 1.00 98.31 311 PHE A CA 1
ATOM 2404 C C . PHE A 1 311 ? -9.097 2.020 12.648 1.00 98.31 311 PHE A C 1
ATOM 2406 O O . PHE A 1 311 ? -8.450 1.927 13.690 1.00 98.31 311 PHE A O 1
ATOM 2413 N N . LYS A 1 312 ? -10.421 2.205 12.661 1.00 98.25 312 LYS A N 1
ATOM 2414 C CA . LYS A 1 312 ? -11.224 2.291 13.889 1.00 98.25 312 LYS A CA 1
ATOM 2415 C C . LYS A 1 312 ? -12.234 1.153 13.966 1.00 98.25 312 LYS A C 1
ATOM 2417 O O . LYS A 1 312 ? -12.898 0.815 12.982 1.00 98.25 312 LYS A O 1
ATOM 2422 N N . HIS A 1 313 ? -12.376 0.562 15.146 1.00 97.69 313 HIS A N 1
ATOM 2423 C CA . HIS A 1 313 ? -13.386 -0.453 15.422 1.00 97.69 313 HIS A CA 1
ATOM 2424 C C . HIS A 1 313 ? -13.900 -0.327 16.854 1.00 97.69 313 HIS A C 1
ATOM 2426 O O . HIS A 1 313 ? -13.111 -0.239 17.787 1.00 97.69 313 HIS A O 1
ATOM 2432 N N . ALA A 1 314 ? -15.228 -0.325 17.021 1.00 96.06 314 ALA A N 1
ATOM 2433 C CA . ALA A 1 314 ? -15.889 -0.273 18.328 1.00 96.06 314 ALA A CA 1
ATOM 2434 C C . ALA A 1 314 ? -15.352 0.849 19.249 1.00 96.06 314 ALA A C 1
ATOM 2436 O O . ALA A 1 314 ? -15.101 0.635 20.431 1.00 96.06 314 ALA A O 1
ATOM 2437 N N . GLY A 1 315 ? -15.139 2.046 18.685 1.00 96.56 315 GLY A N 1
ATOM 2438 C CA . GLY A 1 315 ? -14.639 3.215 19.417 1.00 96.56 315 GLY A CA 1
ATOM 2439 C C . GLY A 1 315 ? -13.134 3.212 19.716 1.00 96.56 315 GLY A C 1
ATOM 2440 O O . GLY A 1 315 ? -12.648 4.179 20.292 1.00 96.56 315 GLY A O 1
ATOM 2441 N N . LYS A 1 316 ? -12.391 2.176 19.310 1.00 97.94 316 LYS A N 1
ATOM 2442 C CA . LYS A 1 316 ? -10.935 2.081 19.477 1.00 97.94 316 LYS A CA 1
ATOM 2443 C C . LYS A 1 316 ? -10.200 2.284 18.161 1.00 97.94 316 LYS A C 1
ATOM 2445 O O . LYS A 1 316 ? -10.653 1.826 17.110 1.00 97.94 316 LYS A O 1
ATOM 2450 N N . TYR A 1 317 ? -9.047 2.929 18.250 1.00 98.56 317 TYR A N 1
ATOM 2451 C CA . TYR A 1 317 ? -8.100 3.105 17.159 1.00 98.56 317 TYR A CA 1
ATOM 2452 C C . TYR A 1 317 ? -7.121 1.943 17.150 1.00 98.56 317 TYR A C 1
ATOM 2454 O O . TYR A 1 317 ? -6.560 1.597 18.188 1.00 98.56 317 TYR A O 1
ATOM 2462 N N . TYR A 1 318 ? -6.920 1.362 15.978 1.00 98.62 318 TYR A N 1
ATOM 2463 C CA . TYR A 1 318 ? -5.931 0.335 15.706 1.00 98.62 318 TYR A CA 1
ATOM 2464 C C . TYR A 1 318 ? -4.884 0.963 14.804 1.00 98.62 318 TYR A C 1
ATOM 2466 O O . TYR A 1 318 ? -5.212 1.380 13.693 1.00 98.62 318 TYR A O 1
ATOM 2474 N N . LEU A 1 319 ? -3.650 1.033 15.287 1.00 98.56 319 LEU A N 1
ATOM 2475 C CA . LEU A 1 319 ? -2.502 1.474 14.509 1.00 98.56 319 LEU A CA 1
ATOM 2476 C C . LEU A 1 319 ? -1.573 0.288 14.315 1.00 98.56 319 LEU A C 1
ATOM 2478 O O . LEU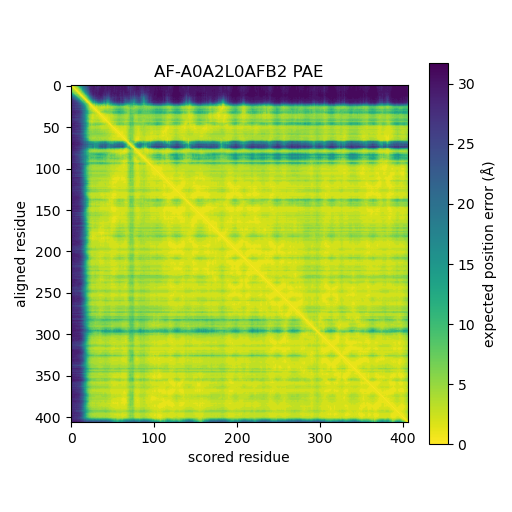 A 1 319 ? -1.239 -0.425 15.263 1.00 98.56 319 LEU A O 1
ATOM 2482 N N . GLY A 1 320 ? -1.195 0.083 13.068 1.00 97.44 320 GLY A N 1
ATOM 2483 C CA . GLY A 1 320 ? -0.309 -0.962 12.626 1.00 97.44 320 GLY A CA 1
ATOM 2484 C C . GLY A 1 320 ? 0.930 -0.406 11.974 1.00 97.44 320 GLY A C 1
ATOM 2485 O O . GLY A 1 320 ? 0.886 0.636 11.330 1.00 97.44 320 GLY A O 1
ATOM 2486 N N . ALA A 1 321 ? 2.011 -1.152 12.097 1.00 97.44 321 ALA A N 1
ATOM 2487 C CA . ALA A 1 321 ? 3.175 -1.051 11.238 1.00 97.44 321 ALA A CA 1
ATOM 2488 C C . ALA A 1 321 ? 3.747 -2.454 11.057 1.00 97.44 321 ALA A C 1
ATOM 2490 O O . ALA A 1 321 ? 3.456 -3.368 11.833 1.00 97.44 321 ALA A O 1
ATOM 2491 N N . VAL A 1 322 ? 4.540 -2.655 10.018 1.00 96.81 322 VAL A N 1
ATOM 2492 C CA . VAL A 1 322 ? 5.172 -3.942 9.776 1.00 96.81 322 VAL A CA 1
ATOM 2493 C C . VAL A 1 322 ? 6.268 -4.203 10.787 1.00 96.81 322 VAL A C 1
ATOM 2495 O O . VAL A 1 322 ? 7.098 -3.337 11.064 1.00 96.81 322 VAL A O 1
ATOM 2498 N N . ASP A 1 323 ? 6.321 -5.437 11.274 1.00 94.94 323 ASP A N 1
ATOM 2499 C CA . ASP A 1 323 ? 7.480 -5.946 11.985 1.00 94.94 323 ASP A CA 1
ATOM 2500 C C . ASP A 1 323 ? 7.875 -7.359 11.526 1.00 94.94 323 ASP A C 1
ATOM 2502 O O . ASP A 1 323 ? 7.272 -7.934 10.612 1.00 94.94 323 ASP A O 1
ATOM 2506 N N . ARG A 1 324 ? 8.954 -7.894 12.102 1.00 93.69 324 ARG A N 1
ATOM 2507 C CA . ARG A 1 324 ? 9.432 -9.258 11.861 1.00 93.69 324 ARG A CA 1
ATOM 2508 C C . ARG A 1 324 ? 9.056 -10.147 13.033 1.00 93.69 324 ARG A C 1
ATOM 2510 O O . ARG A 1 324 ? 9.708 -10.090 14.066 1.00 93.69 324 ARG A O 1
ATOM 2517 N N . PHE A 1 325 ? 8.038 -10.975 12.841 1.00 94.31 325 PHE A N 1
ATOM 2518 C CA . PHE A 1 325 ? 7.638 -11.995 13.810 1.00 94.31 325 PHE A CA 1
ATOM 2519 C C . PHE A 1 325 ? 8.316 -13.333 13.517 1.00 94.31 325 PHE A C 1
ATOM 2521 O O . PHE A 1 325 ? 8.968 -13.476 12.481 1.00 94.31 325 PHE A O 1
ATOM 2528 N N . GLU A 1 326 ? 8.172 -14.289 14.440 1.00 92.38 326 GLU A N 1
ATOM 2529 C CA . GLU A 1 326 ? 8.632 -15.687 14.377 1.00 92.38 326 GLU A CA 1
ATOM 2530 C C . GLU A 1 326 ? 8.985 -16.168 12.958 1.00 92.38 326 GLU A C 1
ATOM 2532 O O . GLU A 1 326 ? 8.151 -16.148 12.051 1.00 92.38 326 GLU A O 1
ATOM 2537 N N . ASN A 1 327 ? 10.221 -16.630 12.756 1.00 88.75 327 ASN A N 1
ATOM 2538 C CA . ASN A 1 327 ? 10.752 -17.019 11.440 1.00 88.75 327 ASN A CA 1
ATOM 2539 C C . ASN A 1 327 ? 10.741 -15.896 10.380 1.00 88.75 327 ASN A C 1
ATOM 2541 O O . ASN A 1 327 ? 10.651 -16.164 9.183 1.00 88.75 327 ASN A O 1
ATOM 2545 N N . ASN A 1 328 ? 10.906 -14.639 10.805 1.00 90.50 328 ASN A N 1
ATOM 2546 C CA . ASN A 1 328 ? 11.021 -13.454 9.945 1.00 90.50 328 ASN A CA 1
ATOM 2547 C C . ASN A 1 328 ? 9.758 -13.149 9.106 1.00 90.50 328 ASN A C 1
ATOM 2549 O O . ASN A 1 328 ? 9.853 -12.485 8.061 1.00 90.50 328 ASN A O 1
ATOM 2553 N N . ARG A 1 329 ? 8.584 -13.593 9.576 1.00 94.81 329 ARG A N 1
ATOM 2554 C CA . ARG A 1 329 ? 7.282 -13.264 8.978 1.00 94.81 329 ARG A CA 1
ATOM 2555 C C . ARG A 1 329 ? 7.079 -11.758 8.930 1.00 94.81 329 ARG A C 1
ATOM 2557 O O . ARG A 1 329 ? 7.328 -11.061 9.911 1.00 94.81 329 ARG A O 1
ATOM 2564 N N . TYR A 1 330 ? 6.660 -11.266 7.772 1.00 95.88 330 TYR A N 1
ATOM 2565 C CA . TYR A 1 330 ? 6.424 -9.855 7.505 1.00 95.88 330 TYR A CA 1
ATOM 2566 C C . TYR A 1 330 ? 4.947 -9.545 7.743 1.00 95.88 330 TYR A C 1
ATOM 2568 O O . TYR A 1 330 ? 4.114 -9.640 6.841 1.00 95.88 330 TYR A O 1
ATOM 2576 N N . SER A 1 331 ? 4.618 -9.230 8.990 1.00 97.69 331 SER A N 1
ATOM 2577 C CA . SER A 1 331 ? 3.238 -9.112 9.468 1.00 97.69 331 SER A CA 1
ATOM 2578 C C . SER A 1 331 ? 2.996 -7.718 10.036 1.00 97.69 331 SER A C 1
ATOM 2580 O O . SER A 1 331 ? 3.925 -7.078 10.531 1.00 97.69 331 SER A O 1
ATOM 2582 N N . PHE A 1 332 ? 1.746 -7.251 10.019 1.00 98.31 332 PHE A N 1
ATOM 2583 C CA . PHE A 1 332 ? 1.384 -6.089 10.828 1.00 98.31 332 PHE A CA 1
ATOM 2584 C C . PHE A 1 332 ? 1.499 -6.432 12.312 1.00 98.31 332 PHE A C 1
ATOM 2586 O O . PHE A 1 332 ? 0.847 -7.362 12.793 1.00 98.31 332 PHE A O 1
ATOM 2593 N N . ALA A 1 333 ? 2.284 -5.642 13.033 1.00 97.50 333 ALA A N 1
ATOM 2594 C CA . ALA A 1 333 ? 2.139 -5.475 14.463 1.00 97.50 333 ALA A CA 1
ATOM 2595 C C . ALA A 1 333 ? 1.052 -4.425 14.706 1.00 97.50 333 ALA A C 1
ATOM 2597 O O . ALA A 1 333 ? 1.257 -3.253 14.396 1.00 97.50 333 ALA A O 1
ATOM 2598 N N . LEU A 1 334 ? -0.104 -4.835 15.226 1.00 98.12 334 LEU A N 1
ATOM 2599 C CA . LEU A 1 334 ? -1.186 -3.912 15.573 1.00 98.12 334 LEU A CA 1
ATOM 2600 C C . LEU A 1 334 ? -1.140 -3.591 17.059 1.00 98.12 334 LEU A C 1
ATOM 2602 O O . LEU A 1 334 ? -0.921 -4.484 17.867 1.00 98.12 334 LEU A O 1
ATOM 2606 N N . ALA A 1 335 ? -1.416 -2.340 17.406 1.00 97.94 335 ALA A N 1
ATOM 2607 C CA . ALA A 1 335 ? -1.641 -1.876 18.768 1.00 97.94 335 ALA A CA 1
ATOM 2608 C C . ALA A 1 335 ? -2.923 -1.038 18.822 1.00 97.94 335 ALA A C 1
ATOM 2610 O O . ALA A 1 335 ? -3.385 -0.521 17.801 1.00 97.94 335 ALA A O 1
ATOM 2611 N N . THR A 1 336 ? -3.498 -0.880 20.013 1.00 97.88 336 THR A N 1
ATOM 2612 C CA . THR A 1 336 ? -4.772 -0.173 20.192 1.00 97.88 336 THR A CA 1
ATOM 2613 C C . THR A 1 336 ? -4.667 1.052 21.090 1.00 97.88 336 THR A C 1
ATOM 2615 O O . THR A 1 336 ? -3.814 1.129 21.975 1.00 97.88 336 THR A O 1
ATOM 2618 N N . SER A 1 337 ? -5.558 2.018 20.873 1.00 97.88 337 SER A N 1
ATOM 2619 C CA . SER A 1 337 ? -5.749 3.173 21.748 1.00 97.88 337 SER A CA 1
ATOM 2620 C C . SER A 1 337 ? -7.201 3.653 21.749 1.00 97.88 337 SER A C 1
ATOM 2622 O O . SER A 1 337 ? -7.964 3.381 20.825 1.00 97.88 337 SER A O 1
ATOM 2624 N N . ASP A 1 338 ? -7.581 4.409 22.778 1.00 97.56 338 ASP A N 1
ATOM 2625 C CA . ASP A 1 338 ? -8.870 5.115 22.830 1.00 97.56 338 ASP A CA 1
ATOM 2626 C C . ASP A 1 338 ? -8.785 6.516 22.194 1.00 97.56 338 ASP A C 1
ATOM 2628 O O . ASP A 1 338 ? -9.787 7.218 22.090 1.00 97.56 338 ASP A O 1
ATOM 2632 N N . LYS A 1 339 ? -7.585 6.949 21.783 1.00 97.19 339 LYS A N 1
ATOM 2633 C CA . LYS A 1 339 ? -7.330 8.239 21.133 1.00 97.19 339 LYS A CA 1
ATOM 2634 C C . LYS A 1 339 ? -6.478 8.032 19.880 1.00 97.19 339 LYS A C 1
ATOM 2636 O O . LYS A 1 339 ? -5.607 7.164 19.892 1.00 97.19 339 LYS A O 1
ATOM 2641 N N . PRO A 1 340 ? -6.632 8.868 18.841 1.00 96.69 340 PRO A N 1
ATOM 2642 C CA . PRO A 1 340 ? -5.896 8.689 17.591 1.00 96.69 340 PRO A CA 1
ATOM 2643 C C . PRO A 1 340 ? -4.377 8.788 17.794 1.00 96.69 340 PRO A C 1
ATOM 2645 O O . PRO A 1 340 ? -3.630 7.976 17.264 1.00 96.69 340 PRO A O 1
ATOM 2648 N N . PHE A 1 341 ? -3.899 9.722 18.619 1.00 96.81 341 PHE A N 1
ATOM 2649 C CA . PHE A 1 341 ? -2.463 9.900 18.894 1.00 96.81 341 PHE A CA 1
ATOM 2650 C C . PHE A 1 341 ? -1.900 8.969 19.979 1.00 96.81 341 PHE A C 1
ATOM 2652 O O . PHE A 1 341 ? -0.755 9.131 20.393 1.00 96.81 341 PHE A O 1
ATOM 2659 N N . GLY A 1 342 ? -2.680 8.002 20.463 1.00 94.81 342 GLY A N 1
ATOM 2660 C CA . GLY A 1 342 ? -2.254 7.144 21.557 1.00 94.81 342 GLY A CA 1
ATOM 2661 C C . GLY A 1 342 ? -2.523 7.732 22.956 1.00 94.81 342 GLY A C 1
ATOM 2662 O O . GLY A 1 342 ? -3.321 8.663 23.113 1.00 94.81 342 GLY A O 1
ATOM 2663 N N . PRO A 1 343 ? -1.875 7.186 24.003 1.00 94.00 343 PRO A N 1
ATOM 2664 C CA . PRO A 1 343 ? -0.849 6.139 23.940 1.00 94.00 343 PRO A CA 1
ATOM 2665 C C . PRO A 1 343 ? -1.391 4.814 23.394 1.00 94.00 343 PRO A C 1
ATOM 2667 O O . PRO A 1 343 ? -2.551 4.467 23.647 1.00 94.00 343 PRO A O 1
ATOM 2670 N N . TYR A 1 344 ? -0.558 4.094 22.641 1.00 97.12 344 TYR A N 1
ATOM 2671 C CA . TYR A 1 344 ? -0.886 2.777 22.093 1.00 97.12 344 TYR A CA 1
ATOM 2672 C C . TYR A 1 344 ? -0.382 1.657 23.007 1.00 97.12 344 TYR A C 1
ATOM 2674 O O . TYR A 1 344 ? 0.643 1.791 23.678 1.00 97.12 344 TYR A O 1
ATOM 2682 N N . ARG A 1 345 ? -1.122 0.550 23.044 1.00 95.81 345 ARG A N 1
ATOM 2683 C CA . ARG A 1 345 ? -0.878 -0.612 23.912 1.00 95.81 345 ARG A CA 1
ATOM 2684 C C . ARG A 1 345 ? -1.366 -1.898 23.256 1.00 95.81 345 ARG A C 1
ATOM 2686 O O . ARG A 1 345 ? -1.927 -1.852 22.163 1.00 95.81 345 ARG A O 1
ATOM 2693 N N . ASP A 1 346 ? -1.175 -3.020 23.944 1.00 93.38 346 ASP A N 1
ATOM 2694 C CA . ASP A 1 346 ? -1.665 -4.334 23.516 1.00 93.38 346 ASP A CA 1
ATOM 2695 C C . ASP A 1 346 ? -1.173 -4.681 22.105 1.00 93.38 346 ASP A C 1
ATOM 2697 O O . ASP A 1 346 ? -1.967 -4.964 21.216 1.00 93.38 346 ASP A O 1
ATOM 2701 N N . ARG A 1 347 ? 0.144 -4.580 21.870 1.00 95.88 347 ARG A N 1
ATOM 2702 C CA . ARG A 1 347 ? 0.747 -4.909 20.572 1.00 95.88 347 ARG A CA 1
ATOM 2703 C C . ARG A 1 347 ? 0.675 -6.419 20.310 1.00 95.88 347 ARG A C 1
ATOM 2705 O O . ARG A 1 347 ? 1.058 -7.202 21.176 1.00 95.88 347 ARG A O 1
ATOM 2712 N N . TYR A 1 348 ? 0.249 -6.833 19.116 1.00 96.69 348 TYR A N 1
ATOM 2713 C CA . TYR A 1 348 ? 0.188 -8.244 18.702 1.00 96.69 348 TYR A CA 1
ATOM 2714 C C . TYR A 1 348 ? 0.462 -8.433 17.201 1.00 96.69 348 TYR A C 1
ATOM 2716 O O . TYR A 1 348 ? 0.265 -7.515 16.403 1.00 96.69 348 TYR A O 1
ATOM 2724 N N . GLU A 1 349 ? 0.891 -9.641 16.807 1.00 97.75 349 GLU A N 1
ATOM 2725 C CA . GLU A 1 349 ? 0.920 -10.058 15.395 1.00 97.75 349 GLU A CA 1
ATOM 2726 C C . GLU A 1 349 ? -0.519 -10.210 14.887 1.00 97.75 349 GLU A C 1
ATOM 2728 O O . GLU A 1 349 ? -1.279 -11.023 15.416 1.00 97.75 349 GLU A O 1
ATOM 2733 N N . SER A 1 350 ? -0.899 -9.444 13.862 1.00 98.12 350 SER A N 1
ATOM 2734 C CA . SER A 1 350 ? -2.186 -9.611 13.181 1.00 98.12 350 SER A CA 1
ATOM 2735 C C . SER A 1 350 ? -2.121 -10.770 12.175 1.00 98.12 350 SER A C 1
ATOM 2737 O O . SER A 1 350 ? -1.594 -11.834 12.482 1.00 98.12 350 SER A O 1
ATOM 2739 N N . VAL A 1 351 ? -2.680 -10.617 10.973 1.00 98.25 351 VAL A N 1
ATOM 2740 C CA . VAL A 1 351 ? -2.659 -11.647 9.930 1.00 98.25 351 VAL A CA 1
ATOM 2741 C C . VAL A 1 351 ? -1.211 -11.923 9.493 1.00 98.25 351 VAL A C 1
ATOM 2743 O O . VAL A 1 351 ? -0.559 -11.016 8.960 1.00 98.25 351 VAL A O 1
ATOM 2746 N N . PRO A 1 352 ? -0.699 -13.156 9.672 1.00 97.75 352 PRO A N 1
ATOM 2747 C CA . PRO A 1 352 ? 0.677 -13.477 9.307 1.00 97.75 352 PRO A CA 1
ATOM 2748 C C . PRO A 1 352 ? 0.962 -13.280 7.813 1.00 97.75 352 PRO A C 1
ATOM 2750 O O . PRO A 1 352 ? 0.115 -13.586 6.971 1.00 97.75 352 PRO A O 1
ATOM 2753 N N . CYS A 1 353 ? 2.151 -12.754 7.494 1.00 96.75 353 CYS A N 1
ATOM 2754 C CA . CYS A 1 353 ? 2.570 -12.323 6.146 1.00 96.75 353 CYS A CA 1
ATOM 2755 C C . CYS A 1 353 ? 1.755 -11.154 5.547 1.00 96.75 353 CYS A C 1
ATOM 2757 O O . CYS A 1 353 ? 1.969 -10.794 4.388 1.00 96.75 353 CYS A O 1
ATOM 2759 N N . GLY A 1 354 ? 0.812 -10.573 6.296 1.00 95.62 354 GLY A N 1
ATOM 2760 C CA . GLY A 1 354 ? -0.080 -9.508 5.831 1.00 95.62 354 GLY A CA 1
ATOM 2761 C C . GLY A 1 354 ? 0.476 -8.088 5.961 1.00 95.62 354 GLY A C 1
ATOM 2762 O O . GLY A 1 354 ? -0.270 -7.141 5.757 1.00 95.62 354 GLY A O 1
ATOM 2763 N N . GLY A 1 355 ? 1.744 -7.908 6.344 1.00 94.44 355 GLY A N 1
ATOM 2764 C CA . GLY A 1 355 ? 2.336 -6.581 6.534 1.00 94.44 355 GLY A CA 1
ATOM 2765 C C . GLY A 1 355 ? 2.568 -5.823 5.221 1.00 94.44 355 GLY A C 1
ATOM 2766 O O . GLY A 1 355 ? 2.836 -6.432 4.187 1.00 94.44 355 GLY A O 1
ATOM 2767 N N . GLY A 1 356 ? 2.513 -4.489 5.285 1.00 92.38 356 GLY A N 1
ATOM 2768 C CA . GLY A 1 356 ? 2.945 -3.564 4.227 1.00 92.38 356 GLY A CA 1
ATOM 2769 C C . GLY A 1 356 ? 1.894 -3.266 3.158 1.00 92.38 356 GLY A C 1
ATOM 2770 O O . GLY A 1 356 ? 2.204 -2.600 2.182 1.00 92.38 356 GLY A O 1
ATOM 2771 N N . GLY A 1 357 ? 0.673 -3.779 3.315 1.00 95.25 357 GLY A N 1
ATOM 2772 C CA . GLY A 1 357 ? -0.494 -3.361 2.536 1.00 95.25 357 GLY A CA 1
ATOM 2773 C C . GLY A 1 357 ? -1.492 -2.584 3.399 1.00 95.25 357 GLY A C 1
ATOM 2774 O O . GLY A 1 357 ? -1.112 -1.661 4.108 1.00 95.25 357 GLY A O 1
ATOM 2775 N N . ASN A 1 358 ? -2.768 -2.968 3.399 1.00 98.38 358 ASN A N 1
ATOM 2776 C CA . ASN A 1 358 ? -3.766 -2.412 4.305 1.00 98.38 358 ASN A CA 1
ATOM 2777 C C . ASN A 1 358 ? -4.762 -3.440 4.871 1.00 98.38 358 ASN A C 1
ATOM 2779 O O . ASN A 1 358 ? -4.832 -4.614 4.490 1.00 98.38 358 ASN A O 1
ATOM 2783 N N . ILE A 1 359 ? -5.557 -2.960 5.825 1.00 98.62 359 ILE A N 1
ATOM 2784 C CA . ILE A 1 359 ? -6.713 -3.654 6.390 1.00 98.62 359 ILE A CA 1
ATOM 2785 C C . ILE A 1 359 ? -7.960 -2.879 5.977 1.00 98.62 359 ILE A C 1
ATOM 2787 O O . ILE A 1 359 ? -8.047 -1.672 6.192 1.00 98.62 359 ILE A O 1
ATOM 2791 N N . PHE A 1 360 ? -8.946 -3.564 5.403 1.00 98.25 360 PHE A N 1
ATOM 2792 C CA . PHE A 1 360 ? -10.159 -2.920 4.900 1.00 98.25 360 PHE A CA 1
ATOM 2793 C C . PHE A 1 360 ? -11.404 -3.779 5.128 1.00 98.25 360 PHE A C 1
ATOM 2795 O O . PHE A 1 360 ? -11.322 -4.950 5.509 1.00 98.25 360 PHE A O 1
ATOM 2802 N N . LYS A 1 361 ? -12.579 -3.186 4.904 1.00 97.81 361 LYS A N 1
ATOM 2803 C CA . LYS A 1 361 ? -13.861 -3.894 4.896 1.00 97.81 361 LYS A CA 1
ATOM 2804 C C . LYS A 1 361 ? -14.424 -3.988 3.487 1.00 97.81 361 LYS A C 1
ATOM 2806 O O . LYS A 1 361 ? -14.329 -3.038 2.715 1.00 97.81 361 LYS A O 1
ATOM 2811 N N . ASP A 1 362 ? -15.050 -5.117 3.175 1.00 97.56 362 ASP A N 1
ATOM 2812 C CA . ASP A 1 362 ? -15.871 -5.238 1.972 1.00 97.56 362 ASP A CA 1
ATOM 2813 C C . ASP A 1 362 ? -17.256 -4.583 2.130 1.00 97.56 362 ASP A C 1
ATOM 2815 O O . ASP A 1 362 ? -17.576 -3.997 3.167 1.00 97.56 362 ASP A O 1
ATOM 2819 N N . LYS A 1 363 ? -18.083 -4.682 1.082 1.00 97.06 363 LYS A N 1
ATOM 2820 C CA . LYS A 1 363 ? -19.444 -4.129 1.024 1.00 97.06 363 LYS A CA 1
ATOM 2821 C C . LYS A 1 363 ? -20.370 -4.721 2.083 1.00 97.06 363 LYS A C 1
ATOM 2823 O O . LYS A 1 363 ? -21.329 -4.072 2.486 1.00 97.06 363 LYS A O 1
ATOM 2828 N N . GLU A 1 364 ? -20.074 -5.928 2.557 1.00 96.00 364 GLU A N 1
ATOM 2829 C CA . GLU A 1 364 ? -20.810 -6.605 3.624 1.00 96.00 364 GLU A CA 1
ATOM 2830 C C . GLU A 1 364 ? -20.226 -6.309 5.018 1.00 96.00 364 GLU A C 1
ATOM 2832 O O . GLU A 1 364 ? -20.667 -6.881 6.016 1.00 96.00 364 GLU A O 1
ATOM 2837 N N . GLY A 1 365 ? -19.223 -5.431 5.113 1.00 96.31 365 GLY A N 1
ATOM 2838 C CA . GLY A 1 365 ? -18.577 -5.048 6.365 1.00 96.31 365 GLY A CA 1
ATOM 2839 C C . GLY A 1 365 ? -17.602 -6.091 6.919 1.00 96.31 365 GLY A C 1
ATOM 2840 O O . GLY A 1 365 ? -17.172 -5.965 8.071 1.00 96.31 365 GLY A O 1
ATOM 2841 N N . ARG A 1 366 ? -17.240 -7.116 6.137 1.00 97.19 366 ARG A N 1
ATOM 2842 C CA . ARG A 1 366 ? -16.299 -8.164 6.553 1.00 97.19 366 ARG A CA 1
ATOM 2843 C C . ARG A 1 366 ? -14.869 -7.672 6.374 1.00 97.19 366 ARG A C 1
ATOM 2845 O O . ARG A 1 366 ? -14.533 -7.078 5.354 1.00 97.19 366 ARG A O 1
ATOM 2852 N N . TRP A 1 367 ? -14.022 -7.957 7.358 1.00 98.44 367 TRP A N 1
ATOM 2853 C CA . TRP A 1 367 ? -12.625 -7.532 7.353 1.00 98.44 367 TRP A CA 1
ATOM 2854 C C . TRP A 1 367 ? -11.758 -8.364 6.409 1.00 98.44 367 TRP A C 1
ATOM 2856 O O . TRP A 1 367 ? -11.917 -9.585 6.312 1.00 98.44 367 TRP A O 1
ATOM 2866 N N . TRP A 1 368 ? -10.793 -7.706 5.786 1.00 98.62 368 TRP A N 1
ATOM 2867 C CA . TRP A 1 368 ? -9.761 -8.281 4.937 1.00 98.62 368 TRP A CA 1
ATOM 2868 C C . TRP A 1 368 ? -8.413 -7.663 5.294 1.00 98.62 368 TRP A C 1
ATOM 2870 O O . TRP A 1 368 ? -8.343 -6.490 5.656 1.00 98.62 368 TRP A O 1
ATOM 2880 N N . CYS A 1 369 ? -7.354 -8.452 5.168 1.00 98.69 369 CYS A N 1
ATOM 2881 C CA . CYS A 1 369 ? -5.977 -7.980 5.198 1.00 98.69 369 CYS A CA 1
ATOM 2882 C C . CYS A 1 369 ? -5.348 -8.292 3.843 1.00 98.69 369 CYS A C 1
ATOM 2884 O O . CYS A 1 369 ? -5.427 -9.429 3.371 1.00 98.69 369 CYS A O 1
ATOM 2886 N N . THR A 1 370 ? -4.772 -7.299 3.183 1.00 98.62 370 THR A N 1
ATOM 2887 C CA . THR A 1 370 ? -4.014 -7.535 1.951 1.00 98.62 370 THR A CA 1
ATOM 2888 C C . THR A 1 370 ? -2.704 -8.253 2.255 1.00 98.62 370 THR A C 1
ATOM 2890 O O . THR A 1 370 ? -2.101 -8.052 3.303 1.00 98.62 370 THR A O 1
ATOM 2893 N N . ILE A 1 371 ? -2.224 -9.045 1.308 1.00 97.69 371 ILE A N 1
ATOM 2894 C CA . ILE A 1 371 ? -0.943 -9.744 1.379 1.00 97.69 371 ILE A CA 1
ATOM 2895 C C . ILE A 1 371 ? -0.264 -9.645 0.021 1.00 97.69 371 ILE A C 1
ATOM 2897 O O . ILE A 1 371 ? -0.915 -9.831 -1.004 1.00 97.69 371 ILE A O 1
ATOM 2901 N N . PHE A 1 372 ? 1.047 -9.413 0.009 1.00 96.94 372 PHE A N 1
ATOM 2902 C CA . PHE A 1 372 ? 1.836 -9.500 -1.222 1.00 96.94 372 PHE A CA 1
ATOM 2903 C C . PHE A 1 372 ? 2.983 -10.505 -1.158 1.00 96.94 372 PHE A C 1
ATOM 2905 O O . PHE A 1 372 ? 3.672 -10.712 -2.150 1.00 96.94 372 PHE A O 1
ATOM 2912 N N . GLY A 1 373 ? 3.184 -11.162 -0.013 1.00 94.81 373 GLY A N 1
ATOM 2913 C CA . GLY A 1 373 ? 4.215 -12.179 0.158 1.00 94.81 373 GLY A CA 1
ATOM 2914 C C . GLY A 1 373 ? 5.622 -11.592 0.118 1.00 94.81 373 GLY A C 1
ATOM 2915 O O . GLY A 1 373 ? 6.374 -11.825 -0.825 1.00 94.81 373 GLY A O 1
ATOM 2916 N N . ASN A 1 374 ? 5.977 -10.809 1.141 1.00 93.31 374 ASN A N 1
ATOM 2917 C CA . ASN A 1 374 ? 7.319 -10.235 1.292 1.00 93.31 374 ASN A CA 1
ATOM 2918 C C . ASN A 1 374 ? 8.326 -11.196 1.950 1.00 93.31 374 ASN A C 1
ATOM 2920 O O . ASN A 1 374 ? 9.538 -11.050 1.764 1.00 93.31 374 ASN A O 1
ATOM 2924 N N . ASP A 1 375 ? 7.866 -12.195 2.702 1.00 92.50 375 ASP A N 1
ATOM 2925 C CA . ASP A 1 375 ? 8.695 -13.217 3.360 1.00 92.50 375 ASP A CA 1
ATOM 2926 C C . ASP A 1 375 ? 8.473 -14.630 2.774 1.00 92.50 375 ASP A C 1
ATOM 2928 O O . ASP A 1 375 ? 7.534 -14.860 2.008 1.00 92.50 375 ASP A O 1
ATOM 2932 N N . ASP A 1 376 ? 9.427 -15.536 3.002 1.00 92.50 376 ASP A N 1
ATOM 2933 C CA . ASP A 1 376 ? 9.456 -16.855 2.349 1.00 92.50 376 ASP A CA 1
ATOM 2934 C C . ASP A 1 376 ? 8.386 -17.818 2.912 1.00 92.50 376 ASP A C 1
ATOM 2936 O O . ASP A 1 376 ? 8.191 -18.907 2.368 1.00 92.50 376 ASP A O 1
ATOM 2940 N N . GLU A 1 377 ? 7.672 -17.452 3.986 1.00 95.38 377 GLU A N 1
ATOM 2941 C CA . GLU A 1 377 ? 6.568 -18.259 4.520 1.00 95.38 377 GLU A CA 1
ATOM 2942 C C . GLU A 1 377 ? 5.316 -18.156 3.639 1.00 95.38 377 GLU A C 1
ATOM 2944 O O . GLU A 1 377 ? 4.523 -19.100 3.583 1.00 95.38 377 GLU A O 1
ATOM 2949 N N . ALA A 1 378 ? 5.141 -17.038 2.930 1.00 96.19 378 ALA A N 1
ATOM 2950 C CA . ALA A 1 378 ? 3.985 -16.789 2.080 1.00 96.19 378 ALA A CA 1
ATOM 2951 C C . ALA A 1 378 ? 3.855 -17.828 0.939 1.00 96.19 378 ALA A C 1
ATOM 2953 O O . ALA A 1 378 ? 4.854 -18.319 0.412 1.00 96.19 378 ALA A O 1
ATOM 2954 N N . PRO A 1 379 ? 2.627 -18.169 0.498 1.00 96.38 379 PRO A N 1
ATOM 2955 C CA . PRO A 1 379 ? 2.405 -19.171 -0.556 1.00 96.38 379 PRO A CA 1
ATOM 2956 C C . PRO A 1 379 ? 2.726 -18.670 -1.976 1.00 96.38 379 PRO A C 1
ATOM 2958 O O . PRO A 1 379 ? 2.705 -19.446 -2.937 1.00 96.38 379 PRO A O 1
ATOM 2961 N N . PHE A 1 380 ? 2.995 -17.374 -2.116 1.00 97.06 380 PHE A N 1
ATOM 2962 C CA . PHE A 1 380 ? 3.407 -16.697 -3.337 1.00 97.06 380 PHE A CA 1
ATOM 2963 C C . PHE A 1 380 ? 4.164 -15.412 -2.991 1.00 97.06 380 PHE A C 1
ATOM 2965 O O . PHE A 1 380 ? 4.207 -15.010 -1.831 1.00 97.06 380 PHE A O 1
ATOM 2972 N N . ARG A 1 381 ? 4.754 -14.767 -4.001 1.00 94.56 381 ARG A N 1
ATOM 2973 C CA . ARG A 1 381 ? 5.712 -13.676 -3.826 1.00 94.56 381 ARG A CA 1
ATOM 2974 C C . ARG A 1 381 ? 5.454 -12.488 -4.739 1.00 94.56 381 ARG A C 1
ATOM 2976 O O . ARG A 1 381 ? 5.336 -12.665 -5.948 1.00 94.56 381 ARG A O 1
ATOM 2983 N N . GLU A 1 382 ? 5.405 -11.305 -4.142 1.00 94.44 382 GLU A N 1
ATOM 2984 C CA . GLU A 1 382 ? 5.250 -9.991 -4.785 1.00 94.44 382 GLU A CA 1
ATOM 2985 C C . GLU A 1 382 ? 4.131 -9.970 -5.833 1.00 94.44 382 GLU A C 1
ATOM 2987 O O . GLU A 1 382 ? 4.320 -9.563 -6.979 1.00 94.44 382 GLU A O 1
ATOM 2992 N N . LYS A 1 383 ? 2.967 -10.473 -5.417 1.00 97.00 383 LYS A N 1
ATOM 2993 C CA . LYS A 1 383 ? 1.707 -10.485 -6.171 1.00 97.00 383 LYS A CA 1
ATOM 2994 C C . LYS A 1 383 ? 0.587 -10.023 -5.248 1.00 97.00 383 LYS A C 1
ATOM 2996 O O . LYS A 1 383 ? 0.625 -10.401 -4.083 1.00 97.00 383 LYS A O 1
ATOM 3001 N N . PRO A 1 384 ? -0.446 -9.324 -5.737 1.00 98.06 384 PRO A N 1
ATOM 3002 C CA . PRO A 1 384 ? -1.531 -8.870 -4.878 1.00 98.06 384 PRO A CA 1
ATOM 3003 C C . PRO A 1 384 ? -2.364 -10.043 -4.369 1.00 98.06 384 PRO A C 1
ATOM 3005 O O . PRO A 1 384 ? -2.652 -10.968 -5.126 1.00 98.06 384 PRO A O 1
ATOM 3008 N N . GLY A 1 385 ? -2.802 -9.994 -3.116 1.00 98.00 385 GLY A N 1
ATOM 3009 C CA . GLY A 1 385 ? -3.637 -11.006 -2.475 1.00 98.00 385 GLY A CA 1
ATOM 3010 C C . GLY A 1 385 ? -4.440 -10.426 -1.314 1.00 98.00 385 GLY A C 1
ATOM 3011 O O . GLY A 1 385 ? -4.129 -9.350 -0.808 1.00 98.00 385 GLY A O 1
ATOM 3012 N N . ILE A 1 386 ? -5.469 -11.153 -0.873 1.00 98.19 386 ILE A N 1
ATOM 3013 C CA . ILE A 1 386 ? -6.271 -10.805 0.308 1.00 98.19 386 ILE A CA 1
ATOM 3014 C C . ILE A 1 386 ? -6.522 -12.039 1.169 1.00 98.19 386 ILE A C 1
ATOM 3016 O O . ILE A 1 386 ? -6.877 -13.108 0.671 1.00 98.19 386 ILE A O 1
ATOM 3020 N N . VAL A 1 387 ? -6.363 -11.879 2.476 1.00 98.38 387 VAL A N 1
ATOM 3021 C CA . VAL A 1 387 ? -6.663 -12.882 3.494 1.00 98.38 387 VAL A CA 1
ATOM 3022 C C . VAL A 1 387 ? -7.923 -12.437 4.241 1.00 98.38 387 VAL A C 1
ATOM 3024 O O . VAL A 1 387 ? -7.986 -11.298 4.717 1.00 98.38 387 VAL A O 1
ATOM 3027 N N . PRO A 1 388 ? -8.947 -13.301 4.360 1.00 98.19 388 PRO A N 1
ATOM 3028 C CA . PRO A 1 388 ? -10.079 -13.04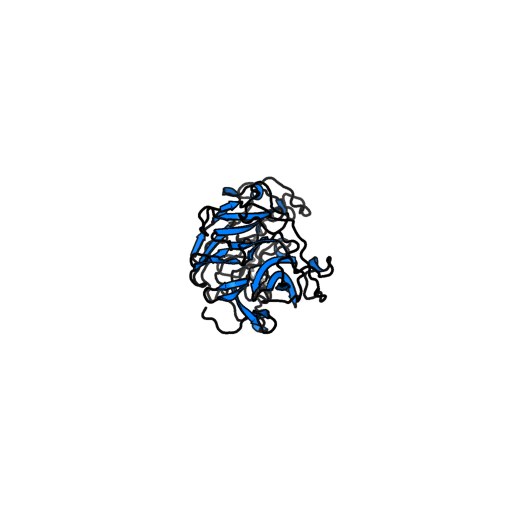8 5.240 1.00 98.19 388 PRO A CA 1
ATOM 3029 C C . PRO A 1 388 ? -9.611 -12.740 6.666 1.00 98.19 388 PRO A C 1
ATOM 3031 O O . PRO A 1 388 ? -8.792 -13.474 7.214 1.00 98.19 388 PRO A O 1
ATOM 3034 N N . ALA A 1 389 ? -10.164 -11.702 7.290 1.00 98.50 389 ALA A N 1
ATOM 3035 C CA . ALA A 1 389 ? -9.855 -11.339 8.670 1.00 98.50 389 ALA A CA 1
ATOM 3036 C C . ALA A 1 389 ? -11.127 -11.151 9.508 1.00 98.50 389 ALA A C 1
ATOM 3038 O O . ALA A 1 389 ? -12.233 -10.990 8.979 1.00 98.50 389 ALA A O 1
ATOM 3039 N N . ARG A 1 390 ? -10.994 -11.184 10.831 1.00 98.31 390 ARG A N 1
ATOM 3040 C CA . ARG A 1 390 ? -12.076 -10.912 11.787 1.00 98.31 390 ARG A CA 1
ATOM 3041 C C . ARG A 1 390 ? -11.508 -10.366 13.089 1.00 98.31 390 ARG A C 1
ATOM 3043 O O . ARG A 1 390 ? -10.362 -10.648 13.413 1.00 98.31 390 ARG A O 1
ATOM 3050 N N . MET A 1 391 ? -12.345 -9.677 13.859 1.00 98.12 391 MET A N 1
ATOM 3051 C CA . MET A 1 391 ? -12.049 -9.454 15.271 1.00 98.12 391 MET A CA 1
ATOM 3052 C C . MET A 1 391 ? -12.299 -10.745 16.059 1.00 98.12 391 MET A C 1
ATOM 3054 O O . MET A 1 391 ? -13.273 -11.461 15.793 1.00 98.12 391 MET A O 1
ATOM 3058 N N . ASP A 1 392 ? -11.409 -11.077 16.985 1.00 97.50 392 ASP A N 1
ATOM 3059 C CA . ASP A 1 392 ? -11.619 -12.125 17.978 1.00 97.50 392 ASP A CA 1
ATOM 3060 C C . ASP A 1 392 ? -12.240 -11.577 19.274 1.00 97.50 392 ASP A C 1
ATOM 3062 O O . ASP A 1 392 ? -12.578 -10.399 19.379 1.00 97.50 392 ASP A O 1
ATOM 3066 N N . GLU A 1 393 ? -12.422 -12.452 20.262 1.00 96.50 393 GLU A N 1
ATOM 3067 C CA . GLU A 1 393 ? -13.029 -12.107 21.555 1.00 96.50 393 GLU A CA 1
ATOM 3068 C C . GLU A 1 393 ? -12.178 -11.130 22.381 1.00 96.50 393 GLU A C 1
ATOM 3070 O O . GLU A 1 393 ? -12.704 -10.454 23.263 1.00 96.50 393 GLU A O 1
ATOM 3075 N N . LYS A 1 394 ? -10.878 -11.021 22.084 1.00 95.75 394 LYS A N 1
ATOM 3076 C CA . LYS A 1 394 ? -9.958 -10.056 22.703 1.00 95.75 394 LYS A CA 1
ATOM 3077 C C . LYS A 1 394 ? -9.945 -8.719 21.959 1.00 95.75 394 LYS A C 1
ATOM 3079 O O . LYS A 1 394 ? -9.250 -7.797 22.370 1.00 95.75 394 LYS A O 1
ATOM 3084 N N . GLY A 1 395 ? -10.704 -8.602 20.868 1.00 96.69 395 GLY A N 1
ATOM 3085 C CA . GLY A 1 395 ? -10.682 -7.437 19.993 1.00 96.69 395 GLY A CA 1
ATOM 3086 C C . GLY A 1 395 ? -9.447 -7.389 19.094 1.00 96.69 395 GLY A C 1
ATOM 3087 O O . GLY A 1 395 ? -9.118 -6.317 18.595 1.00 96.69 395 GLY A O 1
ATOM 3088 N N . HIS A 1 396 ? -8.752 -8.505 18.877 1.00 98.12 396 HIS A N 1
ATOM 3089 C CA . HIS A 1 396 ? -7.625 -8.581 17.953 1.00 98.12 396 HIS A CA 1
ATOM 3090 C C . HIS A 1 396 ? -8.102 -8.908 16.538 1.00 98.12 396 HIS A C 1
ATOM 3092 O O . HIS A 1 396 ? -8.949 -9.782 16.342 1.00 98.12 396 HIS A O 1
ATOM 3098 N N . LEU A 1 397 ? -7.530 -8.242 15.536 1.00 98.56 397 LEU A N 1
ATOM 3099 C CA . LEU A 1 397 ? -7.741 -8.574 14.135 1.00 98.56 397 LEU A CA 1
ATOM 3100 C C . LEU A 1 397 ? -6.863 -9.771 13.759 1.00 98.56 397 LEU A C 1
ATOM 3102 O O . LEU A 1 397 ? -5.640 -9.658 13.676 1.00 98.56 397 LEU A O 1
ATOM 3106 N N . VAL A 1 398 ? -7.499 -10.903 13.486 1.00 98.50 398 VAL A N 1
ATOM 3107 C CA . VAL A 1 398 ? -6.848 -12.180 13.173 1.00 98.50 398 VAL A CA 1
ATOM 3108 C C . VAL A 1 398 ? -7.376 -12.757 11.863 1.00 98.50 398 VAL A C 1
ATOM 3110 O O . VAL A 1 398 ? -8.430 -12.346 11.370 1.00 98.50 398 VAL A O 1
ATOM 3113 N N . ALA A 1 399 ? -6.668 -13.739 11.303 1.00 98.25 399 ALA A N 1
ATOM 3114 C CA . ALA A 1 399 ? -7.127 -14.456 10.120 1.00 98.25 399 ALA A CA 1
ATOM 3115 C C . ALA A 1 399 ? -8.472 -15.168 10.374 1.00 98.25 399 ALA A C 1
ATOM 3117 O O . ALA A 1 399 ? -8.732 -15.728 11.443 1.00 98.25 399 ALA A O 1
ATOM 3118 N N . ASP A 1 400 ? -9.347 -15.149 9.374 1.00 97.94 400 ASP A N 1
ATOM 3119 C CA . ASP A 1 400 ? -10.675 -15.748 9.425 1.00 97.94 400 ASP A CA 1
ATOM 3120 C C . ASP A 1 400 ? -10.732 -17.015 8.566 1.00 97.94 400 ASP A C 1
ATOM 3122 O O . ASP A 1 400 ? -10.679 -16.968 7.341 1.00 97.94 400 ASP A O 1
ATOM 3126 N N . PHE A 1 401 ? -10.874 -18.166 9.215 1.00 97.00 401 PHE A N 1
ATOM 3127 C CA . PHE A 1 401 ? -10.926 -19.468 8.545 1.00 97.00 401 PHE A CA 1
ATOM 3128 C C . PHE A 1 401 ? -12.328 -19.846 8.060 1.00 97.00 401 PHE A C 1
ATOM 3130 O O . PHE A 1 401 ? -12.503 -20.886 7.421 1.00 97.00 401 PHE A O 1
ATOM 3137 N N . ARG A 1 402 ? -13.347 -19.028 8.353 1.00 93.75 402 ARG A N 1
ATOM 3138 C CA . ARG A 1 402 ? -14.707 -19.288 7.875 1.00 93.75 402 ARG A CA 1
ATOM 3139 C C . ARG A 1 402 ? -14.734 -19.156 6.349 1.00 93.75 402 ARG A C 1
ATOM 3141 O O . ARG A 1 402 ? -14.283 -18.131 5.831 1.00 93.75 402 ARG A O 1
ATOM 3148 N N . PRO A 1 403 ? -15.283 -20.143 5.617 1.00 85.50 403 PRO A N 1
ATOM 3149 C CA . PRO A 1 403 ? -15.355 -20.080 4.165 1.00 85.50 403 PRO A CA 1
ATOM 3150 C C . PRO A 1 403 ? -16.044 -18.798 3.692 1.00 85.50 403 PRO A C 1
ATOM 3152 O O . PRO A 1 403 ? -17.171 -18.497 4.089 1.00 85.50 403 PRO A O 1
ATOM 3155 N N . ARG A 1 404 ? -15.378 -18.055 2.808 1.00 84.06 404 ARG A N 1
ATOM 3156 C CA . ARG A 1 404 ? -15.971 -16.927 2.086 1.00 84.06 404 ARG A CA 1
ATOM 3157 C C . ARG A 1 404 ? -16.123 -17.320 0.631 1.00 84.06 404 ARG A C 1
ATOM 3159 O O . ARG A 1 404 ? -15.240 -17.963 0.067 1.00 84.06 404 ARG A O 1
ATOM 3166 N N . LYS A 1 405 ? -17.243 -16.941 0.017 1.00 67.75 405 LYS A N 1
ATOM 3167 C CA . LYS A 1 405 ? -17.409 -17.074 -1.431 1.00 67.75 405 LYS A CA 1
ATOM 3168 C C . LYS A 1 405 ? -16.559 -16.001 -2.120 1.00 67.75 405 LYS A C 1
ATOM 3170 O O . LYS A 1 405 ? -17.071 -14.926 -2.413 1.00 67.75 405 LYS A O 1
ATOM 3175 N N . LEU A 1 406 ? -15.279 -16.369 -2.277 1.00 63.41 406 LEU A N 1
ATOM 3176 C CA . LEU A 1 406 ? -14.343 -16.019 -3.349 1.00 63.41 406 LEU A CA 1
ATOM 3177 C C . LEU A 1 406 ? -15.017 -15.535 -4.597 1.00 63.41 406 LEU A C 1
ATOM 3179 O O . LEU A 1 406 ? -15.606 -16.380 -5.307 1.00 63.41 406 LEU A O 1
#

Radius of gyration: 22.7 Å; Cα contacts (8 Å, |Δi|>4): 1083; chains: 1; bounding box: 73×78×61 Å

Mean predicted aligned error: 6.37 Å

Foldseek 3Di:
DDDDDDDDDDDDPPPPPPQDPDPDFQFALPFAQLDFDDDDDPPPDPWPLFFPDFAADDPQQQAAAKAADPVVVVPFAIDGGGDDDGPSRHDDNPLLQVLQCCVVVQFPDWGFLGRTQFPLWAWEQAPVQKIKIWFFGIPHQFAEHFAIWMWIGNPSRDIDTPGHLDGCVPAAACLVTWGDHSRHIHWHKGNWYWYHAPQAIKIWIAIPSFAIFIWTAPVRDPSGNIHTLEDRHGHPDRAGQKDWDQDPVRWIKIAFFLRQWIFIADSSNSGTPDDTGGAWAPDFDQPCQFFDPVCVVVVRGGLHGGQWEWDDDPQKIKIWAWGQHHPGWTFTFIWIANDPRDNTYDTDGARTQLHSYYWDAHPVRWIKGWHASNGSNHNHHSGTIIFGWDQDPVRGIHGDNPDDDD